Protein AF-0000000083696033 (afdb_homodimer)

Solvent-accessible surface area (backbone atoms only — not comparable to full-atom values): 25213 Å² total; per-residue (Å²): 131,82,76,75,67,74,77,74,49,43,36,35,35,46,44,26,18,38,67,53,95,92,36,77,50,43,72,59,38,71,46,78,32,40,74,35,28,38,40,38,37,33,36,50,72,70,27,44,59,67,60,51,51,37,34,74,64,51,79,41,79,58,75,34,57,44,48,24,49,68,79,35,54,39,81,41,68,78,42,29,61,57,49,50,68,34,52,36,78,44,53,82,67,67,84,74,53,66,89,34,31,45,44,49,57,26,41,54,55,20,48,76,69,75,43,78,84,37,37,64,59,25,27,44,73,56,71,39,50,92,45,33,80,37,49,48,83,77,45,40,69,25,49,47,45,35,50,44,52,17,34,52,56,37,63,61,46,50,32,36,41,30,38,45,76,56,53,54,41,37,75,70,51,41,53,50,52,37,48,53,51,51,55,40,21,74,73,40,18,30,40,36,37,30,33,74,63,93,72,78,57,86,88,44,43,81,45,75,36,52,63,62,76,69,70,77,73,68,69,58,71,77,60,59,74,60,78,76,77,117,129,82,75,74,67,74,77,71,49,40,37,34,33,46,44,27,19,38,67,52,95,92,35,77,49,43,73,60,39,72,46,79,31,40,73,34,28,37,39,38,37,34,38,50,70,71,25,44,59,68,60,52,50,38,32,74,64,52,79,42,79,58,76,35,59,46,49,25,49,68,80,36,54,38,80,42,68,76,45,29,61,58,49,51,70,33,52,37,80,42,53,83,66,68,84,73,53,66,89,35,31,46,45,49,56,27,43,55,56,19,47,76,68,73,43,79,83,35,36,65,60,24,27,42,73,55,72,39,50,94,44,33,81,37,48,50,83,76,45,39,70,25,50,46,46,35,50,44,51,16,34,53,59,37,62,61,46,50,32,35,40,29,39,43,76,54,54,55,40,38,74,69,51,41,52,49,52,38,49,53,52,52,54,41,21,74,74,41,18,31,41,36,36,30,33,73,63,91,72,78,58,86,89,46,43,79,43,77,37,52,65,65,74,69,72,76,73,68,67,59,72,75,58,64,76,66,67,82,79,116

Secondary structure (DSSP, 8-state):
------PPPSEEEEEEEEEETTEEEEEEEEEEE-TT-EEEEE--TTSSHHHHHHHHTTSS--SEEEEEETTEETTSHHHHHHHHTTEEEE-SS----TTS-HHHHHHHHHHHTT--S-HHHHHHHTT-GGGTTS-GGGS-HHHHHHHHHHHHHHH--SEEEEESTTTT--HHHHHHHHHHHHHHHHTT-EEEEEESS----TT-EEEEPPPP------THHHH-------/------PPPSEEEEEEEEEETTEEEEEEEEEEE-TT-EEEEE--TTSSHHHHHHHHTTSS--SEEEEEETTEETTSHHHHHHHHTTEEEE-SS----TTS-HHHHHHHHHHHTT--S-HHHHHHHTT-GGGTTS-GGGS-HHHHHHHHHHHHHHH--SEEEEESTTTT--HHHHHHHHHHHHHHHHTT-EEEEEESS----TT-EEEEPPP-------THHHHTS-----

Foldseek 3Di:
DPPPPPPQFQKWFAQFWADDPNHTFDGGDTDTHFFLAEEEEAEDVPSCLVVVLCVQLQVDDTPDTAMDGSRHGCVPPVNVVVSNLQEDECEPDLPADQVAFLLCSQQVVCVVLVHDDQSLVLCVLLVNNVRRGPGCVPDQPQSSLSSSVSSSVRNLHQEYEYEASCPSHDPVNLVSVLVVSNVSSVVRGYYYYYHNDDHDDPPHHYDYTDYDPPPPPPPCPVPPVPPPVD/DPPPPPPQFQKWFAQFWADDPNHTFDGGDTDTHFFLAEEEEAEDVPSCLVVVLCCQLQVDDTPDTAMDGSHHGCVPPVNVVVSNLQEDEAEPDLPADQVAFLLCSQQVVCVVLVHDDQSLVLCVLLVNNVRRGPGCVPDDPQSSLSSSVSSSVRNLHQEYEYEASCPPHDPVNLVSVLVVSNVSSVVRGYYYYYHNDDHDDPPHHYDYTDYDPPPPPPVCPVPVVDDPPD

InterPro domains:
  IPR003439 ABC transporter-like, ATP-binding domain [PF00005] (26-166)
  IPR003439 ABC transporter-like, ATP-binding domain [PS50893] (11-229)
  IPR003593 AAA+ ATPase domain [SM00382] (35-223)
  IPR005895 ABC transporter, haem export, CcmA [PTHR43499] (1-221)
  IPR005895 ABC transporter, haem export, CcmA [TIGR01189] (13-208)
  IPR027417 P-loop containing nucleoside triphosphate hydrolase [G3DSA:3.40.50.300] (8-207)
  IPR027417 P-loop containing nucleoside triphosphate hydrolase [SSF52540] (10-202)

Radius of gyration: 25.12 Å; Cα contacts (8 Å, |Δi|>4): 857; chains: 2; bounding box: 70×87×65 Å

Nearest PDB structures (foldseek):
  5lj6-assembly1_A  TM=8.312E-01  e=1.994E-17  Aggregatibacter actinomycetemcomitans
  2ihy-assembly1_A  TM=7.876E-01  e=1.658E-17  Staphylococcus aureus
  6z67-assembly3_E  TM=8.016E-01  e=7.244E-17  Streptococcus pneumoniae
  6hs3-assembly1_B  TM=7.776E-01  e=2.889E-15  Burkholderia pseudomallei
  2onk-assembly1_B  TM=7.863E-01  e=3.078E-13  Archaeoglobus fulgidus

Structure (mmCIF, N/CA/C/O backbone):
data_AF-0000000083696033-model_v1
#
loop_
_entity.id
_entity.type
_entity.pdbx_description
1 polymer 'ABC transporter I family member 1-like'
#
loop_
_atom_site.group_PDB
_atom_site.id
_atom_site.type_symbol
_atom_site.label_atom_id
_atom_site.label_alt_id
_atom_site.label_comp_id
_atom_site.label_asym_id
_atom_site.label_entity_id
_atom_site.label_seq_id
_atom_site.pdbx_PDB_ins_code
_atom_site.Cartn_x
_atom_site.Cartn_y
_atom_site.Cartn_z
_atom_site.occupancy
_atom_site.B_iso_or_equiv
_atom_site.auth_seq_id
_atom_site.auth_comp_id
_atom_site.auth_asym_id
_atom_site.auth_atom_id
_atom_site.pdbx_PDB_model_num
ATOM 1 N N . MET A 1 1 ? -0.427 -37.219 -39.875 1 38.34 1 MET A N 1
ATOM 2 C CA . MET A 1 1 ? -0.655 -35.906 -39.25 1 38.34 1 MET A CA 1
ATOM 3 C C . MET A 1 1 ? -0.887 -36.062 -37.75 1 38.34 1 MET A C 1
ATOM 5 O O . MET A 1 1 ? -1.861 -36.688 -37.344 1 38.34 1 MET A O 1
ATOM 9 N N . SER A 1 2 ? 0.147 -36.25 -36.875 1 44.12 2 SER A N 1
ATOM 10 C CA . SER A 1 2 ? 0.041 -36.5 -35.469 1 44.12 2 SER A CA 1
ATOM 11 C C . SER A 1 2 ? -0.885 -35.5 -34.781 1 44.12 2 SER A C 1
ATOM 13 O O . SER A 1 2 ? -0.703 -34.281 -34.938 1 44.12 2 SER A O 1
ATOM 15 N N . ILE A 1 3 ? -2.07 -35.719 -34.719 1 49.81 3 ILE A N 1
ATOM 16 C CA . ILE A 1 3 ? -3.064 -34.938 -33.969 1 49.81 3 ILE A CA 1
ATOM 17 C C . ILE A 1 3 ? -2.471 -34.438 -32.656 1 49.81 3 ILE A C 1
ATOM 19 O O . ILE A 1 3 ? -2.152 -35.25 -31.781 1 49.81 3 ILE A O 1
ATOM 23 N N . ARG A 1 4 ? -1.706 -33.406 -32.688 1 50.88 4 ARG A N 1
ATOM 24 C CA . ARG A 1 4 ? -1.047 -32.812 -31.516 1 50.88 4 ARG A CA 1
ATOM 25 C C . ARG A 1 4 ? -2.023 -32.688 -30.344 1 50.88 4 ARG A C 1
ATOM 27 O O . ARG A 1 4 ? -3.088 -32.094 -30.484 1 50.88 4 ARG A O 1
ATOM 34 N N . LYS A 1 5 ? -2.254 -33.656 -29.562 1 55.56 5 LYS A N 1
ATOM 35 C CA . LYS A 1 5 ? -3.031 -33.656 -28.328 1 55.56 5 LYS A CA 1
ATOM 36 C C . LYS A 1 5 ? -2.916 -32.312 -27.625 1 55.56 5 LYS A C 1
ATOM 38 O O . LYS A 1 5 ? -1.832 -31.719 -27.562 1 55.56 5 LYS A O 1
ATOM 43 N N . PRO A 1 6 ? -4.07 -31.641 -27.625 1 59.66 6 PRO A N 1
ATOM 44 C CA . PRO A 1 6 ? -3.984 -30.359 -26.922 1 59.66 6 PRO A CA 1
ATOM 45 C C . PRO A 1 6 ? -3.107 -30.438 -25.672 1 59.66 6 PRO A C 1
ATOM 47 O O . PRO A 1 6 ? -3.025 -31.484 -25.031 1 59.66 6 PRO A O 1
ATOM 50 N N . PRO A 1 7 ? -2.164 -29.5 -25.656 1 72.56 7 PRO A N 1
ATOM 51 C CA . PRO A 1 7 ? -1.271 -29.547 -24.484 1 72.56 7 PRO A CA 1
ATOM 52 C C . PRO A 1 7 ? -2.021 -29.688 -23.172 1 72.56 7 PRO A C 1
ATOM 54 O O . PRO A 1 7 ? -3.135 -29.172 -23.031 1 72.56 7 PRO A O 1
ATOM 57 N N . PHE A 1 8 ? -1.72 -30.609 -22.5 1 85.38 8 PHE A N 1
ATOM 58 C CA . PHE A 1 8 ? -2.25 -30.875 -21.156 1 85.38 8 PHE A CA 1
ATOM 59 C C . PHE A 1 8 ? -2.195 -29.625 -20.297 1 85.38 8 PHE A C 1
ATOM 61 O O . PHE A 1 8 ? -1.164 -28.953 -20.234 1 85.38 8 PHE A O 1
ATOM 68 N N . PRO A 1 9 ? -3.352 -29.266 -19.75 1 94 9 PRO A N 1
ATOM 69 C CA . PRO A 1 9 ? -3.352 -28.062 -18.922 1 94 9 PRO A CA 1
ATOM 70 C C . PRO A 1 9 ? -2.469 -28.203 -17.688 1 94 9 PRO A C 1
ATOM 72 O O . PRO A 1 9 ? -2.404 -29.297 -17.094 1 94 9 PRO A O 1
ATOM 75 N N . ARG A 1 10 ? -1.728 -27.219 -17.438 1 96.94 10 ARG A N 1
ATOM 76 C CA . ARG A 1 10 ? -0.898 -27.219 -16.234 1 96.94 10 ARG A CA 1
ATOM 77 C C . ARG A 1 10 ? -1.747 -27 -14.992 1 96.94 10 ARG A C 1
ATOM 79 O O . ARG A 1 10 ? -1.561 -27.703 -13.984 1 96.94 10 ARG A O 1
ATOM 86 N N . LEU A 1 11 ? -2.695 -26.094 -15.031 1 97.44 11 LEU A N 1
ATOM 87 C CA . LEU A 1 11 ? -3.65 -25.797 -13.969 1 97.44 11 LEU A CA 1
ATOM 88 C C . LEU A 1 11 ? -5.078 -25.781 -14.508 1 97.44 11 LEU A C 1
ATOM 90 O O . LEU A 1 11 ? -5.348 -25.156 -15.539 1 97.44 11 LEU A O 1
ATOM 94 N N . LEU A 1 12 ? -5.965 -26.453 -13.805 1 97.38 12 LEU A N 1
ATOM 95 C CA . LEU A 1 12 ? -7.359 -26.516 -14.227 1 97.38 12 LEU A CA 1
ATOM 96 C C . LEU A 1 12 ? -8.297 -26.266 -13.047 1 97.38 12 LEU A C 1
ATOM 98 O O . LEU A 1 12 ? -8.211 -26.953 -12.023 1 97.38 12 LEU A O 1
ATOM 102 N N . LEU A 1 13 ? -9.031 -25.281 -13.156 1 97.06 13 LEU A N 1
ATOM 103 C CA . LEU A 1 13 ? -10.188 -25.109 -12.289 1 97.06 13 LEU A CA 1
ATOM 104 C C . LEU A 1 13 ? -11.43 -25.734 -12.906 1 97.06 13 LEU A C 1
ATOM 106 O O . LEU A 1 13 ? -11.906 -25.297 -13.953 1 97.06 13 LEU A O 1
ATOM 110 N N . ASN A 1 14 ? -11.883 -26.719 -12.219 1 97 14 ASN A N 1
ATOM 111 C CA . ASN A 1 14 ? -13.031 -27.469 -12.711 1 97 14 ASN A CA 1
ATOM 112 C C . ASN A 1 14 ? -14.273 -27.219 -11.859 1 97 14 ASN A C 1
ATOM 114 O O . ASN A 1 14 ? -14.438 -27.828 -10.797 1 97 14 ASN A O 1
ATOM 118 N N . ASN A 1 15 ? -15.156 -26.375 -12.297 1 97.31 15 ASN A N 1
ATOM 119 C CA . ASN A 1 15 ? -16.406 -26.031 -11.625 1 97.31 15 ASN A CA 1
ATOM 120 C C . ASN A 1 15 ? -16.172 -25.594 -10.188 1 97.31 15 ASN A C 1
ATOM 122 O O . ASN A 1 15 ? -16.828 -26.062 -9.266 1 97.31 15 ASN A O 1
ATOM 126 N N . VAL A 1 16 ? -15.312 -24.688 -10.055 1 96.62 16 VAL A N 1
ATOM 127 C CA . VAL A 1 16 ? -14.836 -24.328 -8.727 1 96.62 16 VAL A CA 1
ATOM 128 C C . VAL A 1 16 ? -15.727 -23.219 -8.148 1 96.62 16 VAL A C 1
ATOM 130 O O . VAL A 1 16 ? -16.078 -22.266 -8.852 1 96.62 16 VAL A O 1
ATOM 133 N N . SER A 1 17 ? -16.109 -23.422 -6.938 1 95.38 17 SER A N 1
ATOM 134 C CA . SER A 1 17 ? -16.781 -22.391 -6.156 1 95.38 17 SER A CA 1
ATOM 135 C C . SER A 1 17 ? -16 -22.062 -4.891 1 95.38 17 SER A C 1
ATOM 137 O O . SER A 1 17 ? -15.266 -22.891 -4.363 1 95.38 17 SER A O 1
ATOM 139 N N . CYS A 1 18 ? -16.078 -20.828 -4.504 1 92.5 18 CYS A N 1
ATOM 140 C CA . CYS A 1 18 ? -15.359 -20.328 -3.338 1 92.5 18 CYS A CA 1
ATOM 141 C C . CYS A 1 18 ? -16.266 -19.484 -2.455 1 92.5 18 CYS A C 1
ATOM 143 O O . CYS A 1 18 ? -17.047 -18.672 -2.957 1 92.5 18 CYS A O 1
ATOM 145 N N . MET A 1 19 ? -16.188 -19.719 -1.176 1 89.56 19 MET A N 1
ATOM 146 C CA . MET A 1 19 ? -16.984 -18.984 -0.197 1 89.56 19 MET A CA 1
ATOM 147 C C . MET A 1 19 ? -16.078 -18.266 0.806 1 89.56 19 MET A C 1
ATOM 149 O O . MET A 1 19 ? -14.977 -18.734 1.097 1 89.56 19 MET A O 1
ATOM 153 N N . ARG A 1 20 ? -16.531 -17.156 1.271 1 83.38 20 ARG A N 1
ATOM 154 C CA . ARG A 1 20 ? -15.883 -16.406 2.344 1 83.38 20 ARG A CA 1
ATOM 155 C C . ARG A 1 20 ? -16.906 -15.922 3.365 1 83.38 20 ARG A C 1
ATOM 157 O O . ARG A 1 20 ? -17.828 -15.18 3.023 1 83.38 20 ARG A O 1
ATOM 164 N N . ASN A 1 21 ? -16.656 -16.266 4.555 1 78.75 21 ASN A N 1
ATOM 165 C CA . ASN A 1 21 ? -17.547 -15.875 5.633 1 78.75 21 ASN A CA 1
ATOM 166 C C . ASN A 1 21 ? -19.016 -16.141 5.273 1 78.75 21 ASN A C 1
ATOM 168 O O . ASN A 1 21 ? -19.859 -15.266 5.422 1 78.75 21 ASN A O 1
ATOM 172 N N . GLY A 1 22 ? -19.281 -17.25 4.758 1 79.69 22 GLY A N 1
ATOM 173 C CA . GLY A 1 22 ? -20.641 -17.688 4.438 1 79.69 22 GLY A CA 1
ATOM 174 C C . GLY A 1 22 ? -21.172 -17.078 3.152 1 79.69 22 GLY A C 1
ATOM 175 O O . GLY A 1 22 ? -22.297 -17.359 2.742 1 79.69 22 GLY A O 1
ATOM 176 N N . GLN A 1 23 ? -20.359 -16.297 2.514 1 83 23 GLN A N 1
ATOM 177 C CA . GLN A 1 23 ? -20.797 -15.656 1.271 1 83 23 GLN A CA 1
ATOM 178 C C . GLN A 1 23 ? -20.031 -16.234 0.074 1 83 23 GLN A C 1
ATOM 180 O O . GLN A 1 23 ? -18.828 -16.484 0.155 1 83 23 GLN A O 1
ATOM 185 N N . GLN A 1 24 ? -20.828 -16.406 -0.989 1 87.12 24 GLN A N 1
ATOM 186 C CA . GLN A 1 24 ? -20.234 -16.906 -2.221 1 87.12 24 GLN A CA 1
ATOM 187 C C . GLN A 1 24 ? -19.469 -15.797 -2.949 1 87.12 24 GLN A C 1
ATOM 189 O O . GLN A 1 24 ? -20.047 -14.75 -3.27 1 87.12 24 GLN A O 1
ATOM 194 N N . ILE A 1 25 ? -18.219 -16.047 -3.217 1 87.81 25 ILE A N 1
ATOM 195 C CA . ILE A 1 25 ? -17.438 -15.031 -3.918 1 87.81 25 ILE A CA 1
ATOM 196 C C . ILE A 1 25 ? -17.281 -15.43 -5.383 1 87.81 25 ILE A C 1
ATOM 198 O O . ILE A 1 25 ? -17.172 -14.57 -6.258 1 87.81 25 ILE A O 1
ATOM 202 N N . LEU A 1 26 ? -17.172 -16.719 -5.637 1 90.19 26 LEU A N 1
ATOM 203 C CA . LEU A 1 26 ? -17.156 -17.281 -6.988 1 90.19 26 LEU A CA 1
ATOM 204 C C . LEU A 1 26 ? -18.031 -18.531 -7.066 1 90.19 26 LEU A C 1
ATOM 206 O O . LEU A 1 26 ? -18.094 -19.297 -6.105 1 90.19 26 LEU A O 1
ATOM 210 N N . SER A 1 27 ? -18.625 -18.672 -8.273 1 91.88 27 SER A N 1
ATOM 211 C CA . SER A 1 27 ? -19.531 -19.812 -8.445 1 91.88 27 SER A CA 1
ATOM 212 C C . SER A 1 27 ? -19.25 -20.531 -9.766 1 91.88 27 SER A C 1
ATOM 214 O O . SER A 1 27 ? -19.328 -19.922 -10.836 1 91.88 27 SER A O 1
ATOM 216 N N . HIS A 1 28 ? -18.906 -21.766 -9.617 1 93.88 28 HIS A N 1
ATOM 217 C CA . HIS A 1 28 ? -18.781 -22.703 -10.727 1 93.88 28 HIS A CA 1
ATOM 218 C C . HIS A 1 28 ? -17.891 -22.141 -11.828 1 93.88 28 HIS A C 1
ATOM 220 O O . HIS A 1 28 ? -18.297 -22.062 -12.992 1 93.88 28 HIS A O 1
ATOM 226 N N . VAL A 1 29 ? -16.734 -21.812 -11.469 1 94.5 29 VAL A N 1
ATOM 227 C CA . VAL A 1 29 ? -15.773 -21.219 -12.383 1 94.5 29 VAL A CA 1
ATOM 228 C C . VAL A 1 29 ? -14.938 -22.312 -13.039 1 94.5 29 VAL A C 1
ATOM 230 O O . VAL A 1 29 ? -14.523 -23.266 -12.383 1 94.5 29 VAL A O 1
ATOM 233 N N . ASN A 1 30 ? -14.75 -22.156 -14.352 1 96.38 30 ASN A N 1
ATOM 234 C CA . ASN A 1 30 ? -13.867 -23.016 -15.133 1 96.38 30 ASN A CA 1
ATOM 235 C C . ASN A 1 30 ? -12.742 -22.219 -15.781 1 96.38 30 ASN A C 1
ATOM 237 O O . ASN A 1 30 ? -12.992 -21.266 -16.516 1 96.38 30 ASN A O 1
ATOM 241 N N . VAL A 1 31 ? -11.555 -22.609 -15.461 1 96.69 31 VAL A N 1
ATOM 242 C CA . VAL A 1 31 ? -10.383 -21.953 -16.016 1 96.69 31 VAL A CA 1
ATOM 243 C C . VAL A 1 31 ? -9.328 -22.984 -16.391 1 96.69 31 VAL A C 1
ATOM 245 O O . VAL A 1 31 ? -9.094 -23.938 -15.641 1 96.69 31 VAL A O 1
ATOM 248 N N . THR A 1 32 ? -8.727 -22.797 -17.531 1 96.69 32 THR A N 1
ATOM 249 C CA . THR A 1 32 ? -7.621 -23.641 -17.969 1 96.69 32 THR A CA 1
ATOM 250 C C . THR A 1 32 ? -6.371 -22.797 -18.234 1 96.69 32 THR A C 1
ATOM 252 O O . THR A 1 32 ? -6.41 -21.859 -19.031 1 96.69 32 THR A O 1
ATOM 255 N N . LEU A 1 33 ? -5.355 -23.188 -17.594 1 97.44 33 LEU A N 1
ATOM 256 C CA . LEU A 1 33 ? -4.082 -22.516 -17.812 1 97.44 33 LEU A CA 1
ATOM 257 C C . LEU A 1 33 ? -3.021 -23.5 -18.297 1 97.44 33 LEU A C 1
ATOM 259 O O . LEU A 1 33 ? -2.846 -24.562 -17.719 1 97.44 33 LEU A O 1
ATOM 263 N N . HIS A 1 34 ? -2.379 -23.078 -19.312 1 97.38 34 HIS A N 1
ATOM 264 C CA . HIS A 1 34 ? -1.222 -23.797 -19.844 1 97.38 34 HIS A CA 1
ATOM 265 C C . HIS A 1 34 ? 0.075 -23.062 -19.5 1 97.38 34 HIS A C 1
ATOM 267 O O . HIS A 1 34 ? 0.049 -21.984 -18.906 1 97.38 34 HIS A O 1
ATOM 273 N N . ASP A 1 35 ? 1.206 -23.766 -19.812 1 97 35 ASP A N 1
ATOM 274 C CA . ASP A 1 35 ? 2.486 -23.078 -19.625 1 97 35 ASP A CA 1
ATOM 275 C C . ASP A 1 35 ? 2.506 -21.734 -20.344 1 97 35 ASP A C 1
ATOM 277 O O . ASP A 1 35 ? 2.082 -21.641 -21.5 1 97 35 ASP A O 1
ATOM 281 N N . GLY A 1 36 ? 2.934 -20.703 -19.578 1 97.56 36 GLY A N 1
ATOM 282 C CA . GLY A 1 36 ? 2.975 -19.359 -20.125 1 97.56 36 GLY A CA 1
ATOM 283 C C . GLY A 1 36 ? 1.667 -18.609 -19.969 1 97.56 36 GLY A C 1
ATOM 284 O O . GLY A 1 36 ? 1.565 -17.453 -20.359 1 97.56 36 GLY A O 1
ATOM 285 N N . GLY A 1 37 ? 0.671 -19.219 -19.391 1 97.69 37 GLY A N 1
ATOM 286 C CA . GLY A 1 37 ? -0.643 -18.609 -19.25 1 97.69 37 GLY A CA 1
ATOM 287 C C . GLY A 1 37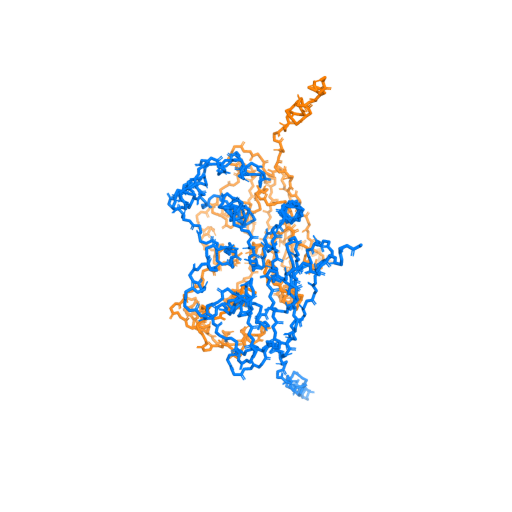 ? -0.708 -17.594 -18.125 1 97.69 37 GLY A C 1
ATOM 288 O O . GLY A 1 37 ? 0.205 -17.5 -17.297 1 97.69 37 GLY A O 1
ATOM 289 N N . ALA A 1 38 ? -1.804 -16.844 -18.188 1 98.38 38 ALA A N 1
ATOM 290 C CA . ALA A 1 38 ? -2.029 -15.828 -17.156 1 98.38 38 ALA A CA 1
ATOM 291 C C . ALA A 1 38 ? -3.516 -15.688 -16.844 1 98.38 38 ALA A C 1
ATOM 293 O O . ALA A 1 38 ? -4.359 -15.828 -17.719 1 98.38 38 ALA A O 1
ATOM 294 N N . LEU A 1 39 ? -3.75 -15.477 -15.578 1 98 39 LEU A N 1
ATOM 295 C CA . LEU A 1 39 ? -5.09 -15.188 -15.078 1 98 39 LEU A CA 1
ATOM 296 C C . LEU A 1 39 ? -5.098 -13.906 -14.25 1 98 39 LEU A C 1
ATOM 298 O O . LEU A 1 39 ? -4.273 -13.742 -13.344 1 98 39 LEU A O 1
ATOM 302 N N . VAL A 1 40 ? -5.957 -13.016 -14.578 1 97.81 40 VAL A N 1
ATOM 303 C CA . VAL A 1 40 ? -6.117 -11.773 -13.828 1 97.81 40 VAL A CA 1
ATOM 304 C C . VAL A 1 40 ? -7.473 -11.766 -13.125 1 97.81 40 VAL A C 1
ATOM 306 O O . VAL A 1 40 ? -8.516 -11.867 -13.773 1 97.81 40 VAL A O 1
ATOM 309 N N . LEU A 1 41 ? -7.398 -11.703 -11.852 1 96 41 LEU A N 1
ATOM 310 C CA . LEU A 1 41 ? -8.586 -11.578 -11.008 1 96 41 LEU A CA 1
ATOM 311 C C . LEU A 1 41 ? -8.812 -10.133 -10.602 1 96 41 LEU A C 1
ATOM 313 O O . LEU A 1 41 ? -7.965 -9.531 -9.93 1 96 41 LEU A O 1
ATOM 317 N N . THR A 1 42 ? -9.953 -9.594 -10.953 1 94.5 42 THR A N 1
ATOM 318 C CA . THR A 1 42 ? -10.258 -8.203 -10.617 1 94.5 42 THR A CA 1
ATOM 319 C C . THR A 1 42 ? -11.43 -8.125 -9.648 1 94.5 42 THR A C 1
ATOM 321 O O . THR A 1 42 ? -12.258 -9.031 -9.586 1 94.5 42 THR A O 1
ATOM 324 N N . GLY A 1 43 ? -11.477 -7.043 -8.914 1 91.62 43 GLY A N 1
ATOM 325 C CA . GLY A 1 43 ? -12.523 -6.793 -7.941 1 91.62 43 GLY A CA 1
ATOM 326 C C . GLY A 1 43 ? -12.188 -5.676 -6.973 1 91.62 43 GLY A C 1
ATOM 327 O O . GLY A 1 43 ? -11.023 -5.312 -6.82 1 91.62 43 GLY A O 1
ATOM 328 N N . ALA A 1 44 ? -13.18 -5.273 -6.293 1 90.75 44 ALA A N 1
ATOM 329 C CA . ALA A 1 44 ? -13.016 -4.203 -5.312 1 90.75 44 ALA A CA 1
ATOM 330 C C . ALA A 1 44 ? -12.32 -4.715 -4.055 1 90.75 44 ALA A C 1
ATOM 332 O O . ALA A 1 44 ? -12.141 -5.922 -3.883 1 90.75 44 ALA A O 1
ATOM 333 N N . ASN A 1 45 ? -11.875 -3.734 -3.238 1 90.44 45 ASN A N 1
ATOM 334 C CA . ASN A 1 45 ? -11.312 -4.121 -1.951 1 90.44 45 ASN A CA 1
ATOM 335 C C . ASN A 1 45 ? -12.305 -4.918 -1.115 1 90.44 45 ASN A C 1
ATOM 337 O O . ASN A 1 45 ? -13.477 -4.539 -1.007 1 90.44 45 ASN A O 1
ATOM 341 N N . GLY A 1 46 ? -11.883 -6.031 -0.646 1 88.62 46 GLY A N 1
ATOM 342 C CA . GLY A 1 46 ? -12.734 -6.855 0.197 1 88.62 46 GLY A CA 1
ATOM 343 C C . GLY A 1 46 ? -13.594 -7.824 -0.592 1 88.62 46 GLY A C 1
ATOM 344 O O . GLY A 1 46 ? -14.375 -8.586 -0.012 1 88.62 46 GLY A O 1
ATOM 345 N N . ALA A 1 47 ? -13.391 -7.898 -1.869 1 90.19 47 ALA A N 1
ATOM 346 C CA . ALA A 1 47 ? -14.25 -8.711 -2.725 1 90.19 47 ALA A CA 1
ATOM 347 C C . ALA A 1 47 ? -13.93 -10.195 -2.568 1 90.19 47 ALA A C 1
ATOM 349 O O . ALA A 1 47 ? -14.703 -11.055 -2.998 1 90.19 47 ALA A O 1
ATOM 350 N N . GLY A 1 48 ? -12.734 -10.516 -2.029 1 91.19 48 GLY A N 1
ATOM 351 C CA . GLY A 1 48 ? -12.375 -11.906 -1.825 1 91.19 48 GLY A CA 1
ATOM 352 C C . GLY A 1 48 ? -11.211 -12.359 -2.693 1 91.19 48 GLY A C 1
ATOM 353 O O . GLY A 1 48 ? -10.961 -13.555 -2.83 1 91.19 48 GLY A O 1
ATOM 354 N N . LYS A 1 49 ? -10.523 -11.453 -3.301 1 93.44 49 LYS A N 1
ATOM 355 C CA . LYS A 1 49 ? -9.406 -11.773 -4.188 1 93.44 49 LYS A CA 1
ATOM 356 C C . LYS A 1 49 ? -8.359 -12.617 -3.469 1 93.44 49 LYS A C 1
ATOM 358 O O . LYS A 1 49 ? -7.922 -13.648 -3.984 1 93.44 49 LYS A O 1
ATOM 363 N N . THR A 1 50 ? -8.008 -12.195 -2.211 1 93.25 50 THR A N 1
ATOM 364 C CA . THR A 1 50 ? -7.012 -12.906 -1.419 1 93.25 50 THR A CA 1
ATOM 365 C C . THR A 1 50 ? -7.516 -14.297 -1.046 1 93.25 50 THR A C 1
ATOM 367 O O . THR A 1 50 ? -6.746 -15.266 -1.054 1 93.25 50 THR A O 1
ATOM 370 N N . THR A 1 51 ? -8.797 -14.422 -0.768 1 92.56 51 THR A N 1
ATOM 371 C CA . THR A 1 51 ? -9.398 -15.711 -0.444 1 92.56 51 THR A CA 1
ATOM 372 C C . THR A 1 51 ? -9.281 -16.672 -1.622 1 92.56 51 THR A C 1
ATOM 374 O O . THR A 1 51 ? -8.906 -17.828 -1.448 1 92.56 51 THR A O 1
ATOM 377 N N . PHE A 1 52 ? -9.523 -16.141 -2.771 1 94.44 52 PHE A N 1
ATOM 378 C CA . PHE A 1 52 ? -9.438 -16.953 -3.975 1 94.44 52 PHE A CA 1
ATOM 379 C C . PHE A 1 52 ? -7.996 -17.406 -4.215 1 94.44 52 PHE A C 1
ATOM 381 O O . PHE A 1 52 ? -7.746 -18.578 -4.52 1 94.44 52 PHE A O 1
ATOM 388 N N . LEU A 1 53 ? -7.059 -16.5 -4.039 1 95.88 53 LEU A N 1
ATOM 389 C CA . LEU A 1 53 ? -5.652 -16.828 -4.234 1 95.88 53 LEU A CA 1
ATOM 390 C C . LEU A 1 53 ? -5.199 -17.891 -3.236 1 95.88 53 LEU A C 1
ATOM 392 O O . LEU A 1 53 ? -4.438 -18.797 -3.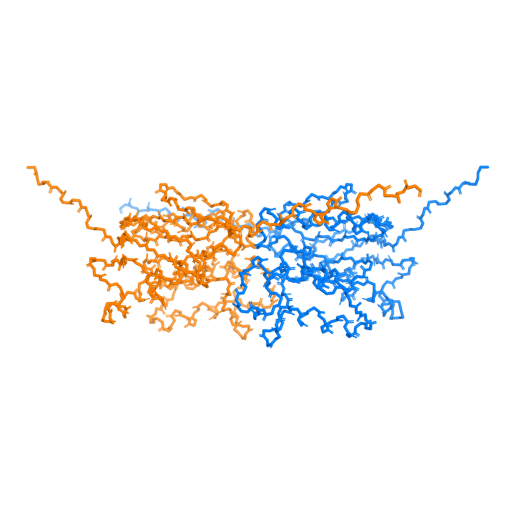59 1 95.88 53 LEU A O 1
ATOM 396 N N . ARG A 1 54 ? -5.668 -17.797 -2.045 1 94.25 54 ARG A N 1
ATOM 397 C CA . ARG A 1 54 ? -5.324 -18.781 -1.028 1 94.25 54 ARG A CA 1
ATOM 398 C C . ARG A 1 54 ? -5.871 -20.156 -1.396 1 94.25 54 ARG A C 1
ATOM 400 O O . ARG A 1 54 ? -5.211 -21.172 -1.175 1 94.25 54 ARG A O 1
ATOM 407 N N . MET A 1 55 ? -7.02 -20.125 -1.921 1 94.69 55 MET A N 1
ATOM 408 C CA . MET A 1 55 ? -7.609 -21.375 -2.391 1 94.69 55 MET A CA 1
ATOM 409 C C . MET A 1 55 ? -6.785 -21.969 -3.525 1 94.69 55 MET A C 1
ATOM 411 O O . MET A 1 55 ? -6.469 -23.172 -3.51 1 94.69 55 MET A O 1
ATOM 415 N N . LEU A 1 56 ? -6.367 -21.156 -4.43 1 95.88 56 LEU A N 1
ATOM 416 C CA . LEU A 1 56 ? -5.559 -21.609 -5.559 1 95.88 56 LEU A CA 1
ATOM 417 C C . LEU A 1 56 ? -4.211 -22.125 -5.082 1 95.88 56 LEU A C 1
ATOM 419 O O . LEU A 1 56 ? -3.641 -23.031 -5.695 1 95.88 56 LEU A O 1
ATOM 423 N N . ALA A 1 57 ? -3.77 -21.562 -3.996 1 95.75 57 ALA A N 1
ATOM 424 C CA . ALA A 1 57 ? -2.498 -22 -3.428 1 95.75 57 ALA A CA 1
ATOM 425 C C . ALA A 1 57 ? -2.656 -23.312 -2.664 1 95.75 57 ALA A C 1
ATOM 427 O O . ALA A 1 57 ? -1.668 -23.922 -2.248 1 95.75 57 ALA A O 1
ATOM 428 N N . GLY A 1 58 ? -3.877 -23.688 -2.426 1 94 58 GLY A N 1
ATOM 429 C CA . GLY A 1 58 ? -4.141 -24.938 -1.745 1 94 58 GLY A CA 1
ATOM 430 C C . GLY A 1 58 ? -4.32 -24.781 -0.247 1 94 58 GLY A C 1
ATOM 431 O O . GLY A 1 58 ? -4.457 -25.766 0.475 1 94 58 GLY A O 1
ATOM 432 N N . PHE A 1 59 ? -4.332 -23.578 0.235 1 92.5 59 PHE A N 1
ATOM 433 C CA . PHE A 1 59 ? -4.426 -23.328 1.669 1 92.5 59 PHE A CA 1
ATOM 434 C C . PHE A 1 59 ? -5.855 -23.516 2.16 1 92.5 59 PHE A C 1
ATOM 436 O O . PHE A 1 59 ? -6.094 -23.641 3.363 1 92.5 59 PHE A O 1
ATOM 443 N N . SER A 1 60 ? -6.805 -23.484 1.252 1 91.38 60 SER A N 1
ATOM 444 C CA . SER A 1 60 ? -8.203 -23.781 1.568 1 91.38 60 SER A CA 1
ATOM 445 C C . SER A 1 60 ? -8.867 -24.578 0.456 1 91.38 60 SER A C 1
ATOM 447 O O . SER A 1 60 ? -8.453 -24.5 -0.703 1 91.38 60 SER A O 1
ATOM 449 N N . ARG A 1 61 ? -9.875 -25.281 0.86 1 93 61 ARG A N 1
ATOM 450 C CA . ARG A 1 61 ? -10.594 -26.109 -0.109 1 93 61 ARG A CA 1
ATOM 451 C C . ARG A 1 61 ? -11.711 -25.312 -0.778 1 93 61 ARG A C 1
ATOM 453 O O . ARG A 1 61 ? -12.406 -24.547 -0.121 1 93 61 ARG A O 1
ATOM 460 N N . PRO A 1 62 ? -11.836 -25.625 -2.051 1 95.5 62 PRO A N 1
ATOM 461 C CA . PRO A 1 62 ? -13.031 -25.047 -2.674 1 95.5 62 PRO A CA 1
ATOM 462 C C . PRO A 1 62 ? -14.328 -25.594 -2.088 1 95.5 62 PRO A C 1
ATOM 464 O O . PRO A 1 62 ? -14.359 -26.719 -1.598 1 95.5 62 PRO A O 1
ATOM 467 N N . SER A 1 63 ? -15.383 -24.734 -2.117 1 94.62 63 SER A N 1
ATOM 468 C CA . SER A 1 63 ? -16.688 -25.188 -1.612 1 94.62 63 SER A CA 1
ATOM 469 C C . SER A 1 63 ? -17.359 -26.125 -2.592 1 94.62 63 SER A C 1
ATOM 471 O O . SER A 1 63 ? -18.266 -26.891 -2.211 1 94.62 63 SER A O 1
ATOM 473 N N . ALA A 1 64 ? -17.016 -26.031 -3.801 1 95.94 64 ALA A N 1
ATOM 474 C CA . ALA A 1 64 ? -17.438 -26.953 -4.848 1 95.94 64 ALA A CA 1
ATOM 475 C C . ALA A 1 64 ? -16.391 -27.031 -5.957 1 95.94 64 ALA A C 1
ATOM 477 O O . ALA A 1 64 ? -15.586 -26.109 -6.129 1 95.94 64 ALA A O 1
ATOM 478 N N . GLY A 1 65 ? -16.328 -28.141 -6.598 1 96.88 65 GLY A N 1
ATOM 479 C CA . GLY A 1 65 ? -15.375 -28.328 -7.676 1 96.88 65 GLY A CA 1
ATOM 480 C C . GLY A 1 65 ? -13.992 -28.719 -7.188 1 96.88 65 GLY A C 1
ATOM 481 O O . GLY A 1 65 ? -13.836 -29.188 -6.059 1 96.88 65 GLY A O 1
ATOM 482 N N . GLU A 1 66 ? -12.977 -28.594 -8.156 1 96.94 66 GLU A N 1
ATOM 483 C CA . GLU A 1 66 ? -11.617 -28.969 -7.797 1 96.94 66 GLU A CA 1
ATOM 484 C C . GLU A 1 66 ? -10.586 -28.188 -8.602 1 96.94 66 GLU A C 1
ATOM 486 O O . GLU A 1 66 ? -10.891 -27.688 -9.695 1 96.94 66 GLU A O 1
ATOM 491 N N . VAL A 1 67 ? -9.5 -28.062 -8.047 1 97.19 67 VAL A N 1
ATOM 492 C CA . VAL A 1 67 ? -8.344 -27.469 -8.711 1 97.19 67 VAL A CA 1
ATOM 493 C C . VAL A 1 67 ? -7.32 -28.562 -9.023 1 97.19 67 VAL A C 1
ATOM 495 O O . VAL A 1 67 ? -6.871 -29.281 -8.125 1 97.19 67 VAL A O 1
ATOM 498 N N . LEU A 1 68 ? -6.996 -28.672 -10.289 1 97.38 68 LEU A N 1
ATOM 499 C CA . LEU A 1 68 ? -6.059 -29.703 -10.719 1 97.38 68 LEU A CA 1
ATOM 500 C C . LEU A 1 68 ? -4.734 -29.094 -11.164 1 97.38 68 LEU A C 1
ATOM 502 O O . LEU A 1 68 ? -4.727 -28.094 -11.898 1 97.38 68 LEU A O 1
ATOM 506 N N . TRP A 1 69 ? -3.662 -29.641 -10.695 1 97.44 69 TRP A N 1
ATOM 507 C CA . TRP A 1 69 ? -2.312 -29.344 -11.164 1 97.44 69 TRP A CA 1
ATOM 508 C C . TRP A 1 69 ? -1.692 -30.547 -11.859 1 97.44 69 TRP A C 1
ATOM 510 O O . TRP A 1 69 ? -1.513 -31.609 -11.25 1 97.44 69 TRP A O 1
ATOM 520 N N . ASN A 1 70 ? -1.404 -30.422 -13.078 1 96.25 70 ASN A N 1
ATOM 521 C CA . ASN A 1 70 ? -0.954 -31.531 -13.898 1 96.25 70 ASN A CA 1
ATOM 522 C C . ASN A 1 70 ? -1.913 -32.719 -13.812 1 96.25 70 ASN A C 1
ATOM 524 O O . ASN A 1 70 ? -1.482 -33.875 -13.648 1 96.25 70 ASN A O 1
ATOM 528 N N . GLY A 1 71 ? -3.137 -32.344 -13.727 1 95.62 71 GLY A N 1
ATOM 529 C CA . GLY A 1 71 ? -4.172 -33.375 -13.766 1 95.62 71 GLY A CA 1
ATOM 530 C C . GLY A 1 71 ? -4.473 -33.969 -12.406 1 95.62 71 GLY A C 1
ATOM 531 O O . GLY A 1 71 ? -5.336 -34.844 -12.273 1 95.62 71 GLY A O 1
ATOM 532 N N . HIS A 1 72 ? -3.832 -33.5 -11.43 1 96.44 72 HIS A N 1
ATOM 533 C CA . HIS A 1 72 ? -4.012 -34.062 -10.086 1 96.44 72 HIS A CA 1
ATOM 534 C C . HIS A 1 72 ? -4.625 -33.031 -9.148 1 96.44 72 HIS A C 1
ATOM 536 O O . HIS A 1 72 ? -4.27 -31.844 -9.195 1 96.44 72 HIS A O 1
ATOM 542 N N . ASP A 1 73 ? -5.484 -33.5 -8.281 1 96.88 73 ASP A N 1
ATOM 543 C CA . ASP A 1 73 ? -6.148 -32.625 -7.309 1 96.88 73 ASP A CA 1
ATOM 544 C C . ASP A 1 73 ? -5.152 -32.062 -6.289 1 96.88 73 ASP A C 1
ATOM 546 O O . ASP A 1 73 ? -4.531 -32.844 -5.551 1 96.88 73 ASP A O 1
ATOM 550 N N . ILE A 1 74 ? -5.125 -30.75 -6.145 1 96.31 74 ILE A N 1
ATOM 551 C CA . ILE A 1 74 ? -4.098 -30.125 -5.32 1 96.31 74 ILE A CA 1
ATOM 552 C C . ILE A 1 74 ? -4.43 -30.328 -3.844 1 96.31 74 ILE A C 1
ATOM 554 O O . ILE A 1 74 ? -3.59 -30.078 -2.973 1 96.31 74 ILE A O 1
ATOM 558 N N . GLN A 1 75 ? -5.59 -30.828 -3.529 1 94.31 75 GLN A N 1
ATOM 559 C CA . GLN A 1 75 ? -5.996 -31.016 -2.141 1 94.31 75 GLN A CA 1
ATOM 560 C C . GLN A 1 75 ? -5.52 -32.375 -1.604 1 94.31 75 GLN A C 1
ATOM 562 O O . GLN A 1 75 ? -5.586 -32.625 -0.4 1 94.31 75 GLN A O 1
ATOM 567 N N . LYS A 1 76 ? -5.094 -33.188 -2.523 1 93.75 76 LYS A N 1
ATOM 568 C CA . LYS A 1 76 ? -4.477 -34.406 -2.061 1 93.75 76 LYS A CA 1
ATOM 569 C C . LYS A 1 76 ? -3.113 -34.156 -1.432 1 93.75 76 LYS A C 1
ATOM 571 O O . LYS A 1 76 ? -2.275 -33.469 -2.02 1 93.75 76 LYS A O 1
ATOM 576 N N . SER A 1 77 ? -2.816 -34.719 -0.329 1 88.38 77 SER A N 1
ATOM 577 C CA . SER A 1 77 ? -1.676 -34.375 0.516 1 88.38 77 SER A CA 1
ATOM 578 C C . SER A 1 77 ? -0.364 -34.5 -0.253 1 88.38 77 SER A C 1
ATOM 580 O O . SER A 1 77 ? 0.455 -33.562 -0.238 1 88.38 77 SER A O 1
ATOM 582 N N . ALA A 1 78 ? -0.17 -35.625 -0.942 1 91.56 78 ALA A N 1
ATOM 583 C CA . ALA A 1 78 ? 1.08 -35.844 -1.665 1 91.56 78 ALA A CA 1
ATOM 584 C C . ALA A 1 78 ? 1.246 -34.812 -2.791 1 91.56 78 ALA A C 1
ATOM 586 O O . ALA A 1 78 ? 2.354 -34.344 -3.043 1 91.56 78 ALA A O 1
ATOM 587 N N . ILE A 1 79 ? 0.115 -34.5 -3.342 1 93.69 79 ILE A N 1
ATOM 588 C CA . ILE A 1 79 ? 0.152 -33.562 -4.457 1 93.69 79 ILE A CA 1
ATOM 589 C C . ILE A 1 79 ? 0.357 -32.156 -3.926 1 93.69 79 ILE A C 1
ATOM 591 O O . ILE A 1 79 ? 1.138 -31.375 -4.484 1 93.69 79 ILE A O 1
ATOM 595 N N . PHE A 1 80 ? -0.281 -31.891 -2.885 1 94.56 80 PHE A N 1
ATOM 596 C CA . PHE A 1 80 ? -0.188 -30.562 -2.285 1 94.56 80 PHE A CA 1
ATOM 597 C C . PHE A 1 80 ? 1.263 -30.203 -1.981 1 94.56 80 PHE A C 1
ATOM 599 O O . PHE A 1 80 ? 1.706 -29.094 -2.264 1 94.56 80 PHE A O 1
ATOM 606 N N . HIS A 1 81 ? 2.037 -31.078 -1.464 1 93.62 81 HIS A N 1
ATOM 607 C CA . HIS A 1 81 ? 3.424 -30.844 -1.079 1 93.62 81 HIS A CA 1
ATOM 608 C C . HIS A 1 81 ? 4.281 -30.5 -2.293 1 93.62 81 HIS A C 1
ATOM 610 O O . HIS A 1 81 ? 5.129 -29.609 -2.227 1 93.62 81 HIS A O 1
ATOM 616 N N . GLN A 1 82 ? 4.012 -31.172 -3.33 1 95.38 82 GLN A N 1
ATOM 617 C CA . GLN A 1 82 ? 4.762 -30.906 -4.555 1 95.38 82 GLN A CA 1
ATOM 618 C C . GLN A 1 82 ? 4.312 -29.609 -5.203 1 95.38 82 GLN A C 1
ATOM 620 O O . GLN A 1 82 ? 5.141 -28.828 -5.688 1 95.38 82 GLN A O 1
ATOM 625 N N . TYR A 1 83 ? 3.029 -29.406 -5.121 1 96.69 83 TYR A N 1
ATOM 626 C CA . TYR A 1 83 ? 2.436 -28.219 -5.727 1 96.69 83 TYR A CA 1
ATOM 627 C C . TYR A 1 83 ? 2.934 -26.938 -5.047 1 96.69 83 TYR A C 1
ATOM 629 O O . TYR A 1 83 ? 3.305 -25.984 -5.715 1 96.69 83 TYR A O 1
ATOM 637 N N . LYS A 1 84 ? 2.975 -26.969 -3.836 1 94.94 84 LYS A N 1
ATOM 638 C CA . LYS A 1 84 ? 3.387 -25.812 -3.043 1 94.94 84 LYS A CA 1
ATOM 639 C C . LYS A 1 84 ? 4.805 -25.391 -3.4 1 94.94 84 LYS A C 1
ATOM 641 O O . LYS A 1 84 ? 5.129 -24.203 -3.359 1 94.94 84 LYS A O 1
ATOM 646 N N . LEU A 1 85 ? 5.637 -26.297 -3.838 1 93.69 85 LEU A N 1
ATOM 647 C CA . LEU A 1 85 ? 7.023 -26.016 -4.199 1 93.69 85 LEU A CA 1
ATOM 648 C C . LEU A 1 85 ? 7.102 -25.297 -5.547 1 93.69 85 LEU A C 1
ATOM 650 O O . LEU A 1 85 ? 8.148 -24.75 -5.906 1 93.69 85 LEU A O 1
ATOM 654 N N . GLN A 1 86 ? 5.98 -25.297 -6.234 1 96.38 86 GLN A N 1
ATOM 655 C CA . GLN A 1 86 ? 5.938 -24.641 -7.535 1 96.38 86 GLN A CA 1
ATOM 656 C C . GLN A 1 86 ? 5.504 -23.172 -7.398 1 96.38 86 GLN A C 1
ATOM 658 O O . GLN A 1 86 ? 5.625 -22.391 -8.352 1 96.38 86 GLN A O 1
ATOM 663 N N . LEU A 1 87 ? 5.043 -22.844 -6.281 1 97.19 87 LEU A N 1
ATOM 664 C CA . LEU A 1 87 ? 4.359 -21.562 -6.109 1 97.19 87 LEU A CA 1
ATOM 665 C C . LEU A 1 87 ? 5.309 -20.516 -5.531 1 97.19 87 LEU A C 1
ATOM 667 O O . LEU A 1 87 ? 6.105 -20.828 -4.641 1 97.19 87 LEU A O 1
ATOM 671 N N . ASN A 1 88 ? 5.273 -19.344 -6.117 1 96.56 88 ASN A N 1
ATOM 672 C CA . ASN A 1 88 ? 5.832 -18.141 -5.52 1 96.56 88 ASN A CA 1
ATOM 673 C C . ASN A 1 88 ? 4.742 -17.109 -5.215 1 96.56 88 ASN A C 1
ATOM 675 O O . ASN A 1 88 ? 4.082 -16.609 -6.129 1 96.56 88 ASN A O 1
ATOM 679 N N . TRP A 1 89 ? 4.633 -16.75 -3.967 1 94.19 89 TRP A N 1
ATOM 680 C CA . TRP A 1 89 ? 3.518 -15.922 -3.518 1 94.19 89 TRP A CA 1
ATOM 681 C C . TRP A 1 89 ? 3.998 -14.523 -3.123 1 94.19 89 TRP A C 1
ATOM 683 O O . TRP A 1 89 ? 4.902 -14.383 -2.297 1 94.19 89 TRP A O 1
ATOM 693 N N . VAL A 1 90 ? 3.439 -13.523 -3.797 1 95.06 90 VAL A N 1
ATOM 694 C CA . VAL A 1 90 ? 3.584 -12.133 -3.373 1 95.06 90 VAL A CA 1
ATOM 695 C C . VAL A 1 90 ? 2.289 -11.656 -2.719 1 95.06 90 VAL A C 1
ATOM 697 O O . VAL A 1 90 ? 1.27 -11.492 -3.395 1 95.06 90 VAL A O 1
ATOM 700 N N . SER A 1 91 ? 2.344 -11.43 -1.445 1 91.44 91 SER A N 1
ATOM 701 C CA . SER A 1 91 ? 1.159 -11.039 -0.686 1 91.44 91 SER A CA 1
ATOM 702 C C . SER A 1 91 ? 1.174 -9.555 -0.355 1 91.44 91 SER A C 1
ATOM 704 O O . SER A 1 91 ? 2.117 -8.844 -0.709 1 91.44 91 SER A O 1
ATOM 706 N N . GLY A 1 92 ? 0.086 -9.109 0.262 1 82.25 92 GLY A N 1
ATOM 707 C CA . GLY A 1 92 ? 0.026 -7.738 0.735 1 82.25 92 GLY A CA 1
ATOM 708 C C . GLY A 1 92 ? 1.035 -7.438 1.827 1 82.25 92 GLY A C 1
ATOM 709 O O . GLY A 1 92 ? 1.583 -6.332 1.887 1 82.25 92 GLY A O 1
ATOM 710 N N . LYS A 1 93 ? 1.215 -8.344 2.609 1 81.44 93 LYS A N 1
ATOM 711 C CA . LYS A 1 93 ? 2.305 -8.219 3.572 1 81.44 93 LYS A CA 1
ATOM 712 C C . LYS A 1 93 ? 3.652 -8.5 2.914 1 81.44 93 LYS A C 1
ATOM 714 O O . LYS A 1 93 ? 3.848 -9.562 2.318 1 81.44 93 LYS A O 1
ATOM 719 N N . ASP A 1 94 ? 4.578 -7.695 3.066 1 85.75 94 ASP A N 1
ATOM 720 C CA . ASP A 1 94 ? 5.777 -7.781 2.238 1 85.75 94 ASP A CA 1
ATOM 721 C C . ASP A 1 94 ? 6.77 -8.789 2.811 1 85.75 94 ASP A C 1
ATOM 723 O O . ASP A 1 94 ? 7.652 -9.273 2.1 1 85.75 94 ASP A O 1
ATOM 727 N N . ALA A 1 95 ? 6.672 -9.172 4.035 1 86.88 95 ALA A N 1
ATOM 728 C CA . ALA A 1 95 ? 7.547 -10.148 4.68 1 86.88 95 ALA A CA 1
ATOM 729 C C . ALA A 1 95 ? 9.008 -9.711 4.605 1 86.88 95 ALA A C 1
ATOM 731 O O . ALA A 1 95 ? 9.898 -10.539 4.418 1 86.88 95 ALA A O 1
ATOM 732 N N . ILE A 1 96 ? 9.234 -8.492 4.652 1 93.94 96 ILE A N 1
ATOM 733 C CA . ILE A 1 96 ? 10.578 -7.93 4.66 1 93.94 96 ILE A CA 1
ATOM 734 C C . ILE A 1 96 ? 11.109 -7.883 6.094 1 93.94 96 ILE A C 1
ATOM 736 O O . ILE A 1 96 ? 10.414 -7.438 7.004 1 93.94 96 ILE A O 1
ATOM 740 N N . ASN A 1 97 ? 12.312 -8.43 6.246 1 94.06 97 ASN A N 1
ATOM 741 C CA . ASN A 1 97 ? 12.984 -8.383 7.543 1 94.06 97 ASN A CA 1
ATOM 742 C C . ASN A 1 97 ? 13.781 -7.094 7.719 1 94.06 97 ASN A C 1
ATOM 744 O O . ASN A 1 97 ? 14.812 -6.898 7.078 1 94.06 97 ASN A O 1
ATOM 748 N N . ASP A 1 98 ? 13.414 -6.355 8.68 1 93.25 98 ASP A N 1
ATOM 749 C CA . ASP A 1 98 ? 14.008 -5.035 8.859 1 93.25 98 ASP A CA 1
ATOM 750 C C . ASP A 1 98 ? 15.391 -5.137 9.492 1 93.25 98 ASP A C 1
ATOM 752 O O . ASP A 1 98 ? 16.141 -4.16 9.508 1 93.25 98 ASP A O 1
ATOM 756 N N . LYS A 1 99 ? 15.75 -6.23 9.992 1 94.56 99 LYS A N 1
ATOM 757 C CA . LYS A 1 99 ? 17.062 -6.434 10.594 1 94.56 99 LYS A CA 1
ATOM 758 C C . LYS A 1 99 ? 18.109 -6.727 9.531 1 94.56 99 LYS A C 1
ATOM 760 O O . LYS A 1 99 ? 19.312 -6.641 9.797 1 94.56 99 LYS A O 1
ATOM 765 N N . PHE A 1 100 ? 17.656 -7.172 8.359 1 96.06 100 PHE A N 1
ATOM 766 C CA . PHE A 1 100 ? 18.547 -7.457 7.242 1 96.06 100 PHE A CA 1
ATOM 767 C C . PHE A 1 100 ? 18.688 -6.234 6.344 1 96.06 100 PHE A C 1
ATOM 769 O O . PHE A 1 100 ? 17.828 -5.348 6.348 1 96.06 100 PHE A O 1
ATOM 776 N N . ASN A 1 101 ? 19.797 -6.207 5.645 1 97.5 101 ASN A N 1
ATOM 777 C CA . ASN A 1 101 ? 19.859 -5.211 4.582 1 97.5 101 ASN A CA 1
ATOM 778 C C . ASN A 1 101 ? 19.062 -5.652 3.357 1 97.5 101 ASN A C 1
ATOM 780 O O . ASN A 1 101 ? 18.516 -6.762 3.326 1 97.5 101 ASN A O 1
ATOM 784 N N . VAL A 1 102 ? 18.984 -4.82 2.393 1 97.81 102 VAL A N 1
ATOM 785 C CA . VAL A 1 102 ? 18.156 -5.02 1.205 1 97.81 102 VAL A CA 1
ATOM 786 C C . VAL A 1 102 ? 18.594 -6.289 0.478 1 97.81 102 VAL A C 1
ATOM 788 O O . VAL A 1 102 ? 17.766 -7.156 0.177 1 97.81 102 VAL A O 1
ATOM 791 N N . LEU A 1 103 ? 19.859 -6.457 0.29 1 98.12 103 LEU A N 1
ATOM 792 C CA . LEU A 1 103 ? 20.375 -7.621 -0.421 1 98.12 103 LEU A CA 1
ATOM 793 C C . LEU A 1 103 ? 20.156 -8.891 0.392 1 98.12 103 LEU A C 1
ATOM 795 O O . LEU A 1 103 ? 19.719 -9.914 -0.146 1 98.12 103 LEU A O 1
ATOM 799 N N . ASP A 1 104 ? 20.375 -8.844 1.634 1 97.44 104 ASP A N 1
ATOM 800 C CA . ASP A 1 104 ? 20.25 -10 2.51 1 97.44 104 ASP A CA 1
ATOM 801 C C . ASP A 1 104 ? 18.812 -10.492 2.568 1 97.44 104 ASP A C 1
ATOM 803 O O . ASP A 1 104 ? 18.562 -11.688 2.752 1 97.44 104 ASP A O 1
ATOM 807 N N . ASN A 1 105 ? 17.938 -9.594 2.422 1 97.44 105 ASN A N 1
ATOM 808 C CA . ASN A 1 105 ? 16.531 -9.953 2.438 1 97.44 105 ASN A CA 1
ATOM 809 C C . ASN A 1 105 ? 16.188 -10.906 1.3 1 97.44 105 ASN A C 1
ATOM 811 O O . ASN A 1 105 ? 15.234 -11.688 1.406 1 97.44 105 ASN A O 1
ATOM 815 N N . ILE A 1 106 ? 16.938 -10.891 0.254 1 97.31 106 ILE A N 1
ATOM 816 C CA . ILE A 1 106 ? 16.703 -11.773 -0.881 1 97.31 106 ILE A CA 1
ATOM 817 C C . ILE A 1 106 ? 17.562 -13.023 -0.747 1 97.31 106 ILE A C 1
ATOM 819 O O . ILE A 1 106 ? 17.078 -14.148 -0.902 1 97.31 106 ILE A O 1
ATOM 823 N N . GLN A 1 107 ? 18.797 -12.828 -0.365 1 96.5 107 GLN A N 1
ATOM 824 C CA . GLN A 1 107 ? 19.766 -13.922 -0.316 1 96.5 107 GLN A CA 1
ATOM 825 C C . GLN A 1 107 ? 19.344 -14.984 0.701 1 96.5 107 GLN A C 1
ATOM 827 O O . GLN A 1 107 ? 19.531 -16.172 0.475 1 96.5 107 GLN A O 1
ATOM 832 N N . TRP A 1 108 ? 18.828 -14.539 1.722 1 94.25 108 TRP A N 1
ATOM 833 C CA . TRP A 1 108 ? 18.375 -15.461 2.768 1 94.25 108 TRP A CA 1
ATOM 834 C C . TRP A 1 108 ? 17.375 -16.469 2.217 1 94.25 108 TRP A C 1
ATOM 836 O O . TRP A 1 108 ? 17.516 -17.672 2.441 1 94.25 108 TRP A O 1
ATOM 846 N N . PHE A 1 109 ? 16.469 -16.031 1.479 1 90.94 109 PHE A N 1
ATOM 847 C CA . PHE A 1 109 ? 15.438 -16.906 0.923 1 90.94 109 PHE A CA 1
ATOM 848 C C . PHE A 1 109 ? 16.016 -17.781 -0.182 1 90.94 109 PHE A C 1
ATOM 850 O O . PHE A 1 109 ? 15.625 -18.938 -0.32 1 90.94 109 PHE A O 1
ATOM 857 N N . GLU A 1 110 ? 16.875 -17.219 -0.91 1 92.12 110 GLU A N 1
ATOM 858 C CA . GLU A 1 110 ? 17.562 -18 -1.936 1 92.12 110 GLU A CA 1
ATOM 859 C C . GLU A 1 110 ? 18.281 -19.203 -1.324 1 92.12 110 GLU A C 1
ATOM 861 O O . GLU A 1 110 ? 18.156 -20.328 -1.817 1 92.12 110 GLU A O 1
ATOM 866 N N . LEU A 1 111 ? 18.953 -18.906 -0.307 1 90.88 111 LEU A N 1
ATOM 867 C CA . LEU A 1 111 ? 19.719 -19.953 0.356 1 90.88 111 LEU A CA 1
ATOM 868 C C . LEU A 1 111 ? 18.812 -21.031 0.931 1 90.88 111 LEU A C 1
ATOM 870 O O . LEU A 1 111 ? 19.109 -22.219 0.831 1 90.88 111 LEU A O 1
ATOM 874 N N . LEU A 1 112 ? 17.719 -20.594 1.482 1 90.5 112 LEU A N 1
ATOM 875 C CA . LEU A 1 112 ? 16.766 -21.516 2.053 1 90.5 112 LEU A CA 1
ATOM 876 C C . LEU A 1 112 ? 16.234 -22.469 0.986 1 90.5 112 LEU A C 1
ATOM 878 O O . LEU A 1 112 ? 15.883 -23.625 1.287 1 90.5 112 LEU A O 1
ATOM 882 N N . GLU A 1 113 ? 16.234 -21.984 -0.224 1 90.81 113 GLU A N 1
ATOM 883 C CA . GLU A 1 113 ? 15.734 -22.781 -1.335 1 90.81 113 GLU A CA 1
ATOM 884 C C . GLU A 1 113 ? 16.859 -23.547 -2.027 1 90.81 113 GLU A C 1
ATOM 886 O O . GLU A 1 113 ? 16.656 -24.156 -3.074 1 90.81 113 GLU A O 1
ATOM 891 N N . GLY A 1 114 ? 18.016 -23.422 -1.511 1 90.5 114 GLY A N 1
ATOM 892 C CA . GLY A 1 114 ? 19.172 -24.078 -2.109 1 90.5 114 GLY A CA 1
ATOM 893 C C . GLY A 1 114 ? 19.656 -23.406 -3.379 1 90.5 114 GLY A C 1
ATOM 894 O O . GLY A 1 114 ? 20.25 -24.047 -4.246 1 90.5 114 GLY A O 1
ATOM 895 N N . LYS A 1 115 ? 19.312 -22.203 -3.539 1 90.56 115 LYS A N 1
ATOM 896 C CA . LYS A 1 115 ? 19.688 -21.422 -4.715 1 90.56 115 LYS A CA 1
ATOM 897 C C . LYS A 1 115 ? 20.672 -20.312 -4.348 1 90.56 115 LYS A C 1
ATOM 899 O O . LYS A 1 115 ? 20.938 -20.094 -3.166 1 90.56 115 LYS A O 1
ATOM 904 N N . HIS A 1 116 ? 21.359 -19.781 -5.344 1 91.75 116 HIS A N 1
ATOM 905 C CA . HIS A 1 116 ? 22.266 -18.656 -5.113 1 91.75 116 HIS A CA 1
ATOM 906 C C . HIS A 1 116 ? 22.562 -17.922 -6.414 1 91.75 116 HIS A C 1
ATOM 908 O O . HIS A 1 116 ? 22.328 -18.438 -7.504 1 91.75 116 HIS A O 1
ATOM 914 N N . GLY A 1 117 ? 22.875 -16.609 -6.199 1 94.06 117 GLY A N 1
ATOM 915 C CA . GLY A 1 117 ? 23.469 -15.883 -7.312 1 94.06 117 GLY A CA 1
ATOM 916 C C . GLY A 1 117 ? 22.469 -15.008 -8.047 1 94.06 117 GLY A C 1
ATOM 917 O O . GLY A 1 117 ? 22.859 -14.195 -8.891 1 94.06 117 GLY A O 1
ATOM 918 N N . LYS A 1 118 ? 21.266 -15.055 -7.766 1 96.38 118 LYS A N 1
ATOM 919 C CA . LYS A 1 118 ? 20.281 -14.297 -8.531 1 96.38 118 LYS A CA 1
ATOM 920 C C . LYS A 1 118 ? 19.812 -13.062 -7.766 1 96.38 118 LYS A C 1
ATOM 922 O O . LYS A 1 118 ? 19.141 -12.195 -8.328 1 96.38 118 LYS A O 1
ATOM 927 N N . ALA A 1 119 ? 20.188 -12.922 -6.555 1 96.94 119 ALA A N 1
ATOM 928 C CA . ALA A 1 119 ? 19.688 -11.852 -5.688 1 96.94 119 ALA A CA 1
ATOM 929 C C . ALA A 1 119 ? 20.094 -10.477 -6.227 1 96.94 119 ALA A C 1
ATOM 931 O O . ALA A 1 119 ? 19.234 -9.609 -6.426 1 96.94 119 ALA A O 1
ATOM 932 N N . MET A 1 120 ? 21.359 -10.328 -6.469 1 97.19 120 MET A N 1
ATOM 933 C CA . MET A 1 120 ? 21.859 -9.031 -6.906 1 97.19 120 MET A CA 1
ATOM 934 C C . MET A 1 120 ? 21.328 -8.68 -8.289 1 97.19 120 MET A C 1
ATOM 936 O O . MET A 1 120 ? 20.828 -7.57 -8.508 1 97.19 120 MET A O 1
ATOM 940 N N . PRO A 1 121 ? 21.344 -9.547 -9.227 1 97.31 121 PRO A N 1
ATOM 941 C CA . PRO A 1 121 ? 20.734 -9.266 -10.531 1 97.31 121 PRO A CA 1
ATOM 942 C C . PRO A 1 121 ? 19.25 -8.891 -10.414 1 97.31 121 PRO A C 1
ATOM 944 O O . PRO A 1 121 ? 18.781 -7.992 -11.117 1 97.31 121 PRO A O 1
ATOM 947 N N . ALA A 1 122 ? 18.531 -9.562 -9.609 1 97.69 122 ALA A N 1
ATOM 948 C CA . ALA A 1 122 ? 17.109 -9.258 -9.406 1 97.69 122 ALA A CA 1
ATOM 949 C C . ALA A 1 122 ? 16.938 -7.848 -8.852 1 97.69 122 ALA A C 1
ATOM 951 O O . ALA A 1 122 ? 16.047 -7.109 -9.297 1 97.69 122 ALA A O 1
ATOM 952 N N . LEU A 1 123 ? 17.766 -7.504 -7.926 1 97.44 123 LEU A N 1
ATOM 953 C CA . LEU A 1 123 ? 17.719 -6.164 -7.348 1 97.44 123 LEU A CA 1
ATOM 954 C C . LEU A 1 123 ? 18 -5.105 -8.414 1 97.44 123 LEU A C 1
ATOM 956 O O . LEU A 1 123 ? 17.312 -4.082 -8.469 1 97.44 123 LEU A O 1
ATOM 960 N N . GLU A 1 124 ? 18.969 -5.375 -9.18 1 97.44 124 GLU A N 1
ATOM 961 C CA . GLU A 1 124 ? 19.328 -4.441 -10.242 1 97.44 124 GLU A CA 1
ATOM 962 C C . GLU A 1 124 ? 18.188 -4.285 -11.25 1 97.44 124 GLU A C 1
ATOM 964 O O . GLU A 1 124 ? 17.859 -3.168 -11.664 1 97.44 124 GLU A O 1
ATOM 969 N N . LEU A 1 125 ? 17.609 -5.352 -11.57 1 96.69 125 LEU A N 1
ATOM 970 C CA . LEU A 1 125 ? 16.484 -5.324 -12.492 1 96.69 125 LEU A CA 1
ATOM 971 C C . LEU A 1 125 ? 15.344 -4.477 -11.938 1 96.69 125 LEU A C 1
ATOM 973 O O . LEU A 1 125 ? 14.688 -3.738 -12.68 1 96.69 125 LEU A O 1
ATOM 977 N N . MET A 1 126 ? 15.164 -4.574 -10.633 1 96.88 126 MET A N 1
ATOM 978 C CA . MET A 1 126 ? 14.07 -3.844 -9.992 1 96.88 126 MET A CA 1
ATOM 979 C C . MET A 1 126 ? 14.492 -2.41 -9.672 1 96.88 126 MET A C 1
ATOM 981 O O . MET A 1 126 ? 13.734 -1.663 -9.055 1 96.88 126 MET A O 1
ATOM 985 N N . GLY A 1 127 ? 15.695 -2.025 -9.992 1 94.06 127 GLY A N 1
ATOM 986 C CA . GLY A 1 127 ? 16.156 -0.656 -9.828 1 94.06 127 GLY A CA 1
ATOM 987 C C . GLY A 1 127 ? 16.609 -0.344 -8.414 1 94.06 127 GLY A C 1
ATOM 988 O O . GLY A 1 127 ? 16.562 0.81 -7.984 1 94.06 127 GLY A O 1
ATOM 989 N N . LEU A 1 128 ? 17.031 -1.36 -7.691 1 96.12 128 LEU A N 1
ATOM 990 C CA . LEU A 1 128 ? 17.391 -1.156 -6.293 1 96.12 128 LEU A CA 1
ATOM 991 C C . LEU A 1 128 ? 18.859 -1.489 -6.062 1 96.12 128 LEU A C 1
ATOM 993 O O . LEU A 1 128 ? 19.297 -1.596 -4.914 1 96.12 128 LEU A O 1
ATOM 997 N N . GLY A 1 129 ? 19.578 -1.664 -7.141 1 95.88 129 GLY A N 1
ATOM 998 C CA . GLY A 1 129 ? 20.969 -2.078 -7.027 1 95.88 129 GLY A CA 1
ATOM 999 C C . GLY A 1 129 ? 21.781 -1.197 -6.098 1 95.88 129 GLY A C 1
ATOM 1000 O O . GLY A 1 129 ? 22.547 -1.697 -5.266 1 95.88 129 GLY A O 1
ATOM 1001 N N . ARG A 1 130 ? 21.625 0.086 -6.121 1 93 130 ARG A N 1
ATOM 1002 C CA . ARG A 1 130 ? 22.406 1.047 -5.352 1 93 130 ARG A CA 1
ATOM 1003 C C . ARG A 1 130 ? 22.016 1.025 -3.879 1 93 130 ARG A C 1
ATOM 1005 O O . ARG A 1 130 ? 22.719 1.565 -3.027 1 93 130 ARG A O 1
ATOM 1012 N N . LEU A 1 131 ? 20.938 0.396 -3.615 1 94.75 131 LEU A N 1
ATOM 1013 C CA . LEU A 1 131 ? 20.422 0.388 -2.25 1 94.75 131 LEU A CA 1
ATOM 1014 C C . LEU A 1 131 ? 20.641 -0.97 -1.592 1 94.75 131 LEU A C 1
ATOM 1016 O O . LEU A 1 131 ? 20.094 -1.245 -0.522 1 94.75 131 LEU A O 1
ATOM 1020 N N . ALA A 1 132 ? 21.469 -1.767 -2.189 1 97.12 132 ALA A N 1
ATOM 1021 C CA . ALA A 1 132 ? 21.656 -3.154 -1.778 1 97.12 132 ALA A CA 1
ATOM 1022 C C . ALA A 1 132 ? 22.109 -3.236 -0.321 1 97.12 132 ALA A C 1
ATOM 1024 O O . ALA A 1 132 ? 21.703 -4.148 0.407 1 97.12 132 ALA A O 1
ATOM 1025 N N . LYS A 1 133 ? 22.828 -2.283 0.148 1 96.88 133 LYS A N 1
ATOM 1026 C CA . LYS A 1 133 ? 23.422 -2.357 1.48 1 96.88 133 LYS A CA 1
ATOM 1027 C C . LYS A 1 133 ? 22.609 -1.552 2.488 1 96.88 133 LYS A C 1
ATOM 1029 O O . LYS A 1 133 ? 22.922 -1.542 3.682 1 96.88 133 LYS A O 1
ATOM 1034 N N . GLU A 1 134 ? 21.562 -0.947 2.068 1 95.06 134 GLU A N 1
ATOM 1035 C CA . GLU A 1 134 ? 20.734 -0.134 2.953 1 95.06 134 GLU A CA 1
ATOM 1036 C C . GLU A 1 134 ? 19.781 -1.003 3.771 1 95.06 134 GLU A C 1
ATOM 1038 O O . GLU A 1 134 ? 19.531 -2.158 3.422 1 95.06 134 GLU A O 1
ATOM 1043 N N . LYS A 1 135 ? 19.344 -0.392 4.867 1 95.5 135 LYS A N 1
ATOM 1044 C CA . LYS A 1 135 ? 18.281 -1.029 5.645 1 95.5 135 LYS A CA 1
ATOM 1045 C C . LYS A 1 135 ? 16.906 -0.763 5.031 1 95.5 135 LYS A C 1
ATOM 1047 O O . LYS A 1 135 ? 16.656 0.336 4.539 1 95.5 135 LYS A O 1
ATOM 1052 N N . PRO A 1 136 ? 16.016 -1.771 5.152 1 94.94 136 PRO A N 1
ATOM 1053 C CA . PRO A 1 136 ? 14.688 -1.621 4.547 1 94.94 136 PRO A CA 1
ATOM 1054 C C . PRO A 1 136 ? 13.914 -0.431 5.109 1 94.94 136 PRO A C 1
ATOM 1056 O O . PRO A 1 136 ? 13.062 0.138 4.422 1 94.94 136 PRO A O 1
ATOM 1059 N N . LYS A 1 137 ? 14.188 -0.047 6.301 1 89.88 137 LYS A N 1
ATOM 1060 C CA . LYS A 1 137 ? 13.492 1.076 6.914 1 89.88 137 LYS A CA 1
ATOM 1061 C C . LYS A 1 137 ? 13.734 2.367 6.141 1 89.88 137 LYS A C 1
ATOM 1063 O O . LYS A 1 137 ? 12.984 3.334 6.281 1 89.88 137 LYS A O 1
ATOM 1068 N N . MET A 1 138 ? 14.781 2.363 5.348 1 88.25 138 MET A N 1
ATOM 1069 C CA . MET A 1 138 ? 15.141 3.549 4.578 1 88.25 138 MET A CA 1
ATOM 1070 C C . MET A 1 138 ? 14.406 3.576 3.242 1 88.25 138 MET A C 1
ATOM 1072 O O . MET A 1 138 ? 14.453 4.574 2.521 1 88.25 138 MET A O 1
ATOM 1076 N N . LEU A 1 139 ? 13.703 2.549 2.932 1 92.31 139 LEU A N 1
ATOM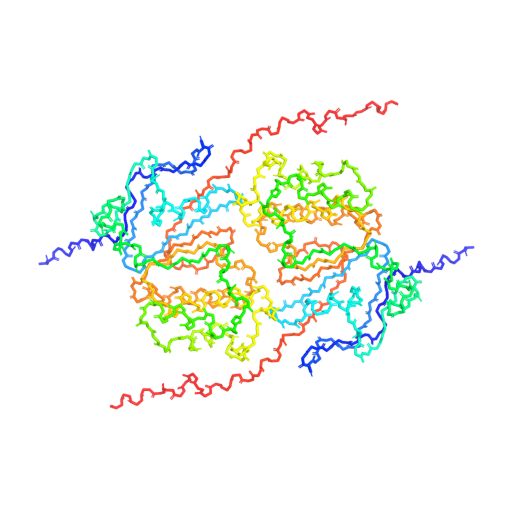 1077 C CA . LEU A 1 139 ? 13.031 2.428 1.642 1 92.31 139 LEU A CA 1
ATOM 1078 C C . LEU A 1 139 ? 11.648 3.076 1.685 1 92.31 139 LEU A C 1
ATOM 1080 O O . LEU A 1 139 ? 10.953 2.998 2.699 1 92.31 139 LEU A O 1
ATOM 1084 N N . SER A 1 140 ? 11.336 3.715 0.55 1 90.12 140 SER A N 1
ATOM 1085 C CA . SER A 1 140 ? 9.938 4.121 0.376 1 90.12 140 SER A CA 1
ATOM 1086 C C . SER A 1 140 ? 9.023 2.908 0.234 1 90.12 140 SER A C 1
ATOM 1088 O O . SER A 1 140 ? 9.5 1.78 0.082 1 90.12 140 SER A O 1
ATOM 1090 N N . MET A 1 141 ? 7.754 3.125 0.221 1 9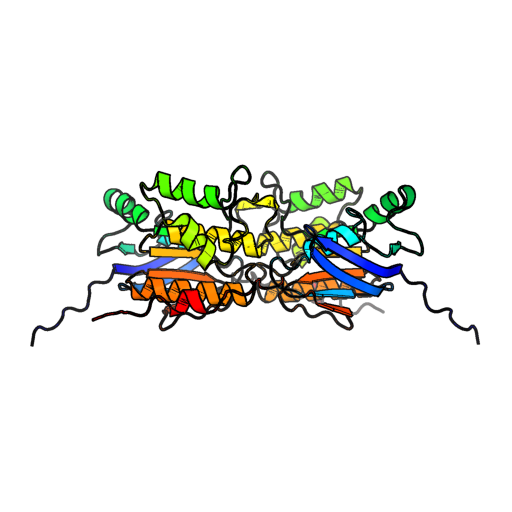0.31 141 MET A N 1
ATOM 1091 C CA . MET A 1 141 ? 6.789 2.039 0.059 1 90.31 141 MET A CA 1
ATOM 1092 C C . MET A 1 141 ? 6.961 1.356 -1.294 1 90.31 141 MET A C 1
ATOM 1094 O O . MET A 1 141 ? 6.906 0.129 -1.387 1 90.31 141 MET A O 1
ATOM 1098 N N . GLY A 1 142 ? 7.121 2.164 -2.275 1 93.44 142 GLY A N 1
ATOM 1099 C CA . GLY A 1 142 ? 7.332 1.611 -3.604 1 93.44 142 GLY A CA 1
ATOM 1100 C C . GLY A 1 142 ? 8.625 0.823 -3.725 1 93.44 142 GLY A C 1
ATOM 1101 O O . GLY A 1 142 ? 8.664 -0.212 -4.395 1 93.44 142 GLY A O 1
ATOM 1102 N N . GLN A 1 143 ? 9.625 1.287 -3.086 1 94 143 GLN A N 1
ATOM 1103 C CA . GLN A 1 143 ? 10.906 0.584 -3.104 1 94 143 GLN A CA 1
ATOM 1104 C C . GLN A 1 143 ? 10.82 -0.736 -2.344 1 94 143 GLN A C 1
ATOM 1106 O O . GLN A 1 143 ? 11.438 -1.727 -2.736 1 94 143 GLN A O 1
ATOM 1111 N N . ARG A 1 144 ? 10.086 -0.72 -1.336 1 94.62 144 ARG A N 1
ATOM 1112 C CA . ARG A 1 144 ? 9.859 -1.953 -0.589 1 94.62 144 ARG A CA 1
ATOM 1113 C C . ARG A 1 144 ? 9.117 -2.98 -1.437 1 94.62 144 ARG A C 1
ATOM 1115 O O . ARG A 1 144 ? 9.453 -4.168 -1.411 1 94.62 144 ARG A O 1
ATOM 1122 N N . LYS A 1 145 ? 8.164 -2.545 -2.158 1 95.81 145 LYS A N 1
ATOM 1123 C CA . LYS A 1 145 ? 7.461 -3.443 -3.066 1 95.81 145 LYS A CA 1
ATOM 1124 C C . LYS A 1 145 ? 8.406 -4 -4.129 1 95.81 145 LYS A C 1
ATOM 1126 O O . LYS A 1 145 ? 8.352 -5.191 -4.449 1 95.81 145 LYS A O 1
ATOM 1131 N N . ARG A 1 146 ? 9.227 -3.158 -4.637 1 97.19 146 ARG A N 1
ATOM 1132 C CA . ARG A 1 146 ? 10.211 -3.611 -5.613 1 97.19 146 ARG A CA 1
ATOM 1133 C C . ARG A 1 146 ? 11.141 -4.656 -5.004 1 97.19 146 ARG A C 1
ATOM 1135 O O . ARG A 1 146 ? 11.547 -5.602 -5.684 1 97.19 146 ARG A O 1
ATOM 1142 N N . LEU A 1 147 ? 11.492 -4.457 -3.785 1 97.5 147 LEU A N 1
ATOM 1143 C CA . LEU A 1 147 ? 12.305 -5.438 -3.072 1 97.5 147 LEU A CA 1
ATOM 1144 C C . LEU A 1 147 ? 11.578 -6.773 -2.975 1 97.5 147 LEU A C 1
ATOM 1146 O O . LEU A 1 147 ? 12.172 -7.828 -3.209 1 97.5 147 LEU A O 1
ATOM 1150 N N . GLN A 1 148 ? 10.352 -6.719 -2.66 1 97 148 GLN A N 1
ATOM 1151 C CA . GLN A 1 148 ? 9.516 -7.914 -2.604 1 97 148 GLN A CA 1
ATOM 1152 C C . GLN A 1 148 ? 9.508 -8.648 -3.943 1 97 148 GLN A C 1
ATOM 1154 O O . GLN A 1 148 ? 9.664 -9.867 -3.99 1 97 148 GLN A O 1
ATOM 1159 N N . LEU A 1 149 ? 9.359 -7.926 -4.973 1 97.75 149 LEU A N 1
ATOM 1160 C CA . LEU A 1 149 ? 9.328 -8.492 -6.312 1 97.75 149 LEU A CA 1
ATOM 1161 C C . LEU A 1 149 ? 10.695 -9.062 -6.695 1 97.75 149 LEU A C 1
ATOM 1163 O O . LEU A 1 149 ? 10.773 -10.094 -7.359 1 97.75 149 LEU A O 1
ATOM 1167 N N . ALA A 1 150 ? 11.734 -8.375 -6.277 1 97.75 150 ALA A N 1
ATOM 1168 C CA . ALA A 1 150 ? 13.078 -8.875 -6.527 1 97.75 150 ALA A CA 1
ATOM 1169 C C . ALA A 1 150 ? 13.289 -10.234 -5.871 1 97.75 150 ALA A C 1
ATOM 1171 O O . ALA A 1 150 ? 13.898 -11.133 -6.461 1 97.75 150 ALA A O 1
ATOM 1172 N N . ARG A 1 151 ? 12.797 -10.375 -4.711 1 97 151 ARG A N 1
ATOM 1173 C CA . ARG A 1 151 ? 12.898 -11.664 -4.023 1 97 151 ARG A CA 1
ATOM 1174 C C . ARG A 1 151 ? 12.172 -12.758 -4.801 1 97 151 ARG A C 1
ATOM 1176 O O . ARG A 1 151 ? 12.672 -13.867 -4.938 1 97 151 ARG A O 1
ATOM 1183 N N . MET A 1 152 ? 11.031 -12.43 -5.281 1 96.81 152 MET A N 1
ATOM 1184 C CA . MET A 1 152 ? 10.266 -13.375 -6.086 1 96.81 152 MET A CA 1
ATOM 1185 C C . MET A 1 152 ? 11.07 -13.836 -7.297 1 96.81 152 MET A C 1
ATOM 1187 O O . MET A 1 152 ? 11.125 -15.031 -7.594 1 96.81 152 MET A O 1
ATOM 1191 N N . LEU A 1 153 ? 11.719 -12.938 -7.934 1 97 153 LEU A N 1
ATOM 1192 C CA . LEU A 1 153 ? 12.516 -13.234 -9.125 1 97 153 LEU A CA 1
ATOM 1193 C C . LEU A 1 153 ? 13.672 -14.164 -8.781 1 97 153 LEU A C 1
ATOM 1195 O O . LEU A 1 153 ? 13.969 -15.086 -9.547 1 97 153 LEU A O 1
ATOM 1199 N N . ALA A 1 154 ? 14.258 -13.875 -7.711 1 96.31 154 ALA A N 1
ATOM 1200 C CA . ALA A 1 154 ? 15.438 -14.641 -7.312 1 96.31 154 ALA A CA 1
ATOM 1201 C C . ALA A 1 154 ? 15.07 -16.078 -6.973 1 96.31 154 ALA A C 1
ATOM 1203 O O . ALA A 1 154 ? 15.859 -17 -7.219 1 96.31 154 ALA A O 1
ATOM 1204 N N . ILE A 1 155 ? 13.977 -16.297 -6.398 1 94.75 155 ILE A N 1
ATOM 1205 C CA . ILE A 1 155 ? 13.539 -17.641 -5.996 1 94.75 155 ILE A CA 1
ATOM 1206 C C . ILE A 1 155 ? 13.156 -18.453 -7.23 1 94.75 155 ILE A C 1
ATOM 1208 O O . ILE A 1 155 ? 13.43 -19.641 -7.301 1 94.75 155 ILE A O 1
ATOM 1212 N N . ASP A 1 156 ? 12.578 -17.797 -8.219 1 92.12 156 ASP A N 1
ATOM 1213 C CA . ASP A 1 156 ? 12.383 -18.328 -9.57 1 92.12 156 ASP A CA 1
ATOM 1214 C C . ASP A 1 156 ? 11.5 -19.578 -9.555 1 92.12 156 ASP A C 1
ATOM 1216 O O . ASP A 1 156 ? 11.898 -20.625 -10.062 1 92.12 156 ASP A O 1
ATOM 1220 N N . ARG A 1 157 ? 10.336 -19.547 -9.102 1 96.31 157 ARG A N 1
ATOM 1221 C CA . ARG A 1 157 ? 9.367 -20.641 -9.164 1 96.31 157 ARG A CA 1
ATOM 1222 C C . ARG A 1 157 ? 8.43 -20.469 -10.352 1 96.31 157 ARG A C 1
ATOM 1224 O O . ARG A 1 157 ? 8.164 -19.344 -10.781 1 96.31 157 ARG A O 1
ATOM 1231 N N . PRO A 1 158 ? 7.902 -21.547 -10.812 1 97.5 158 PRO A N 1
ATOM 1232 C CA . PRO A 1 158 ? 7.223 -21.516 -12.109 1 97.5 158 PRO A CA 1
ATOM 1233 C C . PRO A 1 158 ? 5.848 -20.859 -12.031 1 97.5 158 PRO A C 1
ATOM 1235 O O . PRO A 1 158 ? 5.348 -20.328 -13.031 1 97.5 158 PRO A O 1
ATOM 1238 N N . ILE A 1 159 ? 5.16 -20.938 -10.922 1 98.44 159 ILE A N 1
ATOM 1239 C CA . ILE A 1 159 ? 3.816 -20.375 -10.82 1 98.44 159 ILE A CA 1
ATOM 1240 C C . ILE A 1 159 ? 3.816 -19.203 -9.836 1 98.44 159 ILE A C 1
ATOM 1242 O O . ILE A 1 159 ? 4.125 -19.391 -8.656 1 98.44 159 ILE A O 1
ATOM 1246 N N . TRP A 1 160 ? 3.465 -18.078 -10.359 1 98.56 160 TRP A N 1
ATOM 1247 C CA . TRP A 1 160 ? 3.41 -16.875 -9.523 1 98.56 160 TRP A CA 1
ATOM 1248 C C . TRP A 1 160 ? 1.975 -16.562 -9.125 1 98.56 160 TRP A C 1
ATOM 1250 O O . TRP A 1 160 ? 1.083 -16.5 -9.977 1 98.56 160 TRP A O 1
ATOM 1260 N N . LEU A 1 161 ? 1.715 -16.391 -7.832 1 98.12 161 LEU A N 1
ATOM 1261 C CA . LEU A 1 161 ? 0.485 -15.844 -7.273 1 98.12 161 LEU A CA 1
ATOM 1262 C C . LEU A 1 161 ? 0.724 -14.453 -6.707 1 98.12 161 LEU A C 1
ATOM 1264 O O . LEU A 1 161 ? 1.384 -14.297 -5.676 1 98.12 161 LEU A O 1
ATOM 1268 N N . LEU A 1 162 ? 0.178 -13.461 -7.352 1 97.88 162 LEU A N 1
ATOM 1269 C CA . LEU A 1 162 ? 0.47 -12.07 -7.012 1 97.88 162 LEU A CA 1
ATOM 1270 C C . LEU A 1 162 ? -0.777 -11.367 -6.488 1 97.88 162 LEU A C 1
ATOM 1272 O O . LEU A 1 162 ? -1.757 -11.203 -7.219 1 97.88 162 LEU A O 1
ATOM 1276 N N . ASP A 1 163 ? -0.718 -10.984 -5.281 1 96.31 163 ASP A N 1
ATOM 1277 C CA . ASP A 1 163 ? -1.812 -10.258 -4.648 1 96.31 163 ASP A CA 1
ATOM 1278 C C . ASP A 1 163 ? -1.517 -8.758 -4.602 1 96.31 163 ASP A C 1
ATOM 1280 O O . ASP A 1 163 ? -0.713 -8.305 -3.785 1 96.31 163 ASP A O 1
ATOM 1284 N N . GLU A 1 164 ? -2.145 -8.023 -5.477 1 95.75 164 GLU A N 1
ATOM 1285 C CA . GLU A 1 164 ? -2.012 -6.574 -5.602 1 95.75 164 GLU A CA 1
ATOM 1286 C C . GLU A 1 164 ? -0.553 -6.168 -5.781 1 95.75 164 GLU A C 1
ATOM 1288 O O . GLU A 1 164 ? -0.05 -5.305 -5.059 1 95.75 164 GLU A O 1
ATOM 1293 N N . PRO A 1 165 ? 0.051 -6.691 -6.816 1 96.56 165 PRO A N 1
ATOM 1294 C CA . PRO A 1 165 ? 1.5 -6.52 -6.938 1 96.56 165 PRO A CA 1
ATOM 1295 C C . PRO A 1 165 ? 1.894 -5.105 -7.367 1 96.56 165 PRO A C 1
ATOM 1297 O O . PRO A 1 165 ? 3.059 -4.723 -7.246 1 96.56 165 PRO A O 1
ATOM 1300 N N . SER A 1 166 ? 0.952 -4.34 -7.891 1 95.69 166 SER A N 1
ATOM 1301 C CA . SER A 1 166 ? 1.306 -3.023 -8.406 1 95.69 166 SER A CA 1
ATOM 1302 C C . SER A 1 166 ? 1.06 -1.937 -7.367 1 95.69 166 SER A C 1
ATOM 1304 O O . SER A 1 166 ? 1.446 -0.783 -7.559 1 95.69 166 SER A O 1
ATOM 1306 N N . VAL A 1 167 ? 0.408 -2.334 -6.324 1 93.06 167 VAL A N 1
ATOM 1307 C CA . VAL A 1 167 ? 0.112 -1.362 -5.277 1 93.06 167 VAL A CA 1
ATOM 1308 C C . VAL A 1 167 ? 1.41 -0.739 -4.766 1 93.06 167 VAL A C 1
ATOM 1310 O O . VAL A 1 167 ? 2.398 -1.442 -4.547 1 93.06 167 VAL A O 1
ATOM 1313 N N . ALA A 1 168 ? 1.489 0.622 -4.59 1 92.88 168 ALA A N 1
ATOM 1314 C CA . ALA A 1 168 ? 2.59 1.426 -4.066 1 92.88 168 ALA A CA 1
ATOM 1315 C C . ALA A 1 168 ? 3.621 1.717 -5.152 1 92.88 168 ALA A C 1
ATOM 1317 O O . ALA A 1 168 ? 4.496 2.568 -4.977 1 92.88 168 ALA A O 1
ATOM 1318 N N . LEU A 1 169 ? 3.484 0.977 -6.309 1 95 169 LEU A N 1
ATOM 1319 C CA . LEU A 1 169 ? 4.438 1.211 -7.387 1 95 169 LEU A CA 1
ATOM 1320 C C . LEU A 1 169 ? 4.078 2.473 -8.164 1 95 169 LEU A C 1
ATOM 1322 O O . LEU A 1 169 ? 2.9 2.736 -8.422 1 95 169 LEU A O 1
ATOM 1326 N N . ASP A 1 170 ? 5.125 3.184 -8.547 1 93.5 170 ASP A N 1
ATOM 1327 C CA . ASP A 1 170 ? 4.902 4.281 -9.484 1 93.5 170 ASP A CA 1
ATOM 1328 C C . ASP A 1 170 ? 4.871 3.771 -10.922 1 93.5 170 ASP A C 1
ATOM 1330 O O . ASP A 1 170 ? 4.914 2.562 -11.164 1 93.5 170 ASP A O 1
ATOM 1334 N N . ASP A 1 171 ? 4.809 4.684 -11.875 1 92.56 171 ASP A N 1
ATOM 1335 C CA . ASP A 1 171 ? 4.66 4.309 -13.281 1 92.56 171 ASP A CA 1
ATOM 1336 C C . ASP A 1 171 ? 5.828 3.447 -13.742 1 92.56 171 ASP A C 1
ATOM 1338 O O . ASP A 1 171 ? 5.633 2.438 -14.43 1 92.56 171 ASP A O 1
ATOM 1342 N N . GLU A 1 172 ? 6.996 3.857 -13.352 1 93.44 172 GLU A N 1
ATOM 1343 C CA . GLU A 1 172 ? 8.172 3.084 -13.727 1 93.44 172 GLU A CA 1
ATOM 1344 C C . GLU A 1 172 ? 8.133 1.685 -13.125 1 93.44 172 GLU A C 1
ATOM 1346 O O . GLU A 1 172 ? 8.414 0.698 -13.805 1 93.44 172 GLU A O 1
ATOM 1351 N N . GLY A 1 173 ? 7.781 1.58 -11.898 1 95.06 173 GLY A N 1
ATOM 1352 C CA . GLY A 1 173 ? 7.664 0.297 -11.219 1 95.06 173 GLY A CA 1
ATOM 1353 C C . GLY A 1 173 ? 6.648 -0.626 -11.867 1 95.06 173 GLY A C 1
ATOM 1354 O O . GLY A 1 173 ? 6.879 -1.831 -11.984 1 95.06 173 GLY A O 1
ATOM 1355 N N . VAL A 1 174 ? 5.578 -0.081 -12.305 1 96.38 174 VAL A N 1
ATOM 1356 C CA . VAL A 1 174 ? 4.527 -0.868 -12.945 1 96.38 174 VAL A CA 1
ATOM 1357 C C . VAL A 1 174 ? 5.031 -1.415 -14.281 1 96.38 174 VAL A C 1
ATOM 1359 O O . VAL A 1 174 ? 4.785 -2.576 -14.617 1 96.38 174 VAL A O 1
ATOM 1362 N N . LYS A 1 175 ? 5.707 -0.621 -14.977 1 96.75 175 LYS A N 1
ATOM 1363 C CA . LYS A 1 175 ? 6.254 -1.065 -16.25 1 96.75 175 LYS A CA 1
ATOM 1364 C C . LYS A 1 175 ? 7.25 -2.207 -16.062 1 96.75 175 LYS A C 1
ATOM 1366 O O . LYS A 1 175 ? 7.262 -3.166 -16.828 1 96.75 175 LYS A O 1
ATOM 1371 N N . ILE A 1 176 ? 8.039 -2.057 -15.086 1 97.25 176 ILE A N 1
ATOM 1372 C CA . ILE A 1 176 ? 8.992 -3.121 -14.773 1 97.25 176 ILE A CA 1
ATOM 1373 C C . ILE A 1 176 ? 8.234 -4.391 -14.391 1 97.25 176 ILE A C 1
ATOM 1375 O O . ILE A 1 176 ? 8.594 -5.488 -14.828 1 97.25 176 ILE A O 1
ATOM 1379 N N . LEU A 1 177 ? 7.23 -4.273 -13.609 1 98.06 177 LEU A N 1
ATOM 1380 C CA . LEU A 1 177 ? 6.391 -5.406 -13.234 1 98.06 177 LEU A CA 1
ATOM 1381 C C . LEU A 1 177 ? 5.82 -6.098 -14.461 1 98.06 177 LEU A C 1
ATOM 1383 O O . LEU A 1 177 ? 5.898 -7.324 -14.586 1 98.06 177 LEU A O 1
ATOM 1387 N N . GLU A 1 178 ? 5.293 -5.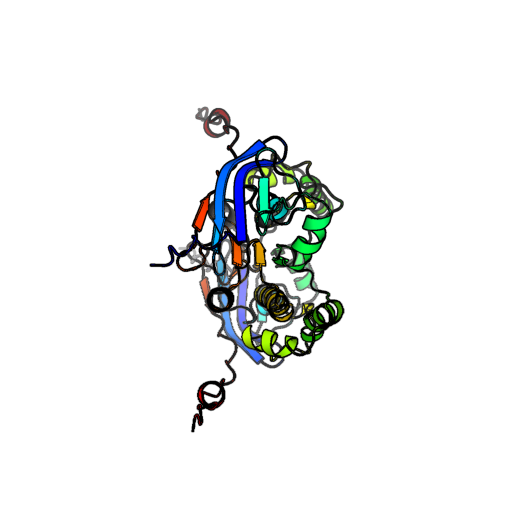344 -15.344 1 98.31 178 GLU A N 1
ATOM 1388 C CA . GLU A 1 178 ? 4.73 -5.891 -16.578 1 98.31 178 GLU A CA 1
ATOM 1389 C C . GLU A 1 178 ? 5.793 -6.609 -17.391 1 98.31 178 GLU A C 1
ATOM 1391 O O . GLU A 1 178 ? 5.535 -7.672 -17.969 1 98.31 178 GLU A O 1
ATOM 1396 N N . PHE A 1 179 ? 6.934 -6.078 -17.438 1 98.38 179 PHE A N 1
ATOM 1397 C CA . PHE A 1 179 ? 8.047 -6.664 -18.156 1 98.38 179 PHE A CA 1
ATOM 1398 C C . PHE A 1 179 ? 8.438 -8.016 -17.562 1 98.38 179 PHE A C 1
ATOM 1400 O O . PHE A 1 179 ? 8.578 -9 -18.297 1 98.38 179 PHE A O 1
ATOM 1407 N N . ILE A 1 180 ? 8.562 -8.062 -16.266 1 98 180 ILE A N 1
ATOM 1408 C CA . ILE A 1 180 ? 9.023 -9.305 -15.656 1 98 180 ILE A CA 1
ATOM 1409 C C . ILE A 1 180 ? 7.945 -10.375 -15.789 1 98 180 ILE A C 1
ATOM 1411 O O . ILE A 1 180 ? 8.25 -11.562 -15.914 1 98 180 ILE A O 1
ATOM 1415 N N . ILE A 1 181 ? 6.734 -9.992 -15.766 1 98.44 181 ILE A N 1
ATOM 1416 C CA . ILE A 1 181 ? 5.637 -10.93 -15.984 1 98.44 181 ILE A CA 1
ATOM 1417 C C . ILE A 1 181 ? 5.723 -11.508 -17.391 1 98.44 181 ILE A C 1
ATOM 1419 O O . ILE A 1 181 ? 5.633 -12.719 -17.578 1 98.44 181 ILE A O 1
ATOM 1423 N N . ALA A 1 182 ? 5.922 -10.641 -18.328 1 98.56 182 ALA A N 1
ATOM 1424 C CA . ALA A 1 182 ? 6.02 -11.07 -19.719 1 98.56 182 ALA A CA 1
ATOM 1425 C C . ALA A 1 182 ? 7.184 -12.039 -19.906 1 98.56 182 ALA A C 1
ATOM 1427 O O . ALA A 1 182 ? 7.035 -13.078 -20.547 1 98.56 182 ALA A O 1
ATOM 1428 N N . GLU A 1 183 ? 8.32 -11.68 -19.375 1 98.06 183 GLU A N 1
ATOM 1429 C CA . GLU A 1 183 ? 9.508 -12.523 -19.5 1 98.06 183 GLU A CA 1
ATOM 1430 C C . GLU A 1 183 ? 9.297 -13.875 -18.844 1 98.06 183 GLU A C 1
ATOM 1432 O O . GLU A 1 183 ? 9.703 -14.906 -19.375 1 98.06 183 GLU A O 1
ATOM 1437 N N . HIS A 1 184 ? 8.703 -13.883 -17.734 1 98.19 184 HIS A N 1
ATOM 1438 C CA . HIS A 1 184 ? 8.406 -15.117 -17.016 1 98.19 184 HIS A CA 1
ATOM 1439 C C . HIS A 1 184 ? 7.512 -16.047 -17.844 1 98.19 184 HIS A C 1
ATOM 1441 O O . HIS A 1 184 ? 7.777 -17.234 -17.953 1 98.19 184 HIS A O 1
ATOM 1447 N N . ARG A 1 185 ? 6.566 -15.516 -18.438 1 98.25 185 ARG A N 1
ATOM 1448 C CA . ARG A 1 185 ? 5.617 -16.281 -19.234 1 98.25 185 ARG A CA 1
ATOM 1449 C C . ARG A 1 185 ? 6.277 -16.828 -20.5 1 98.25 185 ARG A C 1
ATOM 1451 O O . ARG A 1 185 ? 5.996 -17.953 -20.922 1 98.25 185 ARG A O 1
ATOM 1458 N N . LYS A 1 186 ? 7.102 -16.047 -21.016 1 97.88 186 LYS A N 1
ATOM 1459 C CA . LYS A 1 186 ? 7.836 -16.484 -22.203 1 97.88 186 LYS A CA 1
ATOM 1460 C C . LYS A 1 186 ? 8.633 -17.75 -21.922 1 97.88 186 LYS A C 1
ATOM 1462 O O . LYS A 1 186 ? 8.836 -18.562 -22.828 1 97.88 186 LYS A O 1
ATOM 1467 N N . GLN A 1 187 ? 9 -17.859 -20.719 1 97.56 187 GLN A N 1
ATOM 1468 C CA . GLN A 1 187 ? 9.797 -19.016 -20.328 1 97.56 187 GLN A CA 1
ATOM 1469 C C . GLN A 1 187 ? 8.914 -20.156 -19.828 1 97.56 187 GLN A C 1
ATOM 1471 O O . GLN A 1 187 ? 9.406 -21.141 -19.266 1 97.56 187 GLN A O 1
ATOM 1476 N N . GLY A 1 188 ? 7.656 -19.969 -19.953 1 97.44 188 GLY A N 1
ATOM 1477 C CA . GLY A 1 188 ? 6.727 -21.031 -19.609 1 97.44 188 GLY A CA 1
ATOM 1478 C C . GLY A 1 188 ? 6.098 -20.875 -18.25 1 97.44 188 GLY A C 1
ATOM 1479 O O . GLY A 1 188 ? 5.301 -21.703 -17.812 1 97.44 188 GLY A O 1
ATOM 1480 N N . GLY A 1 189 ? 6.422 -19.812 -17.562 1 98.19 189 GLY A N 1
ATOM 1481 C CA . GLY A 1 189 ? 5.848 -19.578 -16.25 1 98.19 189 GLY A CA 1
ATOM 1482 C C . GLY A 1 189 ? 4.387 -19.156 -16.297 1 98.19 189 GLY A C 1
ATOM 1483 O O . GLY A 1 189 ? 3.938 -18.578 -17.297 1 98.19 189 GLY A O 1
ATOM 1484 N N . ILE A 1 190 ? 3.664 -19.453 -15.266 1 98.38 190 ILE A N 1
ATOM 1485 C CA . ILE A 1 190 ? 2.262 -19.078 -15.133 1 98.38 190 ILE A CA 1
ATOM 1486 C C . ILE A 1 190 ? 2.127 -17.938 -14.117 1 98.38 190 ILE A C 1
ATOM 1488 O O . ILE A 1 190 ? 2.799 -17.938 -13.086 1 98.38 190 ILE A O 1
ATOM 1492 N N . VAL A 1 191 ? 1.248 -17 -14.461 1 98.62 191 VAL A N 1
ATOM 1493 C CA . VAL A 1 191 ? 1.056 -15.867 -13.562 1 98.62 191 VAL A CA 1
ATOM 1494 C C . VAL A 1 191 ? -0.432 -15.688 -13.266 1 98.62 191 VAL A C 1
ATOM 1496 O O . VAL A 1 191 ? -1.252 -15.633 -14.188 1 98.62 191 VAL A O 1
ATOM 1499 N N . ILE A 1 192 ? -0.75 -15.617 -11.992 1 98.31 192 ILE A N 1
ATOM 1500 C CA . ILE A 1 192 ? -2.09 -15.289 -11.523 1 98.31 192 ILE A CA 1
ATOM 1501 C C . ILE A 1 192 ? -2.041 -14.016 -10.688 1 98.31 192 ILE A C 1
ATOM 1503 O O . ILE A 1 192 ? -1.371 -13.969 -9.648 1 98.31 192 ILE A O 1
ATOM 1507 N N . VAL A 1 193 ? -2.764 -13.023 -11.117 1 98.06 193 VAL A N 1
ATOM 1508 C CA . VAL A 1 193 ? -2.709 -11.719 -10.469 1 98.06 193 VAL A CA 1
ATOM 1509 C C . VAL A 1 193 ? -4.098 -11.328 -9.961 1 98.06 193 VAL A C 1
ATOM 1511 O O . VAL A 1 193 ? -5.078 -11.406 -10.711 1 98.06 193 VAL A O 1
ATOM 1514 N N . ALA A 1 194 ? -4.191 -11.023 -8.727 1 96.56 194 ALA A N 1
ATOM 1515 C CA . ALA A 1 194 ? -5.367 -10.367 -8.164 1 96.56 194 ALA A CA 1
ATOM 1516 C C . ALA A 1 194 ? -5.129 -8.867 -7.984 1 96.56 194 ALA A C 1
ATOM 1518 O O . ALA A 1 194 ? -4.176 -8.461 -7.316 1 96.56 194 ALA A O 1
ATOM 1519 N N . THR A 1 195 ? -5.996 -8.047 -8.609 1 95.12 195 THR A N 1
ATOM 1520 C CA . THR A 1 195 ? -5.711 -6.621 -8.547 1 95.12 195 THR A CA 1
ATOM 1521 C C . THR A 1 195 ? -6.984 -5.805 -8.75 1 95.12 195 THR A C 1
ATOM 1523 O O . THR A 1 195 ? -7.926 -6.266 -9.406 1 95.12 195 THR A O 1
ATOM 1526 N N . HIS A 1 196 ? -6.957 -4.629 -8.164 1 91.88 196 HIS A N 1
ATOM 1527 C CA . HIS A 1 196 ? -8.008 -3.656 -8.453 1 91.88 196 HIS A CA 1
ATOM 1528 C C . HIS A 1 196 ? -7.523 -2.611 -9.461 1 91.88 196 HIS A C 1
ATOM 1530 O O . HIS A 1 196 ? -8.312 -1.784 -9.922 1 91.88 196 HIS A O 1
ATOM 1536 N N . LEU A 1 197 ? -6.297 -2.637 -9.75 1 88.44 197 LEU A N 1
ATOM 1537 C CA . LEU A 1 197 ? -5.691 -1.707 -10.703 1 88.44 197 LEU A CA 1
ATOM 1538 C C . LEU A 1 197 ? -5.336 -2.412 -12.008 1 88.44 197 LEU A C 1
ATOM 1540 O O . LEU A 1 197 ? -4.988 -3.596 -12 1 88.44 197 LEU A O 1
ATOM 1544 N N . PRO A 1 198 ? -5.297 -1.678 -12.984 1 88.19 198 PRO A N 1
ATOM 1545 C CA . PRO A 1 198 ? -4.961 -2.289 -14.273 1 88.19 198 PRO A CA 1
ATOM 1546 C C . PRO A 1 198 ? -3.479 -2.621 -14.398 1 88.19 198 PRO A C 1
ATOM 1548 O O . PRO A 1 198 ? -2.625 -1.813 -14.023 1 88.19 198 PRO A O 1
ATOM 1551 N N . ILE A 1 199 ? -3.189 -3.785 -14.805 1 93.31 199 ILE A N 1
ATOM 1552 C CA . ILE A 1 199 ? -1.86 -4.242 -15.195 1 93.31 199 ILE A CA 1
ATOM 1553 C C . ILE A 1 199 ? -1.917 -4.855 -16.594 1 93.31 199 ILE A C 1
ATOM 1555 O O . ILE A 1 199 ? -2.785 -5.684 -16.891 1 93.31 199 ILE A O 1
ATOM 1559 N N . GLU A 1 200 ? -1 -4.48 -17.438 1 95.56 200 GLU A N 1
ATOM 1560 C CA . GLU A 1 200 ? -1.011 -4.992 -18.797 1 95.56 200 GLU A CA 1
ATOM 1561 C C . GLU A 1 200 ? -0.374 -6.375 -18.875 1 95.56 200 GLU A C 1
ATOM 1563 O O . GLU A 1 200 ? 0.832 -6.523 -18.672 1 95.56 200 GLU A O 1
ATOM 1568 N N . ILE A 1 201 ? -1.184 -7.348 -19.172 1 97.19 201 ILE A N 1
ATOM 1569 C CA . ILE A 1 201 ? -0.737 -8.719 -19.406 1 97.19 201 ILE A CA 1
ATOM 1570 C C . ILE A 1 201 ? -1.365 -9.258 -20.688 1 97.19 201 ILE A C 1
ATOM 1572 O O . ILE A 1 201 ? -2.58 -9.461 -20.75 1 97.19 201 ILE A O 1
ATOM 1576 N N . GLU A 1 202 ? -0.525 -9.531 -21.625 1 96 202 GLU A N 1
ATOM 1577 C CA . GLU A 1 202 ? -1.012 -9.961 -22.922 1 96 202 GLU A CA 1
ATOM 1578 C C . GLU A 1 202 ? -1.728 -11.305 -22.844 1 96 202 GLU A C 1
ATOM 1580 O O . GLU A 1 202 ? -1.247 -12.227 -22.172 1 96 202 GLU A O 1
ATOM 1585 N N . ASP A 1 203 ? -2.852 -11.43 -23.453 1 95.31 203 ASP A N 1
ATOM 1586 C CA . ASP A 1 203 ? -3.594 -12.672 -23.641 1 95.31 203 ASP A CA 1
ATOM 1587 C C . ASP A 1 203 ? -3.969 -13.305 -22.312 1 95.31 203 ASP A C 1
ATOM 1589 O O . ASP A 1 203 ? -4.043 -14.531 -22.188 1 95.31 203 ASP A O 1
ATOM 1593 N N . SER A 1 204 ? -4.094 -12.555 -21.344 1 96.56 204 SER A N 1
ATOM 1594 C CA . SER A 1 204 ? -4.492 -13.086 -20.047 1 96.56 204 SER A CA 1
ATOM 1595 C C . SER A 1 204 ? -5.984 -13.391 -20 1 96.56 204 SER A C 1
ATOM 1597 O O . SER A 1 204 ? -6.777 -12.719 -20.672 1 96.56 204 SER A O 1
ATOM 1599 N N . MET A 1 205 ? -6.328 -14.383 -19.234 1 96.25 205 MET A N 1
ATOM 1600 C CA . MET A 1 205 ? -7.73 -14.594 -18.875 1 96.25 205 MET A CA 1
ATOM 1601 C C . MET A 1 205 ? -8.156 -13.641 -17.766 1 96.25 205 MET A C 1
ATOM 1603 O O . MET A 1 205 ? -7.387 -13.359 -16.844 1 96.25 205 MET A O 1
ATOM 1607 N N . LEU A 1 206 ? -9.43 -13.242 -17.906 1 94.62 206 LEU A N 1
ATOM 1608 C CA . LEU A 1 206 ? -9.945 -12.289 -16.922 1 94.62 206 LEU A CA 1
ATOM 1609 C C . LEU A 1 206 ? -11.102 -12.891 -16.141 1 94.62 206 LEU A C 1
ATOM 1611 O O . LEU A 1 206 ? -12.023 -13.469 -16.719 1 94.62 206 LEU A O 1
ATOM 1615 N N . LEU A 1 207 ? -10.953 -12.805 -14.859 1 93.88 207 LEU A N 1
ATOM 1616 C CA . LEU A 1 207 ? -12.031 -13.156 -13.938 1 93.88 207 LEU A CA 1
ATOM 1617 C C . LEU A 1 207 ? -12.391 -11.969 -13.055 1 93.88 207 LEU A C 1
ATOM 1619 O O . LEU A 1 207 ? -11.516 -11.391 -12.398 1 93.88 207 LEU A O 1
ATOM 1623 N N . ARG A 1 208 ? -13.648 -11.656 -12.969 1 91.62 208 ARG A N 1
ATOM 1624 C CA . ARG A 1 208 ? -14.094 -10.531 -12.156 1 91.62 208 ARG A CA 1
ATOM 1625 C C . ARG A 1 208 ? -14.922 -11 -10.969 1 91.62 208 ARG A C 1
ATOM 1627 O O . ARG A 1 208 ? -15.883 -11.75 -11.133 1 91.62 208 ARG A O 1
ATOM 1634 N N . LEU A 1 209 ? -14.531 -10.547 -9.82 1 90 209 LEU A N 1
ATOM 1635 C CA . LEU A 1 209 ? -15.312 -10.836 -8.617 1 90 209 LEU A CA 1
ATOM 1636 C C . LEU A 1 209 ? -16.391 -9.773 -8.406 1 90 209 LEU A C 1
ATOM 1638 O O . LEU A 1 209 ? -16.141 -8.586 -8.617 1 90 209 LEU A O 1
ATOM 1642 N N . PRO A 1 210 ? -17.484 -10.242 -8.055 1 81 210 PRO A N 1
ATOM 1643 C CA . PRO A 1 210 ? -18.562 -9.281 -7.797 1 81 210 PRO A CA 1
ATOM 1644 C C . PRO A 1 210 ? -18.312 -8.438 -6.551 1 81 210 PRO A C 1
ATOM 1646 O O . PRO A 1 210 ? -17.578 -8.852 -5.656 1 81 210 PRO A O 1
ATOM 1649 N N . PRO A 1 211 ? -18.812 -7.195 -6.773 1 68.25 211 PRO A N 1
ATOM 1650 C CA . PRO A 1 211 ? -18.688 -6.379 -5.566 1 68.25 211 PRO A CA 1
ATOM 1651 C C . PRO A 1 211 ? -19.391 -6.996 -4.359 1 68.25 211 PRO A C 1
ATOM 1653 O O . PRO A 1 211 ? -20.344 -7.77 -4.527 1 68.25 211 PRO A O 1
ATOM 1656 N N . ARG A 1 212 ? -18.797 -6.957 -3.281 1 61.44 212 ARG A N 1
ATOM 1657 C CA . ARG A 1 212 ? -19.516 -7.438 -2.104 1 61.44 212 ARG A CA 1
ATOM 1658 C C . ARG A 1 212 ? -20.922 -6.863 -2.049 1 61.44 212 ARG A C 1
ATOM 1660 O O . ARG A 1 212 ? -21.156 -5.742 -2.508 1 61.44 212 ARG A O 1
ATOM 1667 N N . PHE A 1 213 ? -21.953 -7.637 -2.059 1 49.22 213 PHE A N 1
ATOM 1668 C CA . PHE A 1 213 ? -23.344 -7.223 -1.961 1 49.22 213 PHE A CA 1
ATOM 1669 C C . PHE A 1 213 ? -23.484 -5.953 -1.128 1 49.22 213 PHE A C 1
ATOM 1671 O O . PHE A 1 213 ? -23.078 -5.926 0.039 1 49.22 213 PHE A O 1
ATOM 1678 N N . PRO A 1 214 ? -23.5 -4.812 -1.814 1 43.12 214 PRO A N 1
ATOM 1679 C CA . PRO A 1 214 ? -23.953 -3.719 -0.944 1 43.12 214 PRO A CA 1
ATOM 1680 C C . PRO A 1 214 ? -25.125 -4.109 -0.058 1 43.12 214 PRO A C 1
ATOM 1682 O O . PRO A 1 214 ? -26.094 -4.695 -0.542 1 43.12 214 PRO A O 1
ATOM 1685 N N . ARG A 1 215 ? -25.062 -4.68 1.068 1 35.28 215 ARG A N 1
ATOM 1686 C CA . ARG A 1 215 ? -26.344 -4.488 1.725 1 35.28 215 ARG A CA 1
ATOM 1687 C C . ARG A 1 215 ? -26.891 -3.088 1.46 1 35.28 215 ARG A C 1
ATOM 1689 O O . ARG A 1 215 ? -26.125 -2.127 1.355 1 35.28 215 ARG A O 1
ATOM 1696 N N . ARG A 1 216 ? -28.125 -2.916 0.848 1 34.81 216 ARG A N 1
ATOM 1697 C CA . ARG A 1 216 ? -28.906 -1.709 0.598 1 34.81 216 ARG A CA 1
ATOM 1698 C C . ARG A 1 216 ? -28.578 -0.623 1.615 1 34.81 216 ARG A C 1
ATOM 1700 O O . ARG A 1 216 ? -28.766 -0.813 2.818 1 34.81 216 ARG A O 1
ATOM 1707 N N . MET A 1 217 ? -27.578 0.14 1.491 1 33.38 217 MET A N 1
ATOM 1708 C CA . MET A 1 217 ? -27.844 1.393 2.191 1 33.38 217 MET A CA 1
ATOM 1709 C C . MET A 1 217 ? -29.266 1.881 1.908 1 33.38 217 MET A C 1
ATOM 1711 O O . MET A 1 217 ? -29.656 2.008 0.748 1 33.38 217 MET A O 1
ATOM 1715 N N . SER A 1 218 ? -30.312 1.651 2.658 1 30.86 218 SER A N 1
ATOM 1716 C CA . SER A 1 218 ? -31.578 2.357 2.502 1 30.86 218 SER A CA 1
ATOM 1717 C C . SER A 1 218 ? -31.359 3.859 2.355 1 30.86 218 SER A C 1
ATOM 1719 O O . SER A 1 218 ? -30.484 4.434 3.016 1 30.86 218 SER A O 1
ATOM 1721 N N . HIS A 1 219 ? -31.531 4.539 1.24 1 32.34 219 HIS A N 1
ATOM 1722 C CA . HIS A 1 219 ? -31.719 5.953 0.939 1 32.34 219 HIS A CA 1
ATOM 1723 C C . HIS A 1 219 ? -32.281 6.695 2.143 1 32.34 219 HIS A C 1
ATOM 1725 O O . HIS A 1 219 ? -32.25 7.93 2.184 1 32.34 219 HIS A O 1
ATOM 1731 N N . PRO A 1 220 ? -33.25 6.148 2.916 1 33.56 220 PRO A N 1
ATOM 1732 C CA . PRO A 1 220 ? -33.906 7.035 3.877 1 33.56 220 PRO A CA 1
ATOM 1733 C C . PRO A 1 220 ? -32.906 7.738 4.805 1 33.56 220 PRO A C 1
ATOM 1735 O O . PRO A 1 220 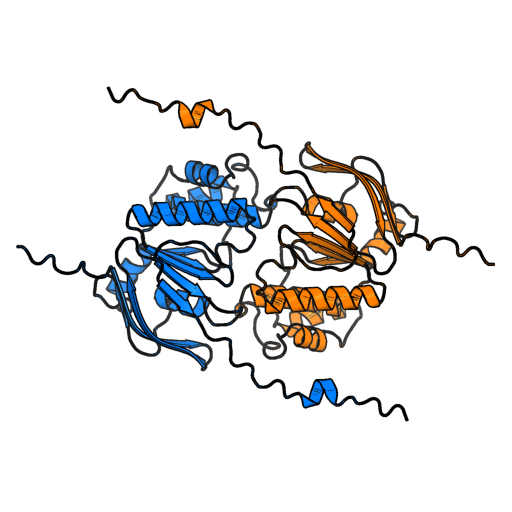? -33.156 8.852 5.266 1 33.56 220 PRO A O 1
ATOM 1738 N N . ASP A 1 221 ? -31.812 7.09 5.191 1 32.84 221 ASP A N 1
ATOM 1739 C CA . ASP A 1 221 ? -31.203 7.691 6.375 1 32.84 221 ASP A CA 1
ATOM 1740 C C . ASP A 1 221 ? -30.312 8.875 5.992 1 32.84 221 ASP A C 1
ATOM 1742 O O . ASP A 1 221 ? -29.859 9.617 6.859 1 32.84 221 ASP A O 1
ATOM 1746 N N . MET A 1 222 ? -29.719 8.953 4.82 1 30.91 222 MET A N 1
ATOM 1747 C CA . MET A 1 222 ? -29.047 10.219 4.535 1 30.91 222 MET A CA 1
ATOM 1748 C C . MET A 1 222 ? -30.062 11.344 4.367 1 30.91 222 MET A C 1
ATOM 1750 O O . MET A 1 222 ? -29.828 12.477 4.785 1 30.91 222 MET A O 1
ATOM 1754 N N . LEU A 1 223 ? -31.125 11.195 3.58 1 31.88 223 LEU A N 1
ATOM 1755 C CA . LEU A 1 223 ? -32.062 12.273 3.268 1 31.88 223 LEU A CA 1
ATOM 1756 C C . LEU A 1 223 ? -32.969 12.57 4.461 1 31.88 223 LEU A C 1
ATOM 1758 O O . LEU A 1 223 ? -33.625 13.602 4.492 1 31.88 223 LEU A O 1
ATOM 1762 N N . GLY A 1 224 ? -33.312 11.594 5.328 1 31.64 224 GLY A N 1
ATOM 1763 C CA . GLY A 1 224 ? -34.344 11.945 6.277 1 31.64 224 GLY A CA 1
ATOM 1764 C C . GLY A 1 224 ? -33.938 12.992 7.281 1 31.64 224 GLY A C 1
ATOM 1765 O O . GLY A 1 224 ? -34.656 13.297 8.227 1 31.64 224 GLY A O 1
ATOM 1766 N N . ARG A 1 225 ? -32.75 13.242 7.633 1 31.14 225 ARG A N 1
ATOM 1767 C CA . ARG A 1 225 ? -32.688 14.414 8.508 1 31.14 225 ARG A CA 1
ATOM 1768 C C . ARG A 1 225 ? -33.062 15.68 7.738 1 31.14 225 ARG A C 1
ATOM 1770 O O . ARG A 1 225 ? -32.25 16.219 6.992 1 31.14 225 ARG A O 1
ATOM 1777 N N . ASP A 1 226 ? -34.188 15.695 6.992 1 28.17 226 ASP A N 1
ATOM 1778 C CA . ASP A 1 226 ? -34.938 16.891 6.648 1 28.17 226 ASP A CA 1
ATOM 1779 C C . ASP A 1 226 ? -34.906 17.906 7.789 1 28.17 226 ASP A C 1
ATOM 1781 O O . ASP A 1 226 ? -35.188 17.562 8.945 1 28.17 226 ASP A O 1
ATOM 1785 N N . MET A 1 227 ? -34.219 19 7.777 1 26.48 227 MET A N 1
ATOM 1786 C CA . MET A 1 227 ? -34.375 20.359 8.266 1 26.48 227 MET A CA 1
ATOM 1787 C C . MET A 1 227 ? -35.844 20.734 8.359 1 26.48 227 MET A C 1
ATOM 1789 O O . MET A 1 227 ? -36.531 20.812 7.34 1 26.48 227 MET A O 1
ATOM 1793 N N . ASP A 1 228 ? -36.594 20.078 9.234 1 25.03 228 ASP A N 1
ATOM 1794 C CA . ASP A 1 228 ? -37.625 20.875 9.898 1 25.03 228 ASP A CA 1
ATOM 1795 C C . ASP A 1 228 ? -37.031 22.156 10.477 1 25.03 228 ASP A C 1
ATOM 1797 O O . ASP A 1 228 ? -36.438 22.156 11.57 1 25.03 228 ASP A O 1
ATOM 1801 N N . ILE A 1 229 ? -36.219 22.906 9.781 1 24.02 229 ILE A N 1
ATOM 1802 C CA . ILE A 1 229 ? -36.156 24.359 9.969 1 24.02 229 ILE A CA 1
ATOM 1803 C C . ILE A 1 229 ? -37.531 24.969 9.727 1 24.02 229 ILE A C 1
ATOM 1805 O O . ILE A 1 229 ? -37.969 25.078 8.578 1 24.02 229 ILE A O 1
ATOM 1809 N N . SER A 1 230 ? -38.531 24.406 10.469 1 21.23 230 SER A N 1
ATOM 1810 C CA . SER A 1 230 ? -39.375 25.469 10.992 1 21.23 230 SER A CA 1
ATOM 1811 C C . SER A 1 230 ? -38.719 26.203 12.148 1 21.23 230 SER A C 1
ATOM 1813 O O . SER A 1 230 ? -37.969 25.609 12.914 1 21.23 230 SER A O 1
ATOM 1815 N N . MET B 1 1 ? -13.125 51.969 3.713 1 37.84 1 MET B N 1
ATOM 1816 C CA . MET B 1 1 ? -12.898 50.688 3.029 1 37.84 1 MET B CA 1
ATOM 1817 C C . MET B 1 1 ? -11.812 49.875 3.725 1 37.84 1 MET B C 1
ATOM 1819 O O . MET B 1 1 ? -10.656 50.312 3.773 1 37.84 1 MET B O 1
ATOM 1823 N N . SER B 1 2 ? -12.062 49.219 4.875 1 44.41 2 SER B N 1
ATOM 1824 C CA . SER B 1 2 ? -11.086 48.5 5.684 1 44.41 2 SER B CA 1
ATOM 1825 C C . SER B 1 2 ? -10.219 47.594 4.82 1 44.41 2 SER B C 1
ATOM 1827 O O . SER B 1 2 ? -10.742 46.75 4.066 1 44.41 2 SER B O 1
ATOM 1829 N N . ILE B 1 3 ? -9.227 48.031 4.312 1 50.03 3 ILE B N 1
ATOM 1830 C CA . ILE B 1 3 ? -8.211 47.25 3.592 1 50.03 3 ILE B CA 1
ATOM 1831 C C . ILE B 1 3 ? -8 45.906 4.27 1 50.03 3 ILE B C 1
ATOM 1833 O O . ILE B 1 3 ? -7.52 45.844 5.406 1 50.03 3 ILE B O 1
ATOM 1837 N N . ARG B 1 4 ? -8.859 44.938 4.043 1 50.75 4 ARG B N 1
ATOM 1838 C CA . ARG B 1 4 ? -8.82 43.625 4.645 1 50.75 4 ARG B CA 1
ATOM 1839 C C . ARG B 1 4 ? -7.422 43.031 4.547 1 50.75 4 ARG B C 1
ATOM 1841 O O . ARG B 1 4 ? -6.855 42.938 3.455 1 50.75 4 ARG B O 1
ATOM 1848 N N . LYS B 1 5 ? -6.531 43.281 5.43 1 55.59 5 LYS B N 1
ATOM 1849 C CA . LYS B 1 5 ? -5.215 42.688 5.559 1 55.59 5 LYS B CA 1
ATOM 1850 C C . LYS B 1 5 ? -5.238 41.219 5.105 1 55.59 5 LYS B C 1
ATOM 1852 O O . LYS B 1 5 ? -6.191 40.5 5.391 1 55.59 5 LYS B O 1
ATOM 1857 N N . PRO B 1 6 ? -4.516 41.031 3.994 1 59.88 6 PRO B N 1
ATOM 1858 C CA . PRO B 1 6 ? -4.5 39.656 3.568 1 59.88 6 PRO B CA 1
ATOM 1859 C C . PRO B 1 6 ? -4.418 38.656 4.742 1 59.88 6 PRO B C 1
ATOM 1861 O O . PRO B 1 6 ? -3.838 39 5.781 1 59.88 6 PRO B O 1
ATOM 1864 N N . PRO B 1 7 ? -5.375 37.75 4.711 1 72.88 7 PRO B N 1
ATOM 1865 C CA . PRO B 1 7 ? -5.367 36.812 5.836 1 72.88 7 PRO B CA 1
ATOM 1866 C C . PRO B 1 7 ? -3.977 36.25 6.137 1 72.88 7 PRO B C 1
ATOM 1868 O O . PRO B 1 7 ? -3.164 36.094 5.223 1 72.88 7 PRO B O 1
ATOM 1871 N N . PHE B 1 8 ? -3.57 36.406 7.238 1 85.44 8 PHE B N 1
ATOM 1872 C CA . PHE B 1 8 ? -2.312 35.875 7.754 1 85.44 8 PHE B CA 1
ATOM 1873 C C . PHE B 1 8 ? -2.158 34.406 7.406 1 85.44 8 PHE B C 1
ATOM 1875 O O . PHE B 1 8 ? -3.08 33.594 7.613 1 85.44 8 PHE B O 1
ATOM 1882 N N . PRO B 1 9 ? -1.051 34.094 6.762 1 94 9 PRO B N 1
ATOM 1883 C CA . PRO B 1 9 ? -0.856 32.688 6.398 1 94 9 PRO B CA 1
ATOM 1884 C C . PRO B 1 9 ? -0.761 31.766 7.617 1 94 9 PRO B C 1
ATOM 1886 O O . PRO B 1 9 ? -0.187 32.156 8.641 1 94 9 PRO B O 1
ATOM 1889 N N . ARG B 1 10 ? -1.435 30.719 7.535 1 97 10 ARG B N 1
ATOM 1890 C CA . ARG B 1 10 ? -1.36 29.734 8.609 1 97 10 ARG B CA 1
ATOM 1891 C C . ARG B 1 10 ? -0.025 29 8.578 1 97 10 ARG B C 1
ATOM 1893 O O . ARG B 1 10 ? 0.601 28.797 9.625 1 97 10 ARG B O 1
ATOM 1900 N N . LEU B 1 11 ? 0.432 28.594 7.406 1 97.5 11 LEU B N 1
ATOM 1901 C CA . LEU B 1 11 ? 1.714 27.938 7.164 1 97.5 11 LEU B CA 1
ATOM 1902 C C . LEU B 1 11 ? 2.48 28.641 6.051 1 97.5 11 LEU B C 1
ATOM 1904 O O . LEU B 1 11 ? 1.921 28.922 4.992 1 97.5 11 LEU B O 1
ATOM 1908 N N . LEU B 1 12 ? 3.762 28.906 6.297 1 97.38 12 LEU B N 1
ATOM 1909 C CA . LEU B 1 12 ? 4.598 29.578 5.316 1 97.38 12 LEU B CA 1
ATOM 1910 C C . LEU B 1 12 ? 5.945 28.875 5.172 1 97.38 12 LEU B C 1
ATOM 1912 O O . LEU B 1 12 ? 6.66 28.688 6.16 1 97.38 12 LEU B O 1
ATOM 1916 N N . LEU B 1 13 ? 6.188 28.422 4.047 1 97.06 13 LEU B N 1
ATOM 1917 C CA . LEU B 1 13 ? 7.543 28.031 3.672 1 97.06 13 LEU B CA 1
ATOM 1918 C C . LEU B 1 13 ? 8.289 29.219 3.045 1 97.06 13 LEU B C 1
ATOM 1920 O O . LEU B 1 13 ? 7.914 29.688 1.971 1 97.06 13 LEU B O 1
ATOM 1924 N N . ASN B 1 14 ? 9.281 29.594 3.738 1 97 14 ASN B N 1
ATOM 1925 C CA . ASN B 1 14 ? 10.055 30.75 3.305 1 97 14 ASN B CA 1
ATOM 1926 C C . ASN B 1 14 ? 11.445 30.328 2.824 1 97 14 ASN B C 1
ATOM 1928 O O . ASN B 1 14 ? 12.352 30.141 3.635 1 97 14 ASN B O 1
ATOM 1932 N N . ASN B 1 15 ? 11.648 30.25 1.543 1 97.31 15 ASN B N 1
ATOM 1933 C CA . ASN B 1 15 ? 12.914 29.891 0.908 1 97.31 15 ASN B CA 1
ATOM 1934 C C . ASN B 1 15 ? 13.469 28.578 1.463 1 97.31 15 ASN B C 1
ATOM 1936 O O . ASN B 1 15 ? 14.641 28.5 1.823 1 97.31 15 ASN B O 1
ATOM 1940 N N . VAL B 1 16 ? 12.664 27.625 1.46 1 96.62 16 VAL B N 1
ATOM 1941 C CA . VAL B 1 16 ? 13 26.375 2.148 1 96.62 16 VAL B CA 1
ATOM 1942 C C . VAL B 1 16 ? 13.734 25.438 1.192 1 96.62 16 VAL B C 1
ATOM 1944 O O . VAL B 1 16 ? 13.352 25.297 0.031 1 96.62 16 VAL B O 1
ATOM 1947 N N . SER B 1 17 ? 14.797 24.922 1.702 1 95.31 17 SER B N 1
ATOM 1948 C CA . SER B 1 17 ? 15.508 23.844 1.017 1 95.31 17 SER B CA 1
ATOM 1949 C C . SER B 1 17 ? 15.578 22.594 1.873 1 95.31 17 SER B C 1
ATOM 1951 O O . SER B 1 17 ? 15.539 22.672 3.104 1 95.31 17 SER B O 1
ATOM 1953 N N . CYS B 1 18 ? 15.539 21.469 1.216 1 92.5 18 CYS B N 1
ATOM 1954 C CA . CYS B 1 18 ? 15.555 20.172 1.888 1 92.5 18 CYS B CA 1
ATOM 1955 C C . CYS B 1 18 ? 16.547 19.219 1.233 1 92.5 18 CYS B C 1
ATOM 1957 O O . CYS B 1 18 ? 16.641 19.156 0.006 1 92.5 18 CYS B O 1
ATOM 1959 N N . MET B 1 19 ? 17.312 18.562 2.061 1 89.38 19 MET B N 1
ATOM 1960 C CA . MET B 1 19 ? 18.312 17.609 1.591 1 89.38 19 MET B CA 1
ATOM 1961 C C . MET B 1 19 ? 18.016 16.219 2.146 1 89.38 19 MET B C 1
ATOM 1963 O O . MET B 1 19 ? 17.469 16.078 3.238 1 89.38 19 MET B O 1
ATOM 1967 N N . ARG B 1 20 ? 18.359 15.211 1.382 1 83.19 20 ARG B N 1
ATOM 1968 C CA . ARG B 1 20 ? 18.297 13.812 1.793 1 83.19 20 ARG B CA 1
ATOM 1969 C C . ARG B 1 20 ? 19.562 13.07 1.373 1 83.19 20 ARG B C 1
ATOM 1971 O O . ARG B 1 20 ? 19.875 12.992 0.184 1 83.19 20 ARG B O 1
ATOM 1978 N N . ASN B 1 21 ? 20.156 12.492 2.336 1 78.69 21 ASN B N 1
ATOM 1979 C CA . ASN B 1 21 ? 21.375 11.742 2.074 1 78.69 21 ASN B CA 1
ATOM 1980 C C . ASN B 1 21 ? 22.359 12.547 1.214 1 78.69 21 ASN B C 1
ATOM 1982 O O . ASN B 1 21 ? 22.859 12.039 0.215 1 78.69 21 ASN B O 1
ATOM 1986 N N . GLY B 1 22 ? 22.547 13.75 1.523 1 79.62 22 GLY B N 1
ATOM 1987 C CA . GLY B 1 22 ? 23.5 14.609 0.846 1 79.62 22 GLY B CA 1
ATOM 1988 C C . GLY B 1 22 ? 23 15.141 -0.482 1 79.62 22 GLY B C 1
ATOM 1989 O O . GLY B 1 22 ? 23.703 15.891 -1.165 1 79.62 22 GLY B O 1
ATOM 1990 N N . GLN B 1 23 ? 21.797 14.781 -0.827 1 82.81 23 GLN B N 1
ATOM 1991 C CA . GLN B 1 23 ? 21.234 15.234 -2.092 1 82.81 23 GLN B CA 1
ATOM 1992 C C . GLN B 1 23 ? 20.094 16.219 -1.858 1 82.81 23 GLN B C 1
ATOM 1994 O O . GLN B 1 23 ? 19.281 16.047 -0.947 1 82.81 23 GLN B O 1
ATOM 1999 N N . GLN B 1 24 ? 20.125 17.234 -2.74 1 87.06 24 GLN B N 1
ATOM 2000 C CA . GLN B 1 24 ? 19.062 18.234 -2.656 1 87.06 24 GLN B CA 1
ATOM 2001 C C . GLN B 1 24 ? 17.781 17.719 -3.275 1 87.06 24 GLN B C 1
ATOM 2003 O O . GLN B 1 24 ? 17.75 17.328 -4.445 1 87.06 24 GLN B O 1
ATOM 2008 N N . ILE B 1 25 ? 16.719 17.734 -2.506 1 87.75 25 ILE B N 1
ATOM 2009 C CA . ILE B 1 25 ? 15.453 17.25 -3.043 1 87.75 25 ILE B CA 1
ATOM 2010 C C . ILE B 1 25 ? 14.555 18.438 -3.398 1 87.75 25 ILE B C 1
ATOM 2012 O O . ILE B 1 25 ? 13.727 18.359 -4.305 1 87.75 25 ILE B O 1
ATOM 2016 N N . LEU B 1 26 ? 14.656 19.516 -2.623 1 90.19 26 LEU B N 1
ATOM 2017 C CA . LEU B 1 26 ? 13.992 20.781 -2.918 1 90.19 26 LEU B CA 1
ATOM 2018 C C . LEU B 1 26 ? 14.93 21.953 -2.658 1 90.19 26 LEU B C 1
ATOM 2020 O O . LEU B 1 26 ? 15.75 21.906 -1.74 1 90.19 26 LEU B O 1
ATOM 2024 N N . SER B 1 27 ? 14.727 22.984 -3.506 1 91.88 27 SER B N 1
ATOM 2025 C CA . SER B 1 27 ? 15.594 24.141 -3.387 1 91.88 27 SER B CA 1
ATOM 2026 C C . SER B 1 27 ? 14.789 25.438 -3.404 1 91.88 27 SER B C 1
ATOM 2028 O O . SER B 1 27 ? 14.07 25.719 -4.367 1 91.88 27 SER B O 1
ATOM 2030 N N . HIS B 1 28 ? 14.922 26.141 -2.322 1 93.88 28 HIS B N 1
ATOM 2031 C CA . HIS B 1 28 ? 14.422 27.5 -2.199 1 93.88 28 HIS B CA 1
ATOM 2032 C C . HIS B 1 28 ? 12.945 27.578 -2.566 1 93.88 28 HIS B C 1
ATOM 2034 O O . HIS B 1 28 ? 12.555 28.391 -3.42 1 93.88 28 HIS B O 1
ATOM 2040 N N . VAL B 1 29 ? 12.195 26.828 -1.915 1 94.5 29 VAL B N 1
ATOM 2041 C CA . VAL B 1 29 ? 10.758 26.734 -2.184 1 94.5 29 VAL B CA 1
ATOM 2042 C C . VAL B 1 29 ? 10.008 27.734 -1.307 1 94.5 29 VAL B C 1
ATOM 2044 O O . VAL B 1 29 ? 10.328 27.891 -0.126 1 94.5 29 VAL B O 1
ATOM 2047 N N . ASN B 1 30 ? 9.055 28.422 -1.92 1 96.44 30 ASN B N 1
ATOM 2048 C CA . ASN B 1 30 ? 8.133 29.312 -1.224 1 96.44 30 ASN B CA 1
ATOM 2049 C C . ASN B 1 30 ? 6.684 28.859 -1.382 1 96.44 30 ASN B C 1
ATOM 2051 O O . ASN B 1 30 ? 6.195 28.719 -2.504 1 96.44 30 ASN B O 1
ATOM 2055 N N . VAL B 1 31 ? 6.07 28.625 -0.284 1 96.69 31 VAL B N 1
ATOM 2056 C CA . VAL B 1 31 ? 4.672 28.203 -0.286 1 96.69 31 VAL B CA 1
ATOM 2057 C C . VAL B 1 31 ? 3.912 28.922 0.821 1 96.69 31 VAL B C 1
ATOM 2059 O O . VAL B 1 31 ? 4.414 29.062 1.939 1 96.69 31 VAL B O 1
ATOM 2062 N N . THR B 1 32 ? 2.73 29.375 0.508 1 96.69 32 THR B N 1
ATOM 2063 C CA . THR B 1 32 ? 1.838 29.984 1.482 1 96.69 32 THR B CA 1
ATOM 2064 C C . THR B 1 32 ? 0.512 29.234 1.553 1 96.69 32 THR B C 1
ATOM 2066 O O . THR B 1 32 ? -0.169 29.078 0.539 1 96.69 32 THR B O 1
ATOM 2069 N N . LEU B 1 33 ? 0.218 28.828 2.721 1 97.44 33 LEU B N 1
ATOM 2070 C CA . LEU B 1 33 ? -1.058 28.156 2.936 1 97.44 33 LEU B CA 1
ATOM 2071 C C . LEU B 1 33 ? -1.907 28.906 3.953 1 97.44 33 LEU B C 1
ATOM 2073 O O . LEU B 1 33 ? -1.424 29.266 5.031 1 97.44 33 LEU B O 1
ATOM 2077 N N . HIS B 1 34 ? -3.105 29.109 3.566 1 97.38 34 HIS B N 1
ATOM 2078 C CA . HIS B 1 34 ? -4.113 29.656 4.461 1 97.38 34 HIS B CA 1
ATOM 2079 C C . HIS B 1 34 ? -5.09 28.594 4.926 1 97.38 34 HIS B C 1
ATOM 2081 O O . HIS B 1 34 ? -5 27.438 4.504 1 97.38 34 HIS B O 1
ATOM 2087 N N . ASP B 1 35 ? -5.957 29 5.887 1 97.06 35 ASP B N 1
ATOM 2088 C CA . ASP B 1 35 ? -6.996 28.062 6.305 1 97.06 35 ASP B CA 1
ATOM 2089 C C . ASP B 1 35 ? -7.785 27.547 5.102 1 97.06 35 ASP B C 1
ATOM 2091 O O . ASP B 1 35 ? -8.172 28.328 4.227 1 97.06 35 ASP B O 1
ATOM 2095 N N . GLY B 1 36 ? -7.918 26.203 5.074 1 97.56 36 GLY B N 1
ATOM 2096 C CA . GLY B 1 36 ? -8.625 25.594 3.965 1 97.56 36 GLY B CA 1
ATOM 2097 C C . GLY B 1 36 ? -7.727 25.281 2.783 1 97.56 36 GLY B C 1
ATOM 2098 O O . GLY B 1 36 ? -8.18 24.719 1.785 1 97.56 36 GLY B O 1
ATOM 2099 N N . GLY B 1 37 ? -6.477 25.594 2.855 1 97.69 37 GLY B N 1
ATOM 2100 C CA . GLY B 1 37 ? -5.543 25.406 1.759 1 97.69 37 GLY B CA 1
ATOM 2101 C C . GLY B 1 37 ? -5.09 23.969 1.61 1 97.69 37 GLY B C 1
ATOM 2102 O O . GLY B 1 37 ? -5.32 23.141 2.5 1 97.69 37 GLY B O 1
ATOM 2103 N N . ALA B 1 38 ? -4.48 23.734 0.456 1 98.38 38 ALA B N 1
ATOM 2104 C CA . ALA B 1 38 ? -3.957 22.406 0.175 1 98.38 38 ALA B CA 1
ATOM 2105 C C . ALA B 1 38 ? -2.668 22.469 -0.639 1 98.38 38 ALA B C 1
ATOM 2107 O O . ALA B 1 38 ? -2.512 23.359 -1.483 1 98.38 38 ALA B O 1
ATOM 2108 N N . LEU B 1 39 ? -1.798 21.578 -0.307 1 98 39 LEU B N 1
ATOM 2109 C CA . LEU B 1 39 ? -0.549 21.391 -1.037 1 98 39 LEU B CA 1
ATOM 2110 C C . LEU B 1 39 ? -0.382 19.938 -1.464 1 98 39 LEU B C 1
ATOM 2112 O O . LEU B 1 39 ? -0.521 19.031 -0.645 1 98 39 LEU B O 1
ATOM 2116 N N . VAL B 1 40 ? -0.15 19.703 -2.711 1 97.81 40 VAL B N 1
ATOM 2117 C CA . VAL B 1 40 ? 0.103 18.375 -3.234 1 97.81 40 VAL B CA 1
ATOM 2118 C C . VAL B 1 40 ? 1.553 18.266 -3.703 1 97.81 40 VAL B C 1
ATOM 2120 O O . VAL B 1 40 ? 1.99 19.031 -4.566 1 97.81 40 VAL B O 1
ATOM 2123 N N . LEU B 1 41 ? 2.232 17.391 -3.074 1 96 41 LEU B N 1
ATOM 2124 C CA . LEU B 1 41 ? 3.605 17.062 -3.445 1 96 41 LEU B CA 1
ATOM 2125 C C . LEU B 1 41 ? 3.652 15.812 -4.312 1 96 41 LEU B C 1
ATOM 2127 O O . LEU B 1 41 ? 3.248 14.734 -3.873 1 96 41 LEU B O 1
ATOM 2131 N N . THR B 1 42 ? 4.172 15.938 -5.512 1 94.5 42 THR B N 1
ATOM 2132 C CA . THR B 1 42 ? 4.246 14.805 -6.418 1 94.5 42 THR B CA 1
ATOM 2133 C C . THR B 1 42 ? 5.695 14.422 -6.691 1 94.5 42 THR B C 1
ATOM 2135 O O . THR B 1 42 ? 6.598 15.25 -6.566 1 94.5 42 THR B O 1
ATOM 2138 N N . GLY B 1 43 ? 5.895 13.188 -7.055 1 91.5 43 GLY B N 1
ATOM 2139 C CA . GLY B 1 43 ? 7.211 12.648 -7.359 1 91.5 43 GLY B CA 1
ATOM 2140 C C . GLY B 1 43 ? 7.242 11.133 -7.41 1 91.5 43 GLY B C 1
ATOM 2141 O O . GLY B 1 43 ? 6.344 10.469 -6.883 1 91.5 43 GLY B O 1
ATOM 2142 N N . ALA B 1 44 ? 8.297 10.656 -7.926 1 90.56 44 ALA B N 1
ATOM 2143 C CA . ALA B 1 44 ? 8.477 9.219 -8.039 1 90.56 44 ALA B CA 1
ATOM 2144 C C . ALA B 1 44 ? 8.82 8.594 -6.691 1 90.56 44 ALA B C 1
ATOM 2146 O O . ALA B 1 44 ? 9.102 9.312 -5.727 1 90.56 44 ALA B O 1
ATOM 2147 N N . ASN B 1 45 ? 8.727 7.25 -6.668 1 90.19 45 ASN B N 1
ATOM 2148 C CA . ASN B 1 45 ? 9.148 6.555 -5.457 1 90.19 45 ASN B CA 1
ATOM 2149 C C . ASN B 1 45 ? 10.609 6.848 -5.125 1 90.19 45 ASN B C 1
ATOM 2151 O O . ASN B 1 45 ? 11.477 6.812 -6.004 1 90.19 45 ASN B O 1
ATOM 2155 N N . GLY B 1 46 ? 10.844 7.238 -3.934 1 88.44 46 GLY B N 1
ATOM 2156 C CA . GLY B 1 46 ? 12.203 7.512 -3.492 1 88.44 46 GLY B CA 1
ATOM 2157 C C . GLY B 1 46 ? 12.641 8.938 -3.76 1 88.44 46 GLY B C 1
ATOM 2158 O O . GLY B 1 46 ? 13.773 9.312 -3.449 1 88.44 46 GLY B O 1
ATOM 2159 N N . ALA B 1 47 ? 11.742 9.758 -4.211 1 90.06 47 ALA B N 1
ATOM 2160 C CA . ALA B 1 47 ? 12.102 11.117 -4.609 1 90.06 47 ALA B CA 1
ATOM 2161 C C . ALA B 1 47 ? 12.328 12.008 -3.391 1 90.06 47 ALA B C 1
ATOM 2163 O O . ALA B 1 47 ? 12.891 13.102 -3.506 1 90.06 47 ALA B O 1
ATOM 2164 N N . GLY B 1 48 ? 11.82 11.578 -2.217 1 91.06 48 GLY B N 1
ATOM 2165 C CA . GLY B 1 48 ? 12.023 12.352 -1.006 1 91.06 48 GLY B CA 1
ATOM 2166 C C . GLY B 1 48 ? 10.742 12.945 -0.452 1 91.06 48 GLY B C 1
ATOM 2167 O O . GLY B 1 48 ? 10.773 13.836 0.399 1 91.06 48 GLY B O 1
ATOM 2168 N N . LYS B 1 49 ? 9.617 12.508 -0.917 1 93.38 49 LYS B N 1
ATOM 2169 C CA . LYS B 1 49 ? 8.32 13.016 -0.483 1 93.38 49 LYS B CA 1
ATOM 2170 C C . LYS B 1 49 ? 8.164 12.891 1.03 1 93.38 49 LYS B C 1
ATOM 2172 O O . LYS B 1 49 ? 7.789 13.859 1.698 1 93.38 49 LYS B O 1
ATOM 2177 N N . THR B 1 50 ? 8.531 11.68 1.573 1 93.19 50 THR B N 1
ATOM 2178 C CA . THR B 1 50 ? 8.422 11.438 3.006 1 93.19 50 THR B CA 1
ATOM 2179 C C . THR B 1 50 ? 9.383 12.328 3.785 1 93.19 50 THR B C 1
ATOM 2181 O O . THR B 1 50 ? 9.047 12.828 4.855 1 93.19 50 THR B O 1
ATOM 2184 N N . THR B 1 51 ? 10.562 12.57 3.244 1 92.44 51 THR B N 1
ATOM 2185 C CA . THR B 1 51 ? 11.547 13.445 3.869 1 92.44 51 THR B CA 1
ATOM 2186 C C . THR B 1 51 ? 11.008 14.867 3.982 1 92.44 51 THR B C 1
ATOM 2188 O O . THR B 1 51 ? 11.117 15.5 5.039 1 92.44 51 THR B O 1
ATOM 2191 N N . PHE B 1 52 ? 10.375 15.289 2.932 1 94.44 52 PHE B N 1
ATOM 2192 C CA . PHE B 1 52 ? 9.797 16.625 2.926 1 94.44 52 PHE B CA 1
ATOM 2193 C C . PHE B 1 52 ? 8.664 16.734 3.943 1 94.44 52 PHE B C 1
ATOM 2195 O O . PHE B 1 52 ? 8.594 17.719 4.695 1 94.44 52 PHE B O 1
ATOM 2202 N N . LEU B 1 53 ? 7.832 15.727 4.012 1 95.81 53 LEU B N 1
ATOM 2203 C CA . LEU B 1 53 ? 6.723 15.727 4.961 1 95.81 53 LEU B CA 1
ATOM 2204 C C . LEU B 1 53 ? 7.238 15.734 6.395 1 95.81 53 LEU B C 1
ATOM 2206 O O . LEU B 1 53 ? 6.676 16.422 7.254 1 95.81 53 LEU B O 1
ATOM 2210 N N . ARG B 1 54 ? 8.266 15.023 6.637 1 94.25 54 ARG B N 1
ATOM 2211 C CA . ARG B 1 54 ? 8.859 15 7.969 1 94.25 54 ARG B CA 1
ATOM 2212 C C . ARG B 1 54 ? 9.414 16.375 8.352 1 94.25 54 ARG B C 1
ATOM 2214 O O . ARG B 1 54 ? 9.305 16.781 9.5 1 94.25 54 ARG B O 1
ATOM 2221 N N . MET B 1 55 ? 9.977 16.969 7.391 1 94.62 55 MET B N 1
ATOM 2222 C CA . MET B 1 55 ? 10.477 18.328 7.617 1 94.62 55 MET B CA 1
ATOM 2223 C C . MET B 1 55 ? 9.328 19.281 7.938 1 94.62 55 MET B C 1
ATOM 2225 O O . MET B 1 55 ? 9.398 20.047 8.898 1 94.62 55 MET B O 1
ATOM 2229 N N . LEU B 1 56 ? 8.25 19.156 7.215 1 95.81 56 LEU B N 1
ATOM 2230 C CA . LEU B 1 56 ? 7.078 20 7.438 1 95.81 56 LEU B CA 1
ATOM 2231 C C . LEU B 1 56 ? 6.465 19.719 8.805 1 95.81 56 LEU B C 1
ATOM 2233 O O . LEU B 1 56 ? 5.891 20.625 9.43 1 95.81 56 LEU B O 1
ATOM 2237 N N . ALA B 1 57 ? 6.629 18.516 9.234 1 95.75 57 ALA B N 1
ATOM 2238 C CA . ALA B 1 57 ? 6.105 18.125 10.539 1 95.75 57 ALA B CA 1
ATOM 2239 C C . ALA B 1 57 ? 7.016 18.625 11.664 1 95.75 57 ALA B C 1
ATOM 2241 O O . ALA B 1 57 ? 6.664 18.547 12.844 1 95.75 57 ALA B O 1
ATOM 2242 N N . GLY B 1 58 ? 8.18 19.062 11.297 1 94.06 58 GLY B N 1
ATOM 2243 C CA . GLY B 1 58 ? 9.109 19.609 12.281 1 94.06 58 GLY B CA 1
ATOM 2244 C C . GLY B 1 58 ? 10.086 18.562 12.797 1 94.06 58 GLY B C 1
ATOM 2245 O O . GLY B 1 58 ? 10.875 18.844 13.703 1 94.06 58 GLY B O 1
ATOM 2246 N N . PHE B 1 59 ? 10.078 17.375 12.242 1 92.56 59 PHE B N 1
ATOM 2247 C CA . PHE B 1 59 ? 10.938 16.297 12.727 1 92.56 59 PHE B CA 1
ATOM 2248 C C . PHE B 1 59 ? 12.367 16.484 12.234 1 92.56 59 PHE B C 1
ATOM 2250 O O . PHE B 1 59 ? 13.289 15.859 12.75 1 92.56 59 PHE B O 1
ATOM 2257 N N . SER B 1 60 ? 12.547 17.297 11.219 1 91.38 60 SER B N 1
ATOM 2258 C CA . SER B 1 60 ? 13.875 17.641 10.727 1 91.38 60 SER B CA 1
ATOM 2259 C C . SER B 1 60 ? 13.93 19.109 10.312 1 91.38 60 SER B C 1
ATOM 2261 O O . SER B 1 60 ? 12.914 19.703 9.945 1 91.38 60 SER B O 1
ATOM 2263 N N . ARG B 1 61 ? 15.133 19.625 10.367 1 92.94 61 ARG B N 1
ATOM 2264 C CA . ARG B 1 61 ? 15.32 21.031 10 1 92.94 61 ARG B CA 1
ATOM 2265 C C . ARG B 1 61 ? 15.57 21.172 8.508 1 92.94 61 ARG B C 1
ATOM 2267 O O . ARG B 1 61 ? 16.297 20.375 7.914 1 92.94 61 ARG B O 1
ATOM 2274 N N . PRO B 1 62 ? 14.984 22.25 8 1 95.44 62 PRO B N 1
ATOM 2275 C CA . PRO B 1 62 ? 15.375 22.547 6.621 1 95.44 62 PRO B CA 1
ATOM 2276 C C . PRO B 1 62 ? 16.859 22.891 6.492 1 95.44 62 PRO B C 1
ATOM 2278 O O . PRO B 1 62 ? 17.469 23.391 7.445 1 95.44 62 PRO B O 1
ATOM 2281 N N . SER B 1 63 ? 17.438 22.578 5.312 1 94.62 63 SER B N 1
ATOM 2282 C CA . SER B 1 63 ? 18.828 22.906 5.078 1 94.62 63 SER B CA 1
ATOM 2283 C C . SER B 1 63 ? 19.016 24.391 4.812 1 94.62 63 SER B C 1
ATOM 2285 O O . SER B 1 63 ? 20.125 24.922 4.957 1 94.62 63 SER B O 1
ATOM 2287 N N . ALA B 1 64 ? 18.016 25 4.355 1 95.88 64 ALA B N 1
ATOM 2288 C CA . ALA B 1 64 ? 17.953 26.453 4.195 1 95.88 64 ALA B CA 1
ATOM 2289 C C . ALA B 1 64 ? 16.516 26.953 4.32 1 95.88 64 ALA B C 1
ATOM 2291 O O . ALA B 1 64 ? 15.562 26.188 4.121 1 95.88 64 ALA B O 1
ATOM 2292 N N . GLY B 1 65 ? 16.375 28.156 4.762 1 96.88 65 GLY B N 1
ATOM 2293 C CA . GLY B 1 65 ? 15.047 28.719 4.914 1 96.88 65 GLY B CA 1
ATOM 2294 C C . GLY B 1 65 ? 14.383 28.344 6.223 1 96.88 65 GLY B C 1
ATOM 2295 O O . GLY B 1 65 ? 15.047 27.906 7.164 1 96.88 65 GLY B O 1
ATOM 2296 N N . GLU B 1 66 ? 13.008 28.609 6.27 1 96.88 66 GLU B N 1
ATOM 2297 C CA . GLU B 1 66 ? 12.273 28.312 7.496 1 96.88 66 GLU B CA 1
ATOM 2298 C C . GLU B 1 66 ? 10.812 28 7.203 1 96.88 66 GLU B C 1
ATOM 2300 O O . GLU B 1 66 ? 10.273 28.422 6.18 1 96.88 66 GLU B O 1
ATOM 2305 N N . VAL B 1 67 ? 10.273 27.266 8.055 1 97.19 67 VAL B N 1
ATOM 2306 C CA . VAL B 1 67 ? 8.844 26.984 8.039 1 97.19 67 VAL B CA 1
ATOM 2307 C C . VAL B 1 67 ? 8.156 27.703 9.188 1 97.19 67 VAL B C 1
ATOM 2309 O O . VAL B 1 67 ? 8.531 27.531 10.352 1 97.19 67 VAL B O 1
ATOM 2312 N N . LEU B 1 68 ? 7.188 28.516 8.82 1 97.44 68 LEU B N 1
ATOM 2313 C CA . LEU B 1 68 ? 6.484 29.297 9.836 1 97.44 68 LEU B CA 1
ATOM 2314 C C . LEU B 1 68 ? 5.051 28.797 10 1 97.44 68 LEU B C 1
ATOM 2316 O O . LEU B 1 68 ? 4.355 28.547 9.016 1 97.44 68 LEU B O 1
ATOM 2320 N N . TRP B 1 69 ? 4.645 28.609 11.227 1 97.44 69 TRP B N 1
ATOM 2321 C CA . TRP B 1 69 ? 3.262 28.344 11.609 1 97.44 69 TRP B CA 1
ATOM 2322 C C . TRP B 1 69 ? 2.686 29.516 12.414 1 97.44 69 TRP B C 1
ATOM 2324 O O . TRP B 1 69 ? 3.184 29.828 13.492 1 97.44 69 TRP B O 1
ATOM 2334 N N . ASN B 1 70 ? 1.713 30.125 11.906 1 96.25 70 ASN B N 1
ATOM 2335 C CA . ASN B 1 70 ? 1.172 31.344 12.492 1 96.25 70 ASN B CA 1
ATOM 2336 C C . ASN B 1 70 ? 2.262 32.375 12.727 1 96.25 70 ASN B C 1
ATOM 2338 O O . ASN B 1 70 ? 2.324 33 13.797 1 96.25 70 ASN B O 1
ATOM 2342 N N . GLY B 1 71 ? 3.154 32.375 11.805 1 95.69 71 GLY B N 1
ATOM 2343 C CA . GLY B 1 71 ? 4.184 33.406 11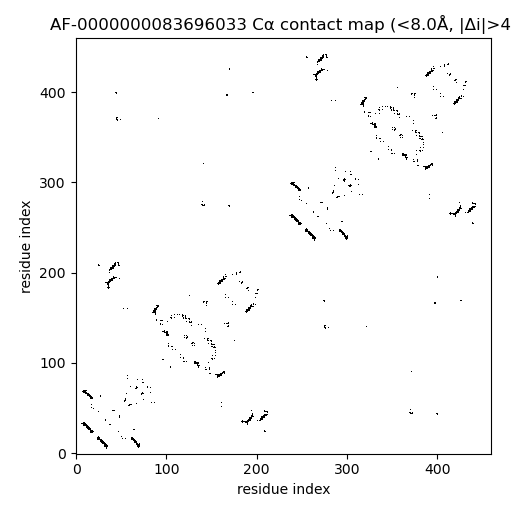.828 1 95.69 71 GLY B CA 1
ATOM 2344 C C . GLY B 1 71 ? 5.375 33.031 12.695 1 95.69 71 GLY B C 1
ATOM 2345 O O . GLY B 1 71 ? 6.332 33.812 12.812 1 95.69 71 GLY B O 1
ATOM 2346 N N . HIS B 1 72 ? 5.336 31.922 13.258 1 96.5 72 HIS B N 1
ATOM 2347 C CA . HIS B 1 72 ? 6.402 31.5 14.156 1 96.5 72 HIS B CA 1
ATOM 2348 C C . HIS B 1 72 ? 7.164 30.297 13.586 1 96.5 72 HIS B C 1
ATOM 2350 O O . HIS B 1 72 ? 6.562 29.391 13.016 1 96.5 72 HIS B O 1
ATOM 2356 N N . ASP B 1 73 ? 8.461 30.297 13.797 1 96.88 73 ASP B N 1
ATOM 2357 C CA . ASP B 1 73 ? 9.32 29.219 13.32 1 96.88 73 ASP B CA 1
ATOM 2358 C C . ASP B 1 73 ? 9.023 27.922 14.055 1 96.88 73 ASP B C 1
ATOM 2360 O O . ASP B 1 73 ? 9.18 27.844 15.273 1 96.88 73 ASP B O 1
ATOM 2364 N N . ILE B 1 74 ? 8.75 26.859 13.281 1 96.38 74 ILE B N 1
ATOM 2365 C CA . ILE B 1 74 ? 8.297 25.625 13.891 1 96.38 74 ILE B CA 1
ATOM 2366 C C . ILE B 1 74 ? 9.477 24.906 14.539 1 96.38 74 ILE B C 1
ATOM 2368 O O . ILE B 1 74 ? 9.289 23.938 15.297 1 96.38 74 ILE B O 1
ATOM 2372 N N . GLN B 1 75 ? 10.664 25.359 14.336 1 94.38 75 GLN B N 1
ATOM 2373 C CA . GLN B 1 75 ? 11.844 24.703 14.891 1 94.38 75 GLN B CA 1
ATOM 2374 C C . GLN B 1 75 ? 12.148 25.219 16.297 1 94.38 75 GLN B C 1
ATOM 2376 O O . GLN B 1 75 ? 12.984 24.641 17 1 94.38 75 GLN B O 1
ATOM 2381 N N . LYS B 1 76 ? 11.492 26.281 16.625 1 93.81 76 LYS B N 1
ATOM 2382 C CA . LYS B 1 76 ? 11.609 26.719 18.016 1 93.81 76 LYS B CA 1
ATOM 2383 C C . LYS B 1 76 ? 10.867 25.781 18.953 1 93.81 76 LYS B C 1
ATOM 2385 O O . LYS B 1 76 ? 9.703 25.453 18.719 1 93.81 76 LYS B O 1
ATOM 2390 N N . SER B 1 77 ? 11.43 25.391 20.016 1 88.44 77 SER B N 1
ATOM 2391 C CA . SER B 1 77 ? 10.977 24.312 20.891 1 88.44 77 SER B CA 1
ATOM 2392 C C . SER B 1 77 ? 9.547 24.562 21.359 1 88.44 77 SER B C 1
ATOM 2394 O O . SER B 1 77 ? 8.695 23.672 21.266 1 88.44 77 SER B O 1
ATOM 2396 N N . ALA B 1 78 ? 9.281 25.766 21.875 1 91.62 78 ALA B N 1
ATOM 2397 C CA . ALA B 1 78 ? 7.957 26.062 22.406 1 91.62 78 ALA B CA 1
ATOM 2398 C C . ALA B 1 78 ? 6.902 26.016 21.297 1 91.62 78 ALA B C 1
ATOM 2400 O O . ALA B 1 78 ? 5.785 25.547 21.531 1 91.62 78 ALA B O 1
ATOM 2401 N N . ILE B 1 79 ? 7.348 26.438 20.156 1 93.56 79 ILE B N 1
ATOM 2402 C CA . ILE B 1 79 ? 6.418 26.453 19.031 1 93.56 79 ILE B CA 1
ATOM 2403 C C . ILE B 1 79 ? 6.215 25.047 18.5 1 93.56 79 ILE B C 1
ATOM 2405 O O . ILE B 1 79 ? 5.09 24.641 18.203 1 93.56 79 ILE B O 1
ATOM 2409 N N . PHE B 1 80 ? 7.262 24.344 18.469 1 94.56 80 PHE B N 1
ATOM 2410 C CA . PHE B 1 80 ? 7.207 22.984 17.953 1 94.56 80 PHE B CA 1
ATOM 2411 C C . PHE B 1 80 ? 6.188 22.156 18.734 1 94.56 80 PHE B C 1
ATOM 2413 O O . PHE B 1 80 ? 5.398 21.422 18.141 1 94.56 80 PHE B O 1
ATOM 2420 N N . HIS B 1 81 ? 6.137 22.266 20.016 1 93.62 81 HIS B N 1
ATOM 2421 C CA . HIS B 1 81 ? 5.246 21.484 20.875 1 93.62 81 HIS B CA 1
ATOM 2422 C C . HIS B 1 81 ? 3.783 21.797 20.562 1 93.62 81 HIS B C 1
ATOM 2424 O O . HIS B 1 81 ? 2.947 20.891 20.531 1 93.62 81 HIS B O 1
ATOM 2430 N N . GLN B 1 82 ? 3.535 23.016 20.344 1 95.44 82 GLN B N 1
ATOM 2431 C CA . GLN B 1 82 ? 2.168 23.422 20.031 1 95.44 82 GLN B CA 1
ATOM 2432 C C . GLN B 1 82 ? 1.795 23.016 18.609 1 95.44 82 GLN B C 1
ATOM 2434 O O . GLN B 1 82 ? 0.678 22.562 18.359 1 95.44 82 GLN B O 1
ATOM 2439 N N . TYR B 1 83 ? 2.771 23.156 17.75 1 96.75 83 TYR B N 1
ATOM 2440 C CA . TYR B 1 83 ? 2.564 22.844 16.344 1 96.75 83 TYR B CA 1
ATOM 2441 C C . TYR B 1 83 ? 2.266 21.359 16.141 1 96.75 83 TYR B C 1
ATOM 2443 O O . TYR B 1 83 ? 1.34 21 15.414 1 96.75 83 TYR B O 1
ATOM 2451 N N . LYS B 1 84 ? 2.957 20.594 16.781 1 94.88 84 LYS B N 1
ATOM 2452 C CA . LYS B 1 84 ? 2.814 19.141 16.672 1 94.88 84 LYS B CA 1
ATOM 2453 C C . LYS B 1 84 ? 1.407 18.703 17.047 1 94.88 84 LYS B C 1
ATOM 2455 O O . LYS B 1 84 ? 0.882 17.734 16.5 1 94.88 84 LYS B O 1
ATOM 2460 N N . LEU B 1 85 ? 0.75 19.422 17.906 1 93.75 85 LEU B N 1
ATOM 2461 C CA . LEU B 1 85 ? -0.594 19.094 18.375 1 93.75 85 LEU B CA 1
ATOM 2462 C C . LEU B 1 85 ? -1.633 19.422 17.312 1 93.75 85 LEU B C 1
ATOM 2464 O O . LEU B 1 85 ? -2.783 18.984 17.406 1 93.75 85 LEU B O 1
ATOM 2468 N N . GLN B 1 86 ? -1.197 20.141 16.312 1 96.38 86 GLN B N 1
ATOM 2469 C CA . GLN B 1 86 ? -2.102 20.516 15.227 1 96.38 86 GLN B CA 1
ATOM 2470 C C . GLN B 1 86 ? -2.062 19.5 14.102 1 96.38 86 GLN B C 1
ATOM 2472 O O . GLN B 1 86 ? -2.916 19.516 13.211 1 96.38 86 GLN B O 1
ATOM 2477 N N . LEU B 1 87 ? -1.126 18.656 14.164 1 97.19 87 LEU B N 1
ATOM 2478 C CA . LEU B 1 87 ? -0.832 17.797 13.016 1 97.19 87 LEU B CA 1
ATOM 2479 C C . LEU B 1 87 ? -1.482 16.422 13.18 1 97.19 87 LEU B C 1
ATOM 2481 O O . LEU B 1 87 ? -1.494 15.867 14.281 1 97.19 87 LEU B O 1
ATOM 2485 N N . ASN B 1 88 ? -2.094 15.961 12.125 1 96.56 88 ASN B N 1
ATOM 2486 C CA . ASN B 1 88 ? -2.482 14.562 11.961 1 96.56 88 ASN B CA 1
ATOM 2487 C C . ASN B 1 88 ? -1.734 13.906 10.805 1 96.56 88 ASN B C 1
ATOM 2489 O O . ASN B 1 88 ? -1.902 14.297 9.648 1 96.56 88 ASN B O 1
ATOM 2493 N N . TRP B 1 89 ? -0.999 12.883 11.109 1 94.12 89 TRP B N 1
ATOM 2494 C CA . TRP B 1 89 ? -0.092 12.281 10.133 1 94.12 89 TRP B CA 1
ATOM 2495 C C . TRP B 1 89 ? -0.584 10.898 9.711 1 94.12 89 TRP B C 1
ATOM 2497 O O . TRP B 1 89 ? -0.829 10.031 10.562 1 94.12 89 TRP B O 1
ATOM 2507 N N . VAL B 1 90 ? -0.814 10.742 8.406 1 95.06 90 VAL B N 1
ATOM 2508 C CA . VAL B 1 90 ? -1.03 9.438 7.805 1 95.06 90 VAL B CA 1
ATOM 2509 C C . VAL B 1 90 ? 0.221 9 7.047 1 95.06 90 VAL B C 1
ATOM 2511 O O . VAL B 1 90 ? 0.555 9.578 6.008 1 95.06 90 VAL B O 1
ATOM 2514 N N . SER B 1 91 ? 0.884 8.008 7.551 1 91.5 91 SER B N 1
ATOM 2515 C CA . SER B 1 91 ? 2.141 7.551 6.973 1 91.5 91 SER B CA 1
ATOM 2516 C C . SER B 1 91 ? 1.944 6.262 6.184 1 91.5 91 SER B C 1
ATOM 2518 O O . SER B 1 91 ? 0.832 5.734 6.105 1 91.5 91 SER B O 1
ATOM 2520 N N . GLY B 1 92 ? 3.021 5.812 5.566 1 82.62 92 GLY B N 1
ATOM 2521 C CA . GLY B 1 92 ? 2.996 4.531 4.871 1 82.62 92 GLY B CA 1
ATOM 2522 C C . GLY B 1 92 ? 2.785 3.354 5.805 1 82.62 92 GLY B C 1
ATOM 2523 O O . GLY B 1 92 ? 2.115 2.383 5.445 1 82.62 92 GLY B O 1
ATOM 2524 N N . LYS B 1 93 ? 3.34 3.465 6.871 1 81.5 93 LYS B N 1
ATOM 2525 C CA . LYS B 1 93 ? 3.033 2.473 7.898 1 81.5 93 LYS B CA 1
ATOM 2526 C C . LYS B 1 93 ? 1.686 2.758 8.555 1 81.5 93 LYS B C 1
ATOM 2528 O O . LYS B 1 93 ? 1.456 3.857 9.062 1 81.5 93 LYS B O 1
ATOM 2533 N N . ASP B 1 94 ? 0.858 1.831 8.672 1 85.94 94 ASP B N 1
ATOM 2534 C CA . ASP B 1 94 ? -0.527 2.119 9.031 1 85.94 94 ASP B CA 1
ATOM 2535 C C . ASP B 1 94 ? -0.69 2.219 10.547 1 85.94 94 ASP B C 1
ATOM 2537 O O . ASP B 1 94 ? -1.662 2.799 11.031 1 85.94 94 ASP B O 1
ATOM 2541 N N . ALA B 1 95 ? 0.211 1.729 11.328 1 87 95 ALA B N 1
ATOM 2542 C CA . ALA B 1 95 ? 0.171 1.788 12.781 1 87 95 ALA B CA 1
ATOM 2543 C C . ALA B 1 95 ? -1.101 1.143 13.328 1 87 95 ALA B C 1
ATOM 2545 O O . ALA B 1 95 ? -1.688 1.628 14.297 1 87 95 ALA B O 1
ATOM 2546 N N . ILE B 1 96 ? -1.562 0.168 12.695 1 94 96 ILE B N 1
ATOM 2547 C CA . ILE B 1 96 ? -2.732 -0.587 13.133 1 94 96 ILE B CA 1
ATOM 2548 C C . ILE B 1 96 ? -2.307 -1.681 14.109 1 94 96 ILE B C 1
ATOM 2550 O O . ILE B 1 96 ? -1.346 -2.41 13.852 1 94 96 ILE B O 1
ATOM 2554 N N . ASN B 1 97 ? -2.982 -1.683 15.258 1 94.19 97 ASN B N 1
ATOM 2555 C CA . ASN B 1 97 ? -2.74 -2.719 16.25 1 94.19 97 ASN B CA 1
ATOM 2556 C C . ASN B 1 97 ? -3.568 -3.971 15.977 1 94.19 97 ASN B C 1
ATOM 2558 O O . ASN B 1 97 ? -4.789 -3.963 16.141 1 94.19 97 ASN B O 1
ATOM 2562 N N . ASP B 1 98 ? -2.92 -5.02 15.75 1 93.38 98 ASP B N 1
ATOM 2563 C CA . ASP B 1 98 ? -3.604 -6.238 15.336 1 93.38 98 ASP B CA 1
ATOM 2564 C C . ASP B 1 98 ? -4.266 -6.93 16.531 1 93.38 98 ASP B C 1
ATOM 2566 O O . ASP B 1 98 ? -5.078 -7.84 16.359 1 93.38 98 ASP B O 1
ATOM 2570 N N . LYS B 1 99 ? -3.949 -6.547 17.688 1 94.75 99 LYS B N 1
ATOM 2571 C CA . LYS B 1 99 ? -4.551 -7.121 18.891 1 94.75 99 LYS B CA 1
ATOM 2572 C C . LYS B 1 99 ? -5.91 -6.492 19.172 1 94.75 99 LYS B C 1
ATOM 2574 O O . LYS B 1 99 ? -6.695 -7.031 19.953 1 94.75 99 LYS B O 1
ATOM 2579 N N . PHE B 1 100 ? -6.141 -5.309 18.625 1 96.19 100 PHE B N 1
ATOM 2580 C CA . PHE B 1 100 ? -7.41 -4.609 18.781 1 96.19 100 PHE B CA 1
ATOM 2581 C C . PHE B 1 100 ? -8.359 -4.953 17.641 1 96.19 100 PHE B C 1
ATOM 2583 O O . PHE B 1 100 ? -7.926 -5.367 16.562 1 96.19 100 PHE B O 1
ATOM 2590 N N . ASN B 1 101 ? -9.633 -4.816 17.938 1 97.56 101 ASN B N 1
ATOM 2591 C CA . ASN B 1 101 ? -10.555 -4.863 16.812 1 97.56 101 ASN B CA 1
ATOM 2592 C C . ASN B 1 101 ? -10.555 -3.551 16.031 1 97.56 101 ASN B C 1
ATOM 2594 O O . ASN B 1 101 ? -9.883 -2.596 16.422 1 97.56 101 ASN B O 1
ATOM 2598 N N . VAL B 1 102 ? -11.289 -3.516 14.984 1 97.88 102 VAL B N 1
ATOM 2599 C CA . VAL B 1 102 ? -11.312 -2.396 14.047 1 97.88 102 VAL B CA 1
ATOM 2600 C C . VAL B 1 102 ? -11.75 -1.124 14.766 1 97.88 102 VAL B C 1
ATOM 2602 O O . VAL B 1 102 ? -11.07 -0.096 14.695 1 97.88 102 VAL B O 1
ATOM 2605 N N . LEU B 1 103 ? -12.781 -1.194 15.531 1 98.19 103 LEU B N 1
ATOM 2606 C CA . LEU B 1 103 ? -13.297 -0.03 16.25 1 98.19 103 LEU B CA 1
ATOM 2607 C C . LEU B 1 103 ? -12.328 0.417 17.328 1 98.19 103 LEU B C 1
ATOM 2609 O O . LEU B 1 103 ? -12.055 1.61 17.469 1 98.19 103 LEU B O 1
ATOM 2613 N N . ASP B 1 104 ? -11.773 -0.489 18.031 1 97.56 104 ASP B N 1
ATOM 2614 C CA . ASP B 1 104 ? -10.867 -0.187 19.141 1 97.56 104 ASP B CA 1
ATOM 2615 C C . ASP B 1 104 ? -9.602 0.497 18.625 1 97.56 104 ASP B C 1
ATOM 2617 O O . ASP B 1 104 ? -8.992 1.298 19.344 1 97.56 104 ASP B O 1
ATOM 2621 N N . ASN B 1 105 ? -9.258 0.172 17.453 1 97.5 105 ASN B N 1
ATOM 2622 C CA . ASN B 1 105 ? -8.07 0.781 16.859 1 97.5 105 ASN B CA 1
ATOM 2623 C C . ASN B 1 105 ? -8.227 2.293 16.719 1 97.5 105 ASN B C 1
ATOM 2625 O O . ASN B 1 105 ? -7.238 3.027 16.703 1 97.5 105 ASN B O 1
ATOM 2629 N N . ILE B 1 106 ? -9.43 2.77 16.641 1 97.38 106 ILE B N 1
ATOM 2630 C CA . ILE B 1 106 ? -9.688 4.199 16.516 1 97.38 106 ILE B CA 1
ATOM 2631 C C . ILE B 1 106 ? -9.953 4.793 17.906 1 97.38 106 ILE B C 1
ATOM 2633 O O . ILE B 1 106 ? -9.375 5.824 18.266 1 97.38 106 ILE B O 1
ATOM 2637 N N . GLN B 1 107 ? -10.711 4.086 18.703 1 96.56 107 GLN B N 1
ATOM 2638 C CA . GLN B 1 107 ? -11.141 4.594 20 1 96.56 107 GLN B CA 1
ATOM 2639 C C . GLN B 1 107 ? -9.953 4.805 20.922 1 96.56 107 GLN B C 1
ATOM 2641 O O . GLN B 1 107 ? -9.922 5.762 21.703 1 96.56 107 GLN B O 1
ATOM 2646 N N . TRP B 1 108 ? -9.062 3.959 20.828 1 94.44 108 TRP B N 1
ATOM 2647 C CA . TRP B 1 108 ? -7.867 4.059 21.672 1 94.44 108 TRP B CA 1
ATOM 2648 C C . TRP B 1 108 ? -7.168 5.395 21.453 1 94.44 108 TRP B C 1
ATOM 2650 O O . TRP B 1 108 ? -6.832 6.082 22.422 1 94.44 108 TRP B O 1
ATOM 2660 N N . PHE B 1 109 ? -7.02 5.797 20.281 1 91.31 109 PHE B N 1
ATOM 2661 C CA . PHE B 1 109 ? -6.34 7.047 19.953 1 91.31 109 PHE B CA 1
ATOM 2662 C C . PHE B 1 109 ? -7.203 8.242 20.328 1 91.31 109 PHE B C 1
ATOM 2664 O O . PHE B 1 109 ? -6.691 9.273 20.781 1 91.31 109 PHE B O 1
ATOM 2671 N N . GLU B 1 110 ? -8.453 8.086 20.125 1 92.25 110 GLU B N 1
ATOM 2672 C CA . GLU B 1 110 ? -9.375 9.141 20.547 1 92.25 110 GLU B CA 1
ATOM 2673 C C . GLU B 1 110 ? -9.25 9.43 22.047 1 92.25 110 GLU B C 1
ATOM 2675 O O . GLU B 1 110 ? -9.164 10.586 22.453 1 92.25 110 GLU B O 1
ATOM 2680 N N . LEU B 1 111 ? -9.227 8.383 22.734 1 91.19 111 LEU B N 1
ATOM 2681 C CA . LEU B 1 111 ? -9.156 8.508 24.188 1 91.19 111 LEU B CA 1
ATOM 2682 C C . LEU B 1 111 ? -7.84 9.148 24.625 1 91.19 111 LEU B C 1
ATOM 2684 O O . LEU B 1 111 ? -7.82 9.992 25.516 1 91.19 111 LEU B O 1
ATOM 2688 N N . LEU B 1 112 ? -6.797 8.75 23.969 1 90.69 112 LEU B N 1
ATOM 2689 C CA . LEU B 1 112 ? -5.48 9.305 24.266 1 90.69 112 LEU B CA 1
ATOM 2690 C C . LEU B 1 112 ? -5.469 10.82 24.047 1 90.69 112 LEU B C 1
ATOM 2692 O O . LEU B 1 112 ? -4.738 11.539 24.734 1 90.69 112 LEU B O 1
ATOM 2696 N N . GLU B 1 113 ? -6.324 11.258 23.156 1 90.88 113 GLU B N 1
ATOM 2697 C CA . GLU B 1 113 ? -6.395 12.68 22.844 1 90.88 113 GLU B CA 1
ATOM 2698 C C . GLU B 1 113 ? -7.477 13.375 23.656 1 90.88 113 GLU B C 1
ATOM 2700 O O . GLU B 1 113 ? -7.785 14.547 23.422 1 90.88 113 GLU B O 1
ATOM 2705 N N . GLY B 1 114 ? -8.078 12.648 24.516 1 90.56 114 GLY B N 1
ATOM 2706 C CA . GLY B 1 114 ? -9.141 13.203 25.328 1 90.56 114 GLY B CA 1
ATOM 2707 C C . GLY B 1 114 ? -10.438 13.414 24.562 1 90.56 114 GLY B C 1
ATOM 2708 O O . GLY B 1 114 ? -11.234 14.281 24.906 1 90.56 114 GLY B O 1
ATOM 2709 N N . LYS B 1 115 ? -10.586 12.734 23.516 1 90.69 115 LYS B N 1
ATOM 2710 C CA . LYS B 1 115 ? -11.766 12.828 22.656 1 90.69 115 LYS B CA 1
ATOM 2711 C C . LYS B 1 115 ? -12.578 11.539 22.688 1 90.69 115 LYS B C 1
ATOM 2713 O O . LYS B 1 115 ? -12.141 10.539 23.266 1 90.69 115 LYS B O 1
ATOM 2718 N N . HIS B 1 116 ? -13.828 11.617 22.281 1 91.88 116 HIS B N 1
ATOM 2719 C CA . HIS B 1 116 ? -14.672 10.422 22.188 1 91.88 116 HIS B CA 1
ATOM 2720 C C . HIS B 1 116 ? -15.852 10.656 21.266 1 91.88 116 HIS B C 1
ATOM 2722 O O . HIS B 1 116 ? -16.188 11.805 20.938 1 91.88 116 HIS B O 1
ATOM 2728 N N . GLY B 1 117 ? -16.328 9.508 20.703 1 94.19 117 GLY B N 1
ATOM 2729 C CA . GLY B 1 117 ? -17.625 9.562 20.047 1 94.19 117 GLY B CA 1
ATOM 2730 C C . GLY B 1 117 ? -17.516 9.656 18.547 1 94.19 117 GLY B C 1
ATOM 2731 O O . GLY B 1 117 ? -18.516 9.516 17.828 1 94.19 117 GLY B O 1
ATOM 2732 N N . LYS B 1 118 ? -16.406 9.82 17.984 1 96.5 118 LYS B N 1
ATOM 2733 C CA . LYS B 1 118 ? -16.297 10.023 16.547 1 96.5 118 LYS B CA 1
ATOM 2734 C C . LYS B 1 118 ? -15.812 8.758 15.852 1 96.5 118 LYS B C 1
ATOM 2736 O O . LYS B 1 118 ? -15.859 8.664 14.617 1 96.5 118 LYS B O 1
ATOM 2741 N N . ALA B 1 119 ? -15.398 7.77 16.562 1 97.06 119 ALA B N 1
ATOM 2742 C CA . ALA B 1 119 ? -14.789 6.57 16 1 97.06 119 ALA B CA 1
ATOM 2743 C C . ALA B 1 119 ? -15.766 5.832 15.094 1 97.06 119 ALA B C 1
ATOM 2745 O O . ALA B 1 119 ? -15.453 5.551 13.93 1 97.06 119 ALA B O 1
ATOM 2746 N N . MET B 1 120 ? -16.922 5.559 15.633 1 97.31 120 MET B N 1
ATOM 2747 C CA . MET B 1 120 ? -17.891 4.777 14.875 1 97.31 120 MET B CA 1
ATOM 2748 C C . MET B 1 120 ? -18.391 5.555 13.656 1 97.31 120 MET B C 1
ATOM 2750 O O . MET B 1 120 ? -18.438 5.023 12.547 1 97.31 120 MET B O 1
ATOM 2754 N N . PRO B 1 121 ? -18.75 6.785 13.781 1 97.38 121 PRO B N 1
ATOM 2755 C CA . PRO B 1 121 ? -19.125 7.57 12.602 1 97.38 121 PRO B CA 1
ATOM 2756 C C . PRO B 1 121 ? -18.016 7.609 11.547 1 97.38 121 PRO B C 1
ATOM 2758 O O . PRO B 1 121 ? -18.312 7.531 10.344 1 97.38 121 PRO B O 1
ATOM 2761 N N . ALA B 1 122 ? -16.812 7.754 11.945 1 97.75 122 ALA B N 1
ATOM 2762 C CA . ALA B 1 122 ? -15.688 7.766 11.016 1 97.75 122 ALA B CA 1
ATOM 2763 C C . ALA B 1 122 ? -15.578 6.441 10.258 1 97.75 122 ALA B C 1
ATOM 2765 O O . ALA B 1 122 ? -15.359 6.426 9.047 1 97.75 122 ALA B O 1
ATOM 2766 N N . LEU B 1 123 ? -15.75 5.383 10.984 1 97.5 123 LEU B N 1
ATOM 2767 C CA . LEU B 1 123 ? -15.727 4.059 10.375 1 97.5 123 LEU B CA 1
ATOM 2768 C C . LEU B 1 123 ? -16.828 3.914 9.336 1 97.5 123 LEU B C 1
ATOM 2770 O O . LEU B 1 123 ? -16.609 3.389 8.242 1 97.5 123 LEU B O 1
ATOM 2774 N N . GLU B 1 124 ? -17.969 4.355 9.711 1 97.44 124 GLU B N 1
ATOM 2775 C CA . GLU B 1 124 ? -19.109 4.281 8.805 1 97.44 124 GLU B CA 1
ATOM 2776 C C . GLU B 1 124 ? -18.859 5.105 7.543 1 97.44 124 GLU B C 1
ATOM 2778 O O . GLU B 1 124 ? -19.156 4.652 6.434 1 97.44 124 GLU B O 1
ATOM 2783 N N . LEU B 1 125 ? -18.344 6.234 7.734 1 96.69 125 LEU B N 1
ATOM 2784 C CA . LEU B 1 125 ? -18.031 7.098 6.602 1 96.69 125 LEU B CA 1
ATOM 2785 C C . LEU B 1 125 ? -17.047 6.422 5.652 1 96.69 125 LEU B C 1
ATOM 2787 O O . LEU B 1 125 ? -17.188 6.535 4.434 1 96.69 125 LEU B O 1
ATOM 2791 N N . MET B 1 126 ? -16.109 5.691 6.246 1 96.94 126 MET B N 1
ATOM 2792 C CA . MET B 1 126 ? -15.086 5.035 5.438 1 96.94 126 MET B CA 1
ATOM 2793 C C . MET B 1 126 ? -15.586 3.691 4.918 1 96.94 126 MET B C 1
ATOM 2795 O O . MET B 1 126 ? -14.828 2.945 4.289 1 96.94 126 MET B O 1
ATOM 2799 N N . GLY B 1 127 ? -16.797 3.307 5.23 1 94.06 127 GLY B N 1
ATOM 2800 C CA . GLY B 1 127 ? -17.406 2.096 4.699 1 94.06 127 GLY B CA 1
ATOM 2801 C C . GLY B 1 127 ? -17 0.844 5.453 1 94.06 127 GLY B C 1
ATOM 2802 O O . GLY B 1 127 ? -17.016 -0.254 4.895 1 94.06 127 GLY B O 1
ATOM 2803 N N . LEU B 1 128 ? -16.625 1 6.699 1 96.25 128 LEU B N 1
ATOM 2804 C CA . LEU B 1 128 ? -16.141 -0.141 7.465 1 96.25 128 LEU B CA 1
ATOM 2805 C C . LEU B 1 128 ? -17.031 -0.428 8.656 1 96.25 128 LEU B C 1
ATOM 2807 O O . LEU B 1 128 ? -16.672 -1.203 9.547 1 96.25 128 LEU B O 1
ATOM 2811 N N . GLY B 1 129 ? -18.172 0.216 8.68 1 96 129 GLY B N 1
ATOM 2812 C CA . GLY B 1 129 ? -19.062 0.085 9.82 1 96 129 GLY B CA 1
ATOM 2813 C C . GLY B 1 129 ? -19.359 -1.357 10.188 1 96 129 GLY B C 1
ATOM 2814 O O . GLY B 1 129 ? -19.328 -1.729 11.359 1 96 129 GLY B O 1
ATOM 2815 N N . ARG B 1 130 ? -19.609 -2.234 9.25 1 93.12 130 ARG B N 1
ATOM 2816 C CA . ARG B 1 130 ? -20 -3.623 9.469 1 93.12 130 ARG B CA 1
ATOM 2817 C C . ARG B 1 130 ? -18.812 -4.453 9.953 1 93.12 130 ARG B C 1
ATOM 2819 O O . ARG B 1 130 ? -19 -5.574 10.438 1 93.12 130 ARG B O 1
ATOM 2826 N N . LEU B 1 131 ? -17.672 -3.896 9.867 1 94.81 131 LEU B N 1
ATOM 2827 C CA . LEU B 1 131 ? -16.469 -4.641 10.227 1 94.81 131 LEU B CA 1
ATOM 2828 C C . LEU B 1 131 ? -15.906 -4.148 11.562 1 94.81 131 LEU B C 1
ATOM 2830 O O . LEU B 1 131 ? -14.781 -4.504 11.938 1 94.81 131 LEU B O 1
ATOM 2834 N N . ALA B 1 132 ? -16.672 -3.387 12.266 1 97.19 132 ALA B N 1
ATOM 2835 C CA . ALA B 1 132 ? -16.219 -2.701 13.477 1 97.19 132 ALA B CA 1
ATOM 2836 C C . ALA B 1 132 ? -15.68 -3.695 14.5 1 97.19 132 ALA B C 1
ATOM 2838 O O . ALA B 1 132 ? -14.711 -3.404 15.203 1 97.19 132 ALA B O 1
ATOM 2839 N N . LYS B 1 133 ? -16.203 -4.875 14.531 1 96.94 133 LYS B N 1
ATOM 2840 C CA . LYS B 1 133 ? -15.852 -5.832 15.57 1 96.94 133 LYS B CA 1
ATOM 2841 C C . LYS B 1 133 ? -14.844 -6.855 15.062 1 96.94 133 LYS B C 1
ATOM 2843 O O . LYS B 1 133 ? -14.383 -7.711 15.82 1 96.94 133 LYS B O 1
ATOM 2848 N N . GLU B 1 134 ? -14.445 -6.754 13.852 1 95.25 134 GLU B N 1
ATOM 2849 C CA . GLU B 1 134 ? -13.5 -7.699 13.266 1 95.25 134 GLU B CA 1
ATOM 2850 C C . GLU B 1 134 ? -12.062 -7.359 13.664 1 95.25 134 GLU B C 1
ATOM 2852 O O . GLU B 1 134 ? -11.781 -6.238 14.094 1 95.25 134 GLU B O 1
ATOM 2857 N N . LYS B 1 135 ? -11.227 -8.383 13.547 1 95.56 135 LYS B N 1
ATOM 2858 C CA . LYS B 1 135 ? -9.797 -8.164 13.711 1 95.56 135 LYS B CA 1
ATOM 2859 C C . LYS B 1 135 ? -9.18 -7.609 12.438 1 95.56 135 LYS B C 1
ATOM 2861 O O . LYS B 1 135 ? -9.547 -8.008 11.336 1 95.56 135 LYS B O 1
ATOM 2866 N N . PRO B 1 136 ? -8.164 -6.73 12.602 1 95.06 136 PRO B N 1
ATOM 2867 C CA . PRO B 1 136 ? -7.551 -6.109 11.43 1 95.06 136 PRO B CA 1
ATOM 2868 C C . PRO B 1 136 ? -6.934 -7.129 10.477 1 95.06 136 PRO B C 1
ATOM 2870 O O . PRO B 1 136 ? -6.836 -6.875 9.273 1 95.06 136 PRO B O 1
ATOM 2873 N N . LYS B 1 137 ? -6.531 -8.242 10.977 1 89.94 137 LYS B N 1
ATOM 2874 C CA . LYS B 1 137 ? -5.918 -9.266 10.133 1 89.94 137 LYS B CA 1
ATOM 2875 C C . LYS B 1 137 ? -6.895 -9.758 9.07 1 89.94 137 LYS B C 1
ATOM 2877 O O . LYS B 1 137 ? -6.48 -10.352 8.07 1 89.94 137 LYS B O 1
ATOM 2882 N N . MET B 1 138 ? -8.156 -9.508 9.305 1 88.38 138 MET B N 1
ATOM 2883 C CA . MET B 1 138 ? -9.195 -9.961 8.375 1 88.38 138 MET B CA 1
ATOM 2884 C C . MET B 1 138 ? -9.422 -8.93 7.277 1 88.38 138 MET B C 1
ATOM 2886 O O . MET B 1 138 ? -10.148 -9.195 6.312 1 88.38 138 MET B O 1
ATOM 2890 N N . LEU B 1 139 ? -8.812 -7.809 7.375 1 92.44 139 LEU B N 1
ATOM 2891 C CA . LEU B 1 139 ? -9.031 -6.715 6.43 1 92.44 139 LEU B CA 1
ATOM 2892 C C . LEU B 1 139 ? -8.117 -6.859 5.219 1 92.44 139 LEU B C 1
ATOM 2894 O O . LEU B 1 139 ? -6.961 -7.27 5.355 1 92.44 139 LEU B O 1
ATOM 2898 N N . SER B 1 140 ? -8.711 -6.508 4.07 1 90.31 140 SER B N 1
ATOM 2899 C CA . SER B 1 140 ? -7.852 -6.332 2.902 1 90.31 140 SER B CA 1
ATOM 2900 C C . SER B 1 140 ? -6.922 -5.133 3.074 1 90.31 140 SER B C 1
ATOM 2902 O O . SER B 1 140 ? -7.086 -4.344 4.008 1 90.31 140 SER B O 1
ATOM 2904 N N . MET B 1 141 ? -6.012 -4.945 2.174 1 90.5 141 MET B N 1
ATOM 2905 C CA . MET B 1 141 ? -5.094 -3.812 2.225 1 90.5 141 MET B CA 1
ATOM 2906 C C . MET B 1 141 ? -5.852 -2.494 2.113 1 90.5 141 MET B C 1
ATOM 2908 O O . MET B 1 141 ? -5.543 -1.536 2.824 1 90.5 141 MET B O 1
ATOM 2912 N N . GLY B 1 142 ? -6.762 -2.48 1.214 1 93.56 142 GLY B N 1
ATOM 2913 C CA . GLY B 1 142 ? -7.566 -1.28 1.052 1 93.56 142 GLY B CA 1
ATOM 2914 C C . GLY B 1 142 ? -8.422 -0.967 2.266 1 93.56 142 GLY B C 1
ATOM 2915 O O . GLY B 1 142 ? -8.586 0.199 2.633 1 93.56 142 GLY B O 1
ATOM 2916 N N . GLN B 1 143 ? -8.922 -1.971 2.867 1 94.19 143 GLN B N 1
ATOM 2917 C CA . GLN B 1 143 ? -9.734 -1.783 4.07 1 94.19 143 GLN B CA 1
ATOM 2918 C C . GLN B 1 143 ? -8.875 -1.3 5.238 1 94.19 143 GLN B C 1
ATOM 2920 O O . GLN B 1 143 ? -9.328 -0.493 6.051 1 94.19 143 GLN B O 1
ATOM 2925 N N . ARG B 1 144 ? -7.73 -1.777 5.277 1 94.75 144 ARG B N 1
ATOM 2926 C CA . ARG B 1 144 ? -6.801 -1.315 6.305 1 94.75 144 ARG B CA 1
ATOM 2927 C C . ARG B 1 144 ? -6.469 0.162 6.121 1 94.75 144 ARG B C 1
ATOM 2929 O O . ARG B 1 144 ? -6.406 0.915 7.094 1 94.75 144 ARG B O 1
ATOM 2936 N N . LYS B 1 145 ? -6.277 0.563 4.922 1 95.88 145 LYS B N 1
ATOM 2937 C CA . LYS B 1 145 ? -6.043 1.977 4.641 1 95.88 145 LYS B CA 1
ATOM 2938 C C . LYS B 1 145 ? -7.246 2.824 5.043 1 95.88 145 LYS B C 1
ATOM 2940 O O . LYS B 1 145 ? -7.09 3.9 5.621 1 95.88 145 LYS B O 1
ATOM 2945 N N . ARG B 1 146 ? -8.398 2.338 4.742 1 97.25 146 ARG B N 1
ATOM 2946 C CA . ARG B 1 146 ? -9.617 3.039 5.141 1 97.25 146 ARG B CA 1
ATOM 2947 C C . ARG B 1 146 ? -9.703 3.162 6.66 1 97.25 146 ARG B C 1
ATOM 2949 O O . ARG B 1 146 ? -10.172 4.176 7.18 1 97.25 146 ARG B O 1
ATOM 2956 N N . LEU B 1 147 ? -9.297 2.139 7.328 1 97.56 147 LEU B N 1
ATOM 2957 C CA . LEU B 1 147 ? -9.242 2.178 8.789 1 97.56 147 LEU B CA 1
ATOM 2958 C C . LEU B 1 147 ? -8.289 3.264 9.266 1 97.56 147 LEU B C 1
ATOM 2960 O O . LEU B 1 147 ? -8.617 4.02 10.188 1 97.56 147 LEU B O 1
ATOM 2964 N N . GLN B 1 148 ? -7.18 3.334 8.656 1 97.06 148 GLN B N 1
ATOM 2965 C CA . GLN B 1 148 ? -6.203 4.371 8.961 1 97.06 148 GLN B CA 1
ATOM 2966 C C . GLN B 1 148 ? -6.801 5.766 8.781 1 97.06 148 GLN B C 1
ATOM 2968 O O . GLN B 1 148 ? -6.633 6.633 9.633 1 97.06 148 GLN B O 1
ATOM 2973 N N . LEU B 1 149 ? -7.477 5.945 7.73 1 97.81 149 LEU B N 1
ATOM 2974 C CA . LEU B 1 149 ? -8.094 7.23 7.426 1 97.81 149 LEU B CA 1
ATOM 2975 C C . LEU B 1 149 ? -9.219 7.535 8.406 1 97.81 149 LEU B C 1
ATOM 2977 O O . LEU B 1 149 ? -9.406 8.688 8.805 1 97.81 149 LEU B O 1
ATOM 2981 N N . ALA B 1 150 ? -9.945 6.504 8.789 1 97.75 150 ALA B N 1
ATOM 2982 C CA . ALA B 1 150 ? -10.992 6.68 9.789 1 97.75 150 ALA B CA 1
ATOM 2983 C C . ALA B 1 150 ? -10.422 7.188 11.102 1 97.75 150 ALA B C 1
ATOM 2985 O O . ALA B 1 150 ? -11.008 8.055 11.75 1 97.75 150 ALA B O 1
ATOM 2986 N N . ARG B 1 151 ? -9.336 6.66 11.469 1 97.06 151 ARG B N 1
ATOM 2987 C CA . ARG B 1 151 ? -8.672 7.117 12.688 1 97.06 151 ARG B CA 1
ATOM 2988 C C . ARG B 1 151 ? -8.297 8.594 12.586 1 97.06 151 ARG B C 1
ATOM 2990 O O . ARG B 1 151 ? -8.477 9.352 13.531 1 97.06 151 ARG B O 1
ATOM 2997 N N . MET B 1 152 ? -7.785 8.953 11.469 1 96.81 152 MET B N 1
ATOM 2998 C CA . MET B 1 152 ? -7.434 10.352 11.234 1 96.81 152 MET B CA 1
ATOM 2999 C C . MET B 1 152 ? -8.648 11.258 11.422 1 96.81 152 MET B C 1
ATOM 3001 O O . MET B 1 152 ? -8.555 12.297 12.07 1 96.81 152 MET B O 1
ATOM 3005 N N . LEU B 1 153 ? -9.75 10.867 10.914 1 97 153 LEU B N 1
ATOM 3006 C CA . LEU B 1 153 ? -10.984 11.633 10.992 1 97 153 LEU B CA 1
ATOM 3007 C C . LEU B 1 153 ? -11.43 11.789 12.445 1 97 153 LEU B C 1
ATOM 3009 O O . LEU B 1 153 ? -11.875 12.867 12.852 1 97 153 LEU B O 1
ATOM 3013 N N . ALA B 1 154 ? -11.32 10.742 13.133 1 96.38 154 ALA B N 1
ATOM 3014 C CA . ALA B 1 154 ? -11.789 10.727 14.516 1 96.38 154 ALA B CA 1
ATOM 3015 C C . ALA B 1 154 ? -10.938 11.641 15.391 1 96.38 154 ALA B C 1
ATOM 3017 O O . ALA B 1 154 ? -11.445 12.258 16.328 1 96.38 154 ALA B O 1
ATOM 3018 N N . ILE B 1 155 ? -9.703 11.703 15.164 1 94.75 155 ILE B N 1
ATOM 3019 C CA . ILE B 1 155 ? -8.797 12.516 15.961 1 94.75 155 ILE B CA 1
ATOM 3020 C C . ILE B 1 155 ? -9.016 14 15.656 1 94.75 155 ILE B C 1
ATOM 3022 O O . ILE B 1 155 ? -8.961 14.836 16.562 1 94.75 155 ILE B O 1
ATOM 3026 N N . ASP B 1 156 ? -9.336 14.328 14.422 1 92 156 ASP B N 1
ATOM 3027 C CA . ASP B 1 156 ? -9.844 15.625 13.984 1 92 156 ASP B CA 1
ATOM 3028 C C . ASP B 1 156 ? -8.836 16.734 14.289 1 92 156 ASP B C 1
ATOM 3030 O O . ASP B 1 156 ? -9.164 17.719 14.961 1 92 156 ASP B O 1
ATOM 3034 N N . ARG B 1 157 ? -7.688 16.734 13.781 1 96.31 157 ARG B N 1
ATOM 3035 C CA . ARG B 1 157 ? -6.703 17.812 13.883 1 96.31 157 ARG B CA 1
ATOM 3036 C C . ARG B 1 157 ? -6.727 18.688 12.641 1 96.31 157 ARG B C 1
ATOM 3038 O O . ARG B 1 157 ? -7.059 18.234 11.547 1 96.31 157 ARG B O 1
ATOM 3045 N N . PRO B 1 158 ? -6.332 19.906 12.812 1 97.5 158 PRO B N 1
ATOM 3046 C CA . PRO B 1 158 ? -6.582 20.891 11.75 1 97.5 158 PRO B CA 1
ATOM 3047 C C . PRO B 1 158 ? -5.652 20.719 10.555 1 97.5 158 PRO B C 1
ATOM 3049 O O . PRO B 1 158 ? -6 21.109 9.438 1 97.5 158 PRO B O 1
ATOM 3052 N N . ILE B 1 159 ? -4.449 20.234 10.742 1 98.44 159 ILE B N 1
ATOM 3053 C CA . ILE B 1 159 ? -3.504 20.109 9.641 1 98.44 159 ILE B CA 1
ATOM 3054 C C . ILE B 1 159 ? -3.223 18.625 9.367 1 98.44 159 ILE B C 1
ATOM 3056 O O . ILE B 1 159 ? -2.715 17.922 10.234 1 98.44 159 ILE B O 1
ATOM 3060 N N . TRP B 1 160 ? -3.551 18.234 8.172 1 98.56 160 TRP B N 1
ATOM 3061 C CA . TRP B 1 160 ? -3.326 16.844 7.77 1 98.56 160 TRP B CA 1
ATOM 3062 C C . TRP B 1 160 ? -2.072 16.734 6.91 1 98.56 160 TRP B C 1
ATOM 3064 O O . TRP B 1 160 ? -1.909 17.469 5.934 1 98.56 160 TRP B O 1
ATOM 3074 N N . LEU B 1 161 ? -1.15 15.859 7.281 1 98.12 161 LEU B N 1
ATOM 3075 C CA . LEU B 1 161 ? -0.019 15.414 6.473 1 98.12 161 LEU B CA 1
ATOM 3076 C C . LEU B 1 161 ? -0.222 13.984 5.992 1 98.12 161 LEU B C 1
ATOM 3078 O O . LEU B 1 161 ? -0.153 13.039 6.785 1 98.12 161 LEU B O 1
ATOM 3082 N N . LEU B 1 162 ? -0.439 13.82 4.719 1 97.88 162 LEU B N 1
ATOM 3083 C CA . LEU B 1 162 ? -0.815 12.523 4.168 1 97.88 162 LEU B CA 1
ATOM 3084 C C . LEU B 1 162 ? 0.266 12 3.229 1 97.88 162 LEU B C 1
ATOM 3086 O O . LEU B 1 162 ? 0.544 12.609 2.191 1 97.88 162 LEU B O 1
ATOM 3090 N N . ASP B 1 163 ? 0.838 10.93 3.605 1 96.31 163 ASP B N 1
ATOM 3091 C CA . ASP B 1 163 ? 1.858 10.273 2.793 1 96.31 163 ASP B CA 1
ATOM 3092 C C . ASP B 1 163 ? 1.274 9.094 2.025 1 96.31 163 ASP B C 1
ATOM 3094 O O . ASP B 1 163 ? 1.029 8.031 2.605 1 96.31 163 ASP B O 1
ATOM 3098 N N . GLU B 1 164 ? 1.046 9.289 0.757 1 95.75 164 GLU B N 1
ATOM 3099 C CA . GLU B 1 164 ? 0.5 8.297 -0.158 1 95.75 164 GLU B CA 1
ATOM 3100 C C . GLU B 1 164 ? -0.827 7.742 0.354 1 95.75 164 GLU B C 1
ATOM 3102 O O . GLU B 1 164 ? -1.006 6.527 0.446 1 95.75 164 GLU B O 1
ATOM 3107 N N . PRO B 1 165 ? -1.764 8.633 0.545 1 96.62 165 PRO B N 1
ATOM 3108 C CA . PRO B 1 165 ? -2.99 8.219 1.23 1 96.62 165 PRO B CA 1
ATOM 3109 C C . PRO B 1 165 ? -3.904 7.375 0.344 1 96.62 165 PRO B C 1
ATOM 3111 O O . PRO B 1 165 ? -4.82 6.715 0.844 1 96.62 165 PRO B O 1
ATOM 3114 N N . SER B 1 166 ? -3.695 7.406 -0.958 1 95.69 166 SER B N 1
ATOM 3115 C CA . SER B 1 166 ? -4.613 6.703 -1.848 1 95.69 166 SER B CA 1
ATOM 3116 C C . SER B 1 166 ? -4.09 5.312 -2.191 1 95.69 166 SER B C 1
ATOM 3118 O O . SER B 1 166 ? -4.801 4.512 -2.803 1 95.69 166 SER B O 1
ATOM 3120 N N . VAL B 1 167 ? -2.869 5.086 -1.824 1 93.06 167 VAL B N 1
ATOM 3121 C CA . VAL B 1 167 ? -2.277 3.785 -2.123 1 93.06 167 VAL B CA 1
ATOM 3122 C C . VAL B 1 167 ? -3.135 2.678 -1.514 1 93.06 167 VAL B C 1
ATOM 3124 O O . VAL B 1 167 ? -3.584 2.789 -0.371 1 93.06 167 VAL B O 1
ATOM 3127 N N . ALA B 1 168 ? -3.426 1.56 -2.256 1 92.94 168 ALA B N 1
ATOM 3128 C CA . ALA B 1 168 ? -4.168 0.361 -1.874 1 92.94 168 ALA B CA 1
ATOM 3129 C C . ALA B 1 168 ? -5.672 0.59 -1.977 1 92.94 168 ALA B C 1
ATOM 3131 O O . ALA B 1 168 ? -6.457 -0.36 -1.921 1 92.94 168 ALA B O 1
ATOM 3132 N N . LEU B 1 169 ? -6.062 1.901 -2.129 1 95.06 169 LEU B N 1
ATOM 3133 C CA . LEU B 1 169 ? -7.492 2.186 -2.24 1 95.06 169 LEU B CA 1
ATOM 3134 C C . LEU B 1 169 ? -8 1.871 -3.643 1 95.06 169 LEU B C 1
ATOM 3136 O O . LEU B 1 169 ? -7.316 2.148 -4.633 1 95.06 169 LEU B O 1
ATOM 3140 N N . ASP B 1 170 ? -9.203 1.328 -3.672 1 93.62 170 ASP B N 1
ATOM 3141 C CA . ASP B 1 170 ? -9.875 1.201 -4.965 1 93.62 170 ASP B CA 1
ATOM 3142 C C . ASP B 1 170 ? -10.562 2.506 -5.355 1 93.62 170 ASP B C 1
ATOM 3144 O O . ASP B 1 170 ? -10.422 3.518 -4.668 1 93.62 170 ASP B O 1
ATOM 3148 N N . ASP B 1 171 ? -11.312 2.484 -6.438 1 92.69 171 ASP B N 1
ATOM 3149 C CA . ASP B 1 171 ? -11.93 3.697 -6.965 1 92.69 171 ASP B CA 1
ATOM 3150 C C . ASP B 1 171 ? -12.883 4.32 -5.945 1 92.69 171 ASP B C 1
ATOM 3152 O O . ASP B 1 171 ? -12.867 5.539 -5.742 1 92.69 171 ASP B O 1
ATOM 3156 N N . GLU B 1 172 ? -13.633 3.475 -5.32 1 93.56 172 GLU B N 1
ATOM 3157 C CA . GLU B 1 172 ? -14.562 3.975 -4.312 1 93.56 172 GLU B CA 1
ATOM 3158 C C . GLU B 1 172 ? -13.82 4.602 -3.139 1 93.56 172 GLU B C 1
ATOM 3160 O O . GLU B 1 172 ? -14.18 5.684 -2.672 1 93.56 172 GLU B O 1
ATOM 3165 N N . GLY B 1 173 ? -12.797 3.969 -2.691 1 95.19 173 GLY B N 1
ATOM 3166 C CA . GLY B 1 173 ? -11.977 4.488 -1.607 1 95.19 173 GLY B CA 1
ATOM 3167 C C . GLY B 1 173 ? -11.344 5.832 -1.928 1 95.19 173 GLY B C 1
ATOM 3168 O O . GLY B 1 173 ? -11.273 6.711 -1.068 1 95.19 173 GLY B O 1
ATOM 3169 N N . VAL B 1 174 ? -10.93 5.992 -3.127 1 96.5 174 VAL B N 1
ATOM 3170 C CA . VAL B 1 174 ? -10.305 7.238 -3.551 1 96.5 174 VAL B CA 1
ATOM 3171 C C . VAL B 1 174 ? -11.336 8.359 -3.551 1 96.5 174 VAL B C 1
ATOM 3173 O O . VAL B 1 174 ? -11.039 9.477 -3.113 1 96.5 174 VAL B O 1
ATOM 3176 N N . LYS B 1 175 ? -12.461 8.07 -3.996 1 96.81 175 LYS B N 1
ATOM 3177 C CA . LYS B 1 175 ? -13.523 9.07 -4.004 1 96.81 175 LYS B CA 1
ATOM 3178 C C . LYS B 1 175 ? -13.875 9.516 -2.588 1 96.81 175 LYS B C 1
ATOM 3180 O O . LYS B 1 175 ? -14.102 10.703 -2.336 1 96.81 175 LYS B O 1
ATOM 3185 N N . ILE B 1 176 ? -13.945 8.578 -1.738 1 97.25 176 ILE B N 1
ATOM 3186 C CA . ILE B 1 176 ? -14.211 8.898 -0.341 1 97.25 176 ILE B CA 1
ATOM 3187 C C . ILE B 1 176 ? -13.086 9.766 0.217 1 97.25 176 ILE B C 1
ATOM 3189 O O . ILE B 1 176 ? -13.328 10.742 0.926 1 97.25 176 ILE B O 1
ATOM 3193 N N . LEU B 1 177 ? -11.891 9.422 -0.081 1 98.06 177 LEU B N 1
ATOM 3194 C CA . LEU B 1 177 ? -10.734 10.203 0.337 1 98.06 177 LEU B CA 1
ATOM 3195 C C . LEU B 1 177 ? -10.844 11.648 -0.153 1 98.06 177 LEU B C 1
ATOM 3197 O O . LEU B 1 177 ? -10.664 12.586 0.622 1 98.06 177 LEU B O 1
ATOM 3201 N N . GLU B 1 178 ? -11.156 11.812 -1.377 1 98.31 178 GLU B N 1
ATOM 3202 C CA . GLU B 1 178 ? -11.312 13.148 -1.955 1 98.31 178 GLU B CA 1
ATOM 3203 C C . GLU B 1 178 ? -12.43 13.922 -1.261 1 98.31 178 GLU B C 1
ATOM 3205 O O . GLU B 1 178 ? -12.297 15.117 -1.001 1 98.31 178 GLU B O 1
ATOM 3210 N N . PHE B 1 179 ? -13.461 13.273 -0.941 1 98.44 179 PHE B N 1
ATOM 3211 C CA . PHE B 1 179 ? -14.594 13.875 -0.255 1 98.44 179 PHE B CA 1
ATOM 3212 C C . PHE B 1 179 ? -14.195 14.367 1.131 1 98.44 179 PHE B C 1
ATOM 3214 O O . PHE B 1 179 ? -14.484 15.508 1.5 1 98.44 179 PHE B O 1
ATOM 3221 N N . ILE B 1 180 ? -13.508 13.523 1.855 1 98.06 180 ILE B N 1
ATOM 3222 C CA . ILE B 1 180 ? -13.18 13.898 3.225 1 98.06 180 ILE B CA 1
ATOM 3223 C C . ILE B 1 180 ? -12.156 15.031 3.213 1 98.06 180 ILE B C 1
ATOM 3225 O O . ILE B 1 180 ? -12.164 15.891 4.098 1 98.06 180 ILE B O 1
ATOM 3229 N N . ILE B 1 181 ? -11.312 15.062 2.268 1 98.44 181 ILE B N 1
ATOM 3230 C CA . ILE B 1 181 ? -10.367 16.156 2.119 1 98.44 181 ILE B CA 1
ATOM 3231 C C . ILE B 1 181 ? -11.117 17.453 1.855 1 98.44 181 ILE B C 1
ATOM 3233 O O . ILE B 1 181 ? -10.844 18.484 2.49 1 98.44 181 ILE B O 1
ATOM 3237 N N . ALA B 1 182 ? -12.039 17.391 0.969 1 98.56 182 ALA B N 1
ATOM 3238 C CA . ALA B 1 182 ? -12.828 18.562 0.629 1 98.56 182 ALA B CA 1
ATOM 3239 C C . ALA B 1 182 ? -13.586 19.094 1.846 1 98.56 182 ALA B C 1
ATOM 3241 O O . ALA B 1 182 ? -13.586 20.297 2.115 1 98.56 182 ALA B O 1
ATOM 3242 N N . GLU B 1 183 ? -14.227 18.203 2.545 1 98.06 183 GLU B N 1
ATOM 3243 C CA . GLU B 1 183 ? -15 18.578 3.729 1 98.06 183 GLU B CA 1
ATOM 3244 C C . GLU B 1 183 ? -14.102 19.188 4.801 1 98.06 183 GLU B C 1
ATOM 3246 O O . GLU B 1 183 ? -14.461 20.172 5.441 1 98.06 183 GLU B O 1
ATOM 3251 N N . HIS B 1 184 ? -12.984 18.625 4.988 1 98.19 184 HIS B N 1
ATOM 3252 C CA . HIS B 1 184 ? -12.016 19.125 5.957 1 98.19 184 HIS B CA 1
ATOM 3253 C C . HIS B 1 184 ? -11.586 20.547 5.621 1 98.19 184 HIS B C 1
ATOM 3255 O O . HIS B 1 184 ? -11.547 21.406 6.496 1 98.19 184 HIS B O 1
ATOM 3261 N N . ARG B 1 185 ? -11.359 20.812 4.434 1 98.25 185 ARG B N 1
ATOM 3262 C CA . ARG B 1 185 ? -10.906 22.125 3.982 1 98.25 185 ARG B CA 1
ATOM 3263 C C . ARG B 1 185 ? -12.023 23.156 4.109 1 98.25 185 ARG B C 1
ATOM 3265 O O . ARG B 1 185 ? -11.773 24.312 4.465 1 98.25 185 ARG B O 1
ATOM 3272 N N . LYS B 1 186 ? -13.156 22.719 3.84 1 97.88 186 LYS B N 1
ATOM 3273 C CA . LYS B 1 186 ? -14.312 23.594 3.975 1 97.88 186 LYS B CA 1
ATOM 3274 C C . LYS B 1 186 ? -14.43 24.125 5.398 1 97.88 186 LYS B C 1
ATOM 3276 O O . LYS B 1 186 ? -14.914 25.25 5.609 1 97.88 186 LYS B O 1
ATOM 3281 N N . GLN B 1 187 ? -13.977 23.344 6.277 1 97.56 187 GLN B N 1
ATOM 3282 C CA . GLN B 1 187 ? -14.055 23.719 7.684 1 97.56 187 GLN B CA 1
ATOM 3283 C C . GLN B 1 187 ? -12.797 24.453 8.133 1 97.56 187 GLN B C 1
ATOM 3285 O O . GLN B 1 187 ? -12.594 24.672 9.328 1 97.56 187 GLN B O 1
ATOM 3290 N N . GLY B 1 188 ? -11.945 24.719 7.211 1 97.44 188 GLY B N 1
ATOM 3291 C CA . GLY B 1 188 ? -10.766 25.516 7.512 1 97.44 188 GLY B CA 1
ATOM 3292 C C . GLY B 1 188 ? -9.516 24.672 7.695 1 97.44 188 GLY B C 1
ATOM 3293 O O . GLY B 1 188 ? -8.445 25.203 7.984 1 97.44 188 GLY B O 1
ATOM 3294 N N . GLY B 1 189 ? -9.633 23.375 7.539 1 98.19 189 GLY B N 1
ATOM 3295 C CA . GLY B 1 189 ? -8.477 22.5 7.68 1 98.19 189 GLY B CA 1
ATOM 3296 C C . GLY B 1 189 ? -7.496 22.609 6.527 1 98.19 189 GLY B C 1
ATOM 3297 O O . GLY B 1 189 ? -7.883 22.953 5.406 1 98.19 189 GLY B O 1
ATOM 3298 N N . ILE B 1 190 ? -6.258 22.344 6.793 1 98.38 190 ILE B N 1
ATOM 3299 C CA . ILE B 1 190 ? -5.203 22.344 5.785 1 98.38 190 ILE B CA 1
ATOM 3300 C C . ILE B 1 190 ? -4.793 20.906 5.469 1 98.38 190 ILE B C 1
ATOM 3302 O O . ILE B 1 190 ? -4.691 20.062 6.371 1 98.38 190 ILE B O 1
ATOM 3306 N N . VAL B 1 191 ? -4.566 20.672 4.176 1 98.62 191 VAL B N 1
ATOM 3307 C CA . VAL B 1 191 ? -4.176 19.328 3.77 1 98.62 191 VAL B CA 1
ATOM 3308 C C . VAL B 1 191 ? -2.908 19.391 2.92 1 98.62 191 VAL B C 1
ATOM 3310 O O . VAL B 1 191 ? -2.838 20.156 1.953 1 98.62 191 VAL B O 1
ATOM 3313 N N . ILE B 1 192 ? -1.927 18.609 3.307 1 98.31 192 ILE B N 1
ATOM 3314 C CA . ILE B 1 192 ? -0.712 18.406 2.523 1 98.31 192 ILE B CA 1
ATOM 3315 C C . ILE B 1 192 ? -0.58 16.938 2.145 1 98.31 192 ILE B C 1
ATOM 3317 O O . ILE B 1 192 ? -0.494 16.062 3.016 1 98.31 192 ILE B O 1
ATOM 3321 N N . VAL B 1 193 ? -0.539 16.688 0.864 1 98.06 193 VAL B N 1
ATOM 3322 C CA . VAL B 1 193 ? -0.53 15.305 0.374 1 98.06 193 VAL B CA 1
ATOM 3323 C C . VAL B 1 193 ? 0.731 15.055 -0.45 1 98.06 193 VAL B C 1
ATOM 3325 O O . VAL B 1 193 ? 1.06 15.844 -1.344 1 98.06 193 VAL B O 1
ATOM 3328 N N . ALA B 1 194 ? 1.464 14.07 -0.102 1 96.62 194 ALA B N 1
ATOM 3329 C CA . ALA B 1 194 ? 2.527 13.531 -0.947 1 96.62 194 ALA B CA 1
ATOM 3330 C C . ALA B 1 194 ? 2.066 12.273 -1.681 1 96.62 194 ALA B C 1
ATOM 3332 O O . ALA B 1 194 ? 1.629 11.312 -1.053 1 96.62 194 ALA B O 1
ATOM 3333 N N . THR B 1 195 ? 2.156 12.305 -3.021 1 95.12 195 THR B N 1
ATOM 3334 C CA . THR B 1 195 ? 1.604 11.164 -3.742 1 95.12 195 THR B CA 1
ATOM 3335 C C . THR B 1 195 ? 2.244 11.039 -5.121 1 95.12 195 THR B C 1
ATOM 3337 O O . THR B 1 195 ? 2.689 12.031 -5.699 1 95.12 195 THR B O 1
ATOM 3340 N N . HIS B 1 196 ? 2.256 9.805 -5.578 1 91.81 196 HIS B N 1
ATOM 3341 C CA . HIS B 1 196 ? 2.635 9.562 -6.965 1 91.81 196 HIS B CA 1
ATOM 3342 C C . HIS B 1 196 ? 1.407 9.32 -7.836 1 91.81 196 HIS B C 1
ATOM 3344 O O . HIS B 1 196 ? 1.52 9.227 -9.062 1 91.81 196 HIS B O 1
ATOM 3350 N N . LEU B 1 197 ? 0.303 9.203 -7.242 1 88.5 197 LEU B N 1
ATOM 3351 C CA . LEU B 1 197 ? -0.959 8.992 -7.941 1 88.5 197 LEU B CA 1
ATOM 3352 C C . LEU B 1 197 ? -1.817 10.25 -7.918 1 88.5 197 LEU B C 1
ATOM 3354 O O . LEU B 1 197 ? -1.78 11.016 -6.953 1 88.5 197 LEU B O 1
ATOM 3358 N N . PRO B 1 198 ? -2.605 10.352 -8.852 1 88.25 198 PRO B N 1
ATOM 3359 C CA . PRO B 1 198 ? -3.463 11.531 -8.891 1 88.25 198 PRO B CA 1
ATOM 3360 C C . PRO B 1 198 ? -4.59 11.484 -7.859 1 88.25 198 PRO B C 1
ATOM 3362 O O . PRO B 1 198 ? -5.227 10.438 -7.691 1 88.25 198 PRO B O 1
ATOM 3365 N N . ILE B 1 199 ? -4.754 12.508 -7.137 1 93.44 199 ILE B N 1
ATOM 3366 C CA . ILE B 1 199 ? -5.887 12.758 -6.25 1 93.44 199 ILE B CA 1
ATOM 3367 C C . ILE B 1 199 ? -6.512 14.109 -6.57 1 93.44 199 ILE B C 1
ATOM 3369 O O . ILE B 1 199 ? -5.801 15.109 -6.691 1 93.44 199 ILE B O 1
ATOM 3373 N N . GLU B 1 200 ? -7.793 14.156 -6.66 1 95.62 200 GLU B N 1
ATOM 3374 C CA . GLU B 1 200 ? -8.461 15.406 -7 1 95.62 200 GLU B CA 1
ATOM 3375 C C . GLU B 1 200 ? -8.641 16.281 -5.77 1 95.62 200 GLU B C 1
ATOM 3377 O O . GLU B 1 200 ? -9.406 15.945 -4.863 1 95.62 200 GLU B O 1
ATOM 3382 N N . ILE B 1 201 ? -7.965 17.391 -5.762 1 97.25 201 ILE B N 1
ATOM 3383 C CA . ILE B 1 201 ? -8.094 18.406 -4.727 1 97.25 201 ILE B CA 1
ATOM 3384 C C . ILE B 1 201 ? -8.234 19.781 -5.375 1 97.25 201 ILE B C 1
ATOM 3386 O O . ILE B 1 201 ? -7.289 20.281 -5.988 1 97.25 201 ILE B O 1
ATOM 3390 N N . GLU B 1 202 ? -9.352 20.359 -5.168 1 95.94 202 GLU B N 1
ATOM 3391 C CA . GLU B 1 202 ? -9.648 21.641 -5.816 1 95.94 202 GLU B CA 1
ATOM 3392 C C . GLU B 1 202 ? -8.695 22.734 -5.332 1 95.94 202 GLU B C 1
ATOM 3394 O O . GLU B 1 202 ? -8.438 22.844 -4.133 1 95.94 202 GLU B O 1
ATOM 3399 N N . ASP B 1 203 ? -8.164 23.5 -6.207 1 95.31 203 ASP B N 1
ATOM 3400 C CA . ASP B 1 203 ? -7.395 24.719 -5.945 1 95.31 203 ASP B CA 1
ATOM 3401 C C . ASP B 1 203 ? -6.152 24.406 -5.109 1 95.31 203 ASP B C 1
ATOM 3403 O O . ASP B 1 203 ? -5.707 25.25 -4.324 1 95.31 203 ASP B O 1
ATOM 3407 N N . SER B 1 204 ? -5.688 23.266 -5.199 1 96.56 204 SER B N 1
ATOM 3408 C CA . SER B 1 204 ? -4.48 22.906 -4.461 1 96.56 204 SER B CA 1
ATOM 3409 C C . SER B 1 204 ? -3.234 23.484 -5.129 1 96.56 204 SER B C 1
ATOM 3411 O O . SER B 1 204 ? -3.189 23.625 -6.352 1 96.56 204 SER B O 1
ATOM 3413 N N . MET B 1 205 ? -2.27 23.812 -4.316 1 96.25 205 MET B N 1
ATOM 3414 C CA . MET B 1 205 ? -0.936 24.094 -4.836 1 96.25 205 MET B CA 1
ATOM 3415 C C . MET B 1 205 ? -0.194 22.797 -5.168 1 96.25 205 MET B C 1
ATOM 3417 O O . MET B 1 205 ? -0.314 21.812 -4.445 1 96.25 205 MET B O 1
ATOM 3421 N N . LEU B 1 206 ? 0.607 22.906 -6.234 1 94.62 206 LEU B N 1
ATOM 3422 C CA . LEU B 1 206 ? 1.336 21.734 -6.672 1 94.62 206 LEU B CA 1
ATOM 3423 C C . LEU B 1 206 ? 2.842 21.953 -6.59 1 94.62 206 LEU B C 1
ATOM 3425 O O . LEU B 1 206 ? 3.344 22.984 -7.035 1 94.62 206 LEU B O 1
ATOM 3429 N N . LEU B 1 207 ? 3.459 21.047 -5.934 1 93.88 207 LEU B N 1
ATOM 3430 C CA . LEU B 1 207 ? 4.914 20.984 -5.898 1 93.88 207 LEU B CA 1
ATOM 3431 C C . LEU B 1 207 ? 5.414 19.641 -6.441 1 93.88 207 LEU B C 1
ATOM 3433 O O . LEU B 1 207 ? 4.977 18.594 -5.984 1 93.88 207 LEU B O 1
ATOM 3437 N N . ARG B 1 208 ? 6.355 19.688 -7.34 1 91.62 208 ARG B N 1
ATOM 3438 C CA . ARG B 1 208 ? 6.883 18.453 -7.93 1 91.62 208 ARG B CA 1
ATOM 3439 C C . ARG B 1 208 ? 8.344 18.25 -7.539 1 91.62 208 ARG B C 1
ATOM 3441 O O . ARG B 1 208 ? 9.172 19.141 -7.711 1 91.62 208 ARG B O 1
ATOM 3448 N N . LEU B 1 209 ? 8.602 17.078 -7.047 1 89.94 209 LEU B N 1
ATOM 3449 C CA . LEU B 1 209 ? 9.977 16.719 -6.738 1 89.94 209 LEU B CA 1
ATOM 3450 C C . LEU B 1 209 ? 10.656 16.094 -7.953 1 89.94 209 LEU B C 1
ATOM 3452 O O . LEU B 1 209 ? 10.039 15.32 -8.688 1 89.94 209 LEU B O 1
ATOM 3456 N N . PRO B 1 210 ? 11.836 16.484 -8.125 1 80.69 210 PRO B N 1
ATOM 3457 C CA . PRO B 1 210 ? 12.562 15.898 -9.258 1 80.69 210 PRO B CA 1
ATOM 3458 C C . PRO B 1 210 ? 12.891 14.422 -9.055 1 80.69 210 PRO B C 1
ATOM 3460 O O . PRO B 1 210 ? 12.953 13.953 -7.914 1 80.69 210 PRO B O 1
ATOM 3463 N N . PRO B 1 211 ? 12.836 13.797 -10.258 1 68.31 211 PRO B N 1
ATOM 3464 C CA . PRO B 1 211 ? 13.25 12.398 -10.133 1 68.31 211 PRO B CA 1
ATOM 3465 C C . PRO B 1 211 ? 14.664 12.242 -9.578 1 68.31 211 PRO B C 1
ATOM 3467 O O . PRO B 1 211 ? 15.484 13.156 -9.719 1 68.31 211 PRO B O 1
ATOM 3470 N N . ARG B 1 212 ? 14.859 11.352 -8.727 1 61.53 212 ARG B N 1
ATOM 3471 C CA . ARG B 1 212 ? 16.219 11.125 -8.266 1 61.53 212 ARG B CA 1
ATOM 3472 C C . ARG B 1 212 ? 17.188 11.031 -9.438 1 61.53 212 ARG B C 1
ATOM 3474 O O . ARG B 1 212 ? 16.844 10.508 -10.5 1 61.53 212 ARG B O 1
ATOM 3481 N N . PHE B 1 213 ? 18.062 11.953 -9.617 1 49.66 213 PHE B N 1
ATOM 3482 C CA . PHE B 1 213 ? 19.078 11.922 -10.664 1 49.66 213 PHE B CA 1
ATOM 3483 C C . PHE B 1 213 ? 19.5 10.484 -10.969 1 49.66 213 PHE B C 1
ATOM 3485 O O . PHE B 1 213 ? 19.953 9.766 -10.07 1 49.66 213 PHE B O 1
ATOM 3492 N N . PRO B 1 214 ? 18.891 9.898 -11.984 1 43.12 214 PRO B N 1
ATOM 3493 C CA . PRO B 1 214 ? 19.609 8.68 -12.359 1 43.12 214 PRO B CA 1
ATOM 3494 C C . PRO B 1 214 ? 21.125 8.867 -12.375 1 43.12 214 PRO B C 1
ATOM 3496 O O . PRO B 1 214 ? 21.625 9.875 -12.875 1 43.12 214 PRO B O 1
ATOM 3499 N N . ARG B 1 215 ? 21.906 8.641 -11.391 1 35.5 215 ARG B N 1
ATOM 3500 C CA . ARG B 1 215 ? 23.266 8.531 -11.93 1 35.5 215 ARG B CA 1
ATOM 3501 C C . ARG B 1 215 ? 23.25 7.836 -13.289 1 35.5 215 ARG B C 1
ATOM 3503 O O .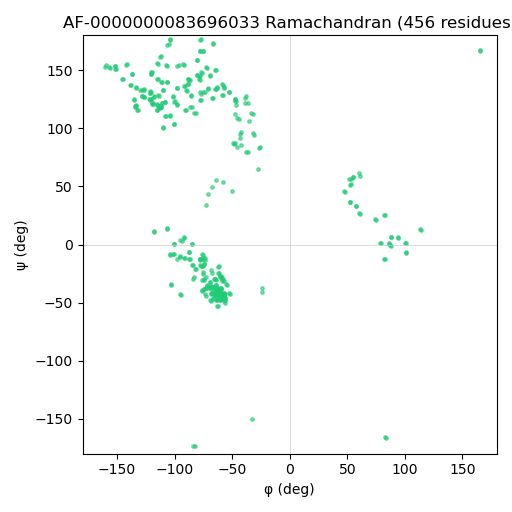 ARG B 1 215 ? 22.438 6.941 -13.531 1 35.5 215 ARG B O 1
ATOM 3510 N N . ARG B 1 216 ? 23.766 8.484 -14.406 1 34.88 216 ARG B N 1
ATOM 3511 C CA . ARG B 1 216 ? 23.969 8 -15.766 1 34.88 216 ARG B CA 1
ATOM 3512 C C . ARG B 1 216 ? 24.141 6.484 -15.789 1 34.88 216 ARG B C 1
ATOM 3514 O O . ARG B 1 216 ? 25.062 5.953 -15.164 1 34.88 216 ARG B O 1
ATOM 3521 N N . MET B 1 217 ? 23.156 5.688 -15.805 1 33 217 MET B N 1
ATOM 3522 C CA . MET B 1 217 ? 23.578 4.438 -16.438 1 33 217 MET B CA 1
ATOM 3523 C C . MET B 1 217 ? 24.438 4.707 -17.656 1 33 217 MET B C 1
ATOM 3525 O O . MET B 1 217 ? 24.047 5.492 -18.531 1 33 217 MET B O 1
ATOM 3529 N N . SER B 1 218 ? 25.734 4.711 -17.688 1 31.11 218 SER B N 1
ATOM 3530 C CA . SER B 1 218 ? 26.5 4.691 -18.938 1 31.11 218 SER B CA 1
ATOM 3531 C C . SER B 1 218 ? 25.922 3.682 -19.922 1 31.11 218 SER B C 1
ATOM 3533 O O . SER B 1 218 ? 25.484 2.598 -19.531 1 31.11 218 SER B O 1
ATOM 3535 N N . HIS B 1 219 ? 25.266 4.008 -21.016 1 32.22 219 HIS B N 1
ATOM 3536 C CA . HIS B 1 219 ? 24.938 3.283 -22.234 1 32.22 219 HIS B CA 1
ATOM 3537 C C . HIS B 1 219 ? 25.922 2.139 -22.484 1 32.22 219 HIS B C 1
ATOM 3539 O O . HIS B 1 219 ? 25.688 1.283 -23.344 1 32.22 219 HIS B O 1
ATOM 3545 N N . PRO B 1 220 ? 27.219 2.25 -22.203 1 33.31 220 PRO B N 1
ATOM 3546 C CA . PRO B 1 220 ? 28.078 1.184 -22.734 1 33.31 220 PRO B CA 1
ATOM 3547 C C . PRO B 1 220 ? 27.609 -0.208 -22.297 1 33.31 220 PRO B C 1
ATOM 3549 O O . PRO B 1 220 ? 27.828 -1.185 -23.031 1 33.31 220 PRO B O 1
ATOM 3552 N N . ASP B 1 221 ? 27.062 -0.375 -21.094 1 32.81 221 ASP B N 1
ATOM 3553 C CA . ASP B 1 221 ? 27.062 -1.776 -20.688 1 32.81 221 ASP B CA 1
ATOM 3554 C C . ASP B 1 221 ? 25.859 -2.523 -21.266 1 32.81 221 ASP B C 1
ATOM 3556 O O . ASP B 1 221 ? 25.781 -3.752 -21.172 1 32.81 221 ASP B O 1
ATOM 3560 N N . MET B 1 222 ? 24.719 -1.938 -21.516 1 30.92 222 MET B N 1
ATOM 3561 C CA . MET B 1 222 ? 23.719 -2.762 -22.203 1 30.92 222 MET B CA 1
ATOM 3562 C C . MET B 1 222 ? 24.141 -3.043 -23.641 1 30.92 222 MET B C 1
ATOM 3564 O O . MET B 1 222 ? 23.891 -4.129 -24.172 1 30.92 222 MET B O 1
ATOM 3568 N N . LEU B 1 223 ? 24.562 -2.072 -24.406 1 31.86 223 LEU B N 1
ATOM 3569 C CA . LEU B 1 223 ? 24.859 -2.24 -25.812 1 31.86 223 LEU B CA 1
ATOM 3570 C C . LEU B 1 223 ? 26.141 -3.023 -26.031 1 31.86 223 LEU B C 1
ATOM 3572 O O . LEU B 1 223 ? 26.438 -3.457 -27.141 1 31.86 223 LEU B O 1
ATOM 3576 N N . GLY B 1 224 ? 27.125 -3.016 -25.125 1 31.83 224 GLY B N 1
ATOM 3577 C CA . GLY B 1 224 ? 28.359 -3.648 -25.562 1 31.83 224 GLY B CA 1
ATOM 3578 C C . GLY B 1 224 ? 28.234 -5.148 -25.734 1 31.83 224 GLY B C 1
ATOM 3579 O O . GLY B 1 224 ? 29.234 -5.844 -25.953 1 31.83 224 GLY B O 1
ATOM 3580 N N . ARG B 1 225 ? 27.312 -5.906 -25.156 1 31.2 225 ARG B N 1
ATOM 3581 C CA . ARG B 1 225 ? 27.297 -7.262 -25.703 1 31.2 225 ARG B CA 1
ATOM 3582 C C . ARG B 1 225 ? 26.75 -7.281 -27.109 1 31.2 225 ARG B C 1
ATOM 3584 O O . ARG B 1 225 ? 25.531 -7.289 -27.312 1 31.2 225 ARG B O 1
ATOM 3591 N N . ASP B 1 226 ? 27.109 -6.379 -28.016 1 27.39 226 ASP B N 1
ATOM 3592 C CA . ASP B 1 226 ? 27.016 -6.383 -29.469 1 27.39 226 ASP B CA 1
ATOM 3593 C C . ASP B 1 226 ? 27.172 -7.797 -30.016 1 27.39 226 ASP B C 1
ATOM 3595 O O . ASP B 1 226 ? 27.672 -8.688 -29.328 1 27.39 226 ASP B O 1
ATOM 3599 N N . MET B 1 227 ? 27.766 -8.062 -31.375 1 26.97 227 MET B N 1
ATOM 3600 C CA . MET B 1 227 ? 27.812 -8.711 -32.688 1 26.97 227 MET B CA 1
ATOM 3601 C C . MET B 1 227 ? 28.781 -9.891 -32.656 1 26.97 227 MET B C 1
ATOM 3603 O O . MET B 1 227 ? 29.016 -10.531 -33.688 1 26.97 227 MET B O 1
ATOM 3607 N N . ASP B 1 228 ? 29.688 -10.188 -31.672 1 26.25 228 ASP B N 1
ATOM 3608 C CA . ASP B 1 228 ? 30.562 -11.133 -32.375 1 26.25 228 ASP B CA 1
ATOM 3609 C C . ASP B 1 228 ? 29.859 -12.469 -32.562 1 26.25 228 ASP B C 1
ATOM 3611 O O . ASP B 1 228 ? 29.906 -13.344 -31.703 1 26.25 228 ASP B O 1
ATOM 3615 N N . ILE B 1 229 ? 28.609 -12.562 -32.75 1 24.91 229 ILE B N 1
ATOM 3616 C CA . ILE B 1 229 ? 28.125 -13.703 -33.5 1 24.91 229 ILE B CA 1
ATOM 3617 C C . ILE B 1 229 ? 28.672 -13.641 -34.938 1 24.91 229 ILE B C 1
ATOM 3619 O O . ILE B 1 229 ? 28.188 -12.867 -35.75 1 24.91 229 ILE B O 1
ATOM 3623 N N . SER B 1 230 ? 30.062 -13.555 -34.969 1 22.03 230 SER B N 1
ATOM 3624 C CA . SER B 1 230 ? 30.625 -14.43 -36 1 22.03 230 SER B CA 1
ATOM 3625 C C . SER B 1 230 ? 30.453 -15.898 -35.594 1 22.03 230 SER B C 1
ATOM 3627 O O . SER B 1 230 ? 30.516 -16.25 -34.438 1 22.03 230 SER B O 1
#

Organism: NCBI:txid97028

pLDDT: mean 88.08, std 18.52, range [21.23, 98.62]

Sequence (460 aa):
MSIRKPPFPRLLLNNVSCMRNGQQILSHVNVTLHDGGALVLTGANGAGKTTFLRMLAGFSRPSAGEVLWNGHDIQKSAIFHQYKLQLNWVSGKDAINDKFNVLDNIQWFELLEGKHGKAMPALELMGLGRLAKEKPKMLSMGQRKRLQLARMLAIDRPIWLLDEPSVALDDEGVKILEFIIAEHRKQGGIVIVATHLPIEIEDSMLLRLPPRFPRRMSHPDMLGRDMDISMSIRKPPFPRLLLNNVSCMRNGQQILSHVNVTLHDGGALVLTGANGAGKTTFLRMLAGFSRPSAGEVLWNGHDIQKSAIFHQYKLQLNWVSGKDAINDKFNVLDNIQWFELLEGKHGKAMPALELMGLGRLAKEKPKMLSMGQRKRLQLARMLAIDRPIWLLDEPSVALDDEGVKILEFIIAEHRKQGGIVIVATHLPIEIEDSMLLRLPPRFPRRMSHPDMLGRDMDIS